Protein AF-A0A8B6XB69-F1 (afdb_monomer)

Foldseek 3Di:
DDDDDDDDDDDDDDDDDDDDDDDDDDDPPPPDDDDDDDDDPDDDQPDQDAQEEEEDEQCVEPVCVLLRVLLVLLLVLLCVVDPTHHDYHYDHHHPDLVRSVVVLVVCVVVVHQEYEEDQDQVNLQSVQVVADRPHAYEYQDDYDDDRHFRYEYLHPDLLLQLLLVLVVLLVVQCVVDPPDAAEEEEEAEPPSLVSSVVSSQVNNVVVRHYHFYYYYDDPPCLLVVLVVLVVTPHQAYEYSDALVSQLSNQVSVPPHQAEYEPNNCFLPFLAPSCSQANYKTFFFCLFAVVPPPLCVSGDADVVHPSGRSSSLSSQSSNVSNVVRVCVSSVNQWDWDQGRRATWTGHDSYIDHDGFMWGQHNRDTHTDPDD

Sequence (370 aa):
MVAAGLPAAARAQSQSGAGPAVTPGAPPVSVGAPLPARDLPGRPIAAPGPIQIATLLPTKTPAFARAAAALLAGVEAARKTAGAPTELLQFDLPADPAATLDALRRSADAAVQVVLGPMTRSAAQAVAEAGTPGLPVIALAPFDGEPPAGLWPLGLSLDADARQIARVALAEAQAGAPGERPAAAIVNGQPLFRRAAQAFAEEFRAGGGDIALSVDWAAGREAAIGKAIGQTKAGAVFLALDRAGAVAQRPYCGRLSAFATSQIDDGRDLAGQADLDGVRFVELPWRVQPDHPALAGFARPEPPYGAPELDRLYALGIDALRVALEVARGNRYFSFDGATGLISAGDGRIERRGAIATLRDGALVLDGTV

Secondary structure (DSSP, 8-state):
----------------------PPPPPP---PPPPPP--PPPPPPPPSS-EEEEEEE-TTSHHHHHHHHHHHHHHHHHHHH-SS-EEEEEEE--S-HHHHHHHHHHHHHTT-SEEE---SHHHHHHHHHT-S-SS-EEESS--SSPPPTTEEE----HHHHHHHHHHHHHHHHHHHSTTS--EEEEEE-SHHHHHHHHHHHHHHHHTT-EEEEEEE--TT-HHHHHHHHHTS--SEEEEES-HHHHHHHGGGGTTSEEEE-GGG--SS--TT-GGGTT-EEEE-HHHH-TT-GGGTTSPPPSS--S-HHHHHHHHHHHHHHHHHHHHHTT-SSEEEEETTEEEEEETTEEEEEPEEEEEETTEEEE----

Nearest PDB structures (foldseek):
  1z17-assembly1_A  TM=5.814E-01  e=2.378E-11  Escherichia coli K-12
  1usg-assembly1_A  TM=6.640E-01  e=1.393E-10  Escherichia coli
  2liv-assembly1_A  TM=6.902E-01  e=3.373E-10  Escherichia coli
  9jti-assembly1_A  TM=5.762E-01  e=8.695E-11  Escherichia coli
  8z0g-assembly1_A  TM=5.905E-01  e=3.578E-10  Escherichia coli O157:H7

Mean predicted aligned error: 9.66 Å

pLDDT: mean 85.83, std 20.52, range [30.2, 98.62]

Solvent-accessible surface area (backbone atoms only — not comparable to full-atom values): 20521 Å² total; per-residue (Å²): 134,90,81,91,85,84,86,84,89,81,92,74,91,76,80,81,76,93,72,83,88,75,80,81,75,82,78,80,85,71,81,76,74,86,78,82,84,77,88,66,91,74,75,81,80,75,72,102,65,58,51,35,32,30,34,45,37,31,54,67,27,77,93,38,30,67,54,41,50,30,19,51,50,16,28,50,35,39,52,78,65,45,95,55,64,70,44,77,50,77,44,82,27,54,83,41,41,66,63,46,54,54,49,53,51,53,37,56,75,67,65,39,53,26,34,46,30,29,63,42,44,67,33,23,35,48,50,50,72,72,37,65,52,99,47,40,28,37,18,43,16,54,58,87,78,82,70,34,65,44,38,28,55,62,29,93,44,60,40,57,40,24,31,52,46,21,52,52,55,49,54,51,41,39,70,76,39,72,91,54,74,39,25,27,30,36,40,29,44,60,75,77,30,40,52,23,44,48,33,19,54,51,40,26,39,74,75,60,32,41,74,66,41,78,45,78,66,55,93,95,39,35,65,62,52,21,51,56,51,70,74,45,78,40,56,28,36,38,39,21,34,50,36,71,56,38,47,64,35,42,64,38,52,65,86,41,53,37,34,39,53,52,59,50,58,74,58,65,84,37,63,85,45,66,49,45,50,64,33,29,24,42,38,35,31,58,77,53,39,75,81,37,76,80,50,66,78,48,74,76,68,82,74,66,81,79,36,48,69,42,53,52,32,18,25,44,15,28,39,49,44,56,52,44,55,41,49,53,73,66,50,56,64,53,73,48,75,32,38,51,11,43,37,35,35,47,90,64,42,56,48,74,47,49,37,49,31,25,31,48,86,32,38,76,38,61,51,88,84,126

InterPro domains:
  IPR007443 Penicillin-binding protein activator LpoA [PF04348] (252-352)
  IPR007443 Penicillin-binding protein activator LpoA [PTHR38038] (254-365)
  IPR028082 Periplasmic binding protein-like I [SSF53822] (51-365)

Structure (mmCIF, N/CA/C/O backbone):
data_AF-A0A8B6XB69-F1
#
_entry.id   AF-A0A8B6XB69-F1
#
loop_
_atom_site.group_PDB
_atom_site.id
_atom_site.type_symbol
_atom_site.label_atom_id
_atom_site.label_alt_id
_atom_site.label_comp_id
_atom_site.label_asym_id
_atom_site.label_entity_id
_atom_site.label_seq_id
_atom_site.pdbx_PDB_ins_code
_atom_site.Cartn_x
_atom_site.Cartn_y
_atom_site.Cartn_z
_atom_site.occupancy
_atom_site.B_iso_or_equiv
_atom_site.auth_seq_id
_atom_site.auth_comp_id
_atom_site.auth_asym_id
_atom_site.auth_atom_id
_atom_site.pdbx_PDB_model_num
ATOM 1 N N . MET A 1 1 ? -69.634 -57.021 28.632 1.00 35.88 1 MET A N 1
ATOM 2 C CA . MET A 1 1 ? -70.584 -57.929 27.962 1.00 35.88 1 MET A CA 1
ATOM 3 C C . MET A 1 1 ? -70.725 -57.484 26.504 1.00 35.88 1 MET A C 1
ATOM 5 O O . MET A 1 1 ? -71.462 -56.545 26.274 1.00 35.88 1 MET A O 1
ATOM 9 N N . VAL A 1 2 ? -69.951 -58.135 25.608 1.00 36.06 2 VAL A N 1
ATOM 10 C CA . VAL A 1 2 ? -70.286 -58.517 24.202 1.00 36.06 2 VAL A CA 1
ATOM 11 C C . VAL A 1 2 ? -70.565 -57.379 23.188 1.00 36.06 2 VAL A C 1
ATOM 13 O O . VAL A 1 2 ? -71.371 -56.513 23.477 1.00 36.06 2 VAL A O 1
ATOM 16 N N . ALA A 1 3 ? -70.024 -57.281 21.962 1.00 34.59 3 ALA A N 1
ATOM 17 C CA . ALA A 1 3 ? -69.150 -58.067 21.062 1.00 34.59 3 ALA A CA 1
ATOM 18 C C . ALA A 1 3 ? -68.504 -57.059 20.064 1.00 34.59 3 ALA A C 1
ATOM 20 O O . ALA A 1 3 ? -69.131 -56.057 19.742 1.00 34.59 3 ALA A O 1
ATOM 21 N N . ALA A 1 4 ? -67.213 -57.113 19.712 1.00 34.50 4 ALA A N 1
ATOM 22 C CA . ALA A 1 4 ? -66.528 -57.964 18.719 1.00 34.50 4 ALA A CA 1
ATOM 23 C C . ALA A 1 4 ? -67.011 -57.809 17.253 1.00 34.50 4 ALA A C 1
ATOM 25 O O . ALA A 1 4 ? -68.131 -58.188 16.929 1.00 34.50 4 ALA A O 1
ATOM 26 N N . GLY A 1 5 ? -66.116 -57.327 16.370 1.00 30.81 5 GLY A N 1
ATOM 27 C CA . GLY A 1 5 ? -66.285 -57.346 14.908 1.00 30.81 5 GLY A CA 1
ATOM 28 C C . GLY A 1 5 ? -65.268 -56.496 14.118 1.00 30.81 5 GLY A C 1
ATOM 29 O O . GLY A 1 5 ? -65.556 -55.361 13.764 1.00 30.81 5 GLY A O 1
ATOM 30 N N . LEU A 1 6 ? -64.088 -57.057 13.828 1.00 32.94 6 LEU A N 1
ATOM 31 C CA . LEU A 1 6 ? -63.223 -56.738 12.662 1.00 32.94 6 LEU A CA 1
ATOM 32 C C . LEU A 1 6 ? -63.638 -57.681 11.490 1.00 32.94 6 LEU A C 1
ATOM 34 O O . LEU A 1 6 ? -64.304 -58.667 11.816 1.00 32.94 6 LEU A O 1
ATOM 38 N N . PRO A 1 7 ? -63.242 -57.518 10.192 1.00 44.62 7 PRO A N 1
ATOM 39 C CA . PRO A 1 7 ? -62.036 -56.831 9.687 1.00 44.62 7 PRO A CA 1
ATOM 40 C C . PRO A 1 7 ? -62.132 -56.104 8.300 1.00 44.62 7 PRO A C 1
ATOM 42 O O . PRO A 1 7 ? -63.152 -56.104 7.624 1.00 44.62 7 PRO A O 1
ATOM 45 N N . ALA A 1 8 ? -60.963 -55.595 7.870 1.00 30.80 8 ALA A N 1
ATOM 46 C CA . ALA A 1 8 ? -60.396 -55.600 6.503 1.00 30.80 8 ALA A CA 1
ATOM 47 C C . ALA A 1 8 ? -60.713 -54.480 5.474 1.00 30.80 8 ALA A C 1
ATOM 49 O O . ALA A 1 8 ? -61.648 -54.542 4.690 1.00 30.80 8 ALA A O 1
ATOM 50 N N . ALA A 1 9 ? -59.745 -53.556 5.398 1.00 31.31 9 ALA A N 1
ATOM 51 C CA . ALA A 1 9 ? -58.930 -53.210 4.223 1.00 31.31 9 ALA A CA 1
ATOM 52 C C . ALA A 1 9 ? -59.599 -52.730 2.915 1.00 31.31 9 ALA A C 1
ATOM 54 O O . ALA A 1 9 ? -60.000 -53.519 2.068 1.00 31.31 9 ALA A O 1
ATOM 55 N N . ALA A 1 10 ? -59.441 -51.431 2.641 1.00 31.59 10 ALA A N 1
ATOM 56 C CA . ALA A 1 10 ? -59.188 -50.936 1.291 1.00 31.59 10 ALA A CA 1
ATOM 57 C C . ALA A 1 10 ? -58.122 -49.831 1.345 1.00 31.59 10 ALA A C 1
ATOM 59 O O . ALA A 1 10 ? -58.277 -48.812 2.014 1.00 31.59 10 ALA A O 1
ATOM 60 N N . ARG A 1 11 ? -56.999 -50.088 0.667 1.00 32.09 11 ARG A N 1
ATOM 61 C CA . ARG A 1 11 ? -55.907 -49.141 0.433 1.00 32.09 11 ARG A CA 1
ATOM 62 C C . ARG A 1 11 ? -56.383 -48.049 -0.527 1.00 32.09 11 ARG A C 1
ATOM 64 O O . ARG A 1 11 ? -56.737 -48.359 -1.657 1.00 32.09 11 ARG A O 1
ATOM 71 N N . ALA A 1 12 ? -56.250 -46.793 -0.126 1.00 31.34 12 ALA A N 1
ATOM 72 C CA . ALA A 1 12 ? -55.990 -45.685 -1.037 1.00 31.34 12 ALA A CA 1
ATOM 73 C C . ALA A 1 12 ? -55.081 -44.699 -0.298 1.00 31.34 12 ALA A C 1
ATOM 75 O O . ALA A 1 12 ? -55.438 -44.154 0.743 1.00 31.34 12 ALA A O 1
ATOM 76 N N . GLN A 1 13 ? -53.853 -44.571 -0.789 1.00 30.20 13 GLN A N 1
ATOM 77 C CA . GLN A 1 13 ? -52.832 -43.686 -0.248 1.00 30.20 13 GLN A CA 1
ATOM 78 C C . GLN A 1 13 ? -53.260 -42.230 -0.471 1.00 30.20 13 GLN A C 1
ATOM 80 O O . GLN A 1 13 ? -53.160 -41.716 -1.579 1.00 30.20 13 GLN A O 1
ATOM 85 N N . SER A 1 14 ? -53.725 -41.563 0.582 1.00 30.98 14 SER A N 1
ATOM 86 C CA . SER A 1 14 ? -53.842 -40.107 0.645 1.00 30.98 14 SER A CA 1
ATOM 87 C C . SER A 1 14 ? -52.603 -39.563 1.351 1.00 30.98 14 SER A C 1
ATOM 89 O O . SER A 1 14 ? -52.484 -39.646 2.576 1.00 30.98 14 SER A O 1
ATOM 91 N N . GLN A 1 15 ? -51.645 -39.053 0.578 1.00 34.88 15 GLN A N 1
ATOM 92 C CA . GLN A 1 15 ? -50.526 -38.307 1.141 1.00 34.88 15 GLN A CA 1
ATOM 93 C C . GLN A 1 15 ? -51.027 -36.959 1.675 1.00 34.88 15 GLN A C 1
ATOM 95 O O . GLN A 1 15 ? -51.569 -36.142 0.936 1.00 34.88 15 GLN A O 1
ATOM 100 N N . SER A 1 16 ? -50.874 -36.815 2.996 1.00 35.88 16 SER A N 1
ATOM 101 C CA . SER A 1 16 ? -50.432 -35.635 3.756 1.00 35.88 16 SER A CA 1
ATOM 102 C C . SER A 1 16 ? -50.158 -34.394 2.893 1.00 35.88 16 SER A C 1
ATOM 104 O O . SER A 1 16 ? -49.350 -34.447 1.976 1.00 35.88 16 SER A O 1
ATOM 106 N N . GLY A 1 17 ? -50.792 -33.247 3.112 1.00 30.77 17 GLY A N 1
ATOM 107 C CA . GLY A 1 17 ? -50.867 -32.557 4.397 1.00 30.77 17 GLY A CA 1
ATOM 108 C C . GLY A 1 17 ? -50.088 -31.254 4.235 1.00 30.77 17 GLY A C 1
ATOM 109 O O . GLY A 1 17 ? -48.861 -31.249 4.224 1.00 30.77 17 GLY A O 1
ATOM 110 N N . ALA A 1 18 ? -50.826 -30.168 4.012 1.00 34.75 18 ALA A N 1
ATOM 111 C CA . ALA A 1 18 ? -50.300 -28.828 3.808 1.00 34.75 18 ALA A CA 1
ATOM 112 C C . ALA A 1 18 ? -49.534 -28.347 5.054 1.00 34.75 18 ALA A C 1
ATOM 114 O O . ALA A 1 18 ? -50.117 -28.183 6.125 1.00 34.75 18 ALA A O 1
ATOM 115 N N . GLY A 1 19 ? -48.229 -28.124 4.890 1.00 32.44 19 GLY A N 1
ATOM 116 C CA . GLY A 1 19 ? -47.369 -27.378 5.809 1.00 32.44 19 GLY A CA 1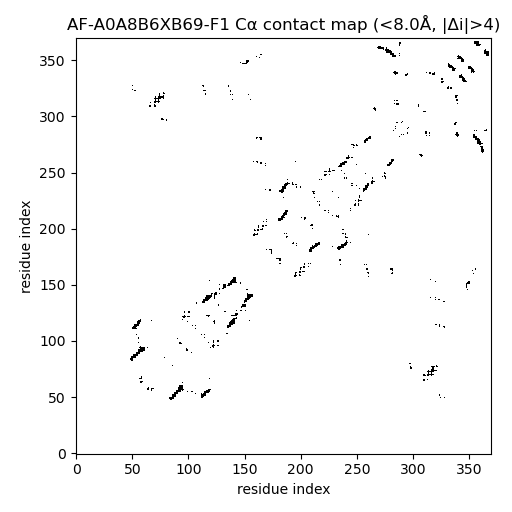
ATOM 117 C C . GLY A 1 19 ? -47.047 -25.987 5.242 1.00 32.44 19 GLY A C 1
ATOM 118 O O . GLY A 1 19 ? -47.181 -25.777 4.034 1.00 32.44 19 GLY A O 1
ATOM 119 N N . PRO A 1 20 ? -46.660 -25.021 6.093 1.00 32.97 20 PRO A N 1
ATOM 120 C CA . PRO A 1 20 ? -46.510 -23.622 5.713 1.00 32.97 20 PRO A CA 1
ATOM 121 C C . PRO A 1 20 ? -45.316 -23.416 4.772 1.00 32.97 20 PRO A C 1
ATOM 123 O O . PRO A 1 20 ? -44.292 -24.091 4.874 1.00 32.97 20 PRO A O 1
ATOM 126 N N . ALA A 1 21 ? -45.474 -22.468 3.850 1.00 30.75 21 ALA A N 1
ATOM 127 C CA . ALA A 1 21 ? -44.502 -22.123 2.825 1.00 30.75 21 ALA A CA 1
ATOM 128 C C . ALA A 1 21 ? -43.161 -21.670 3.430 1.00 30.75 21 ALA A C 1
ATOM 130 O O . ALA A 1 21 ? -43.059 -20.602 4.030 1.00 30.75 21 ALA A O 1
ATOM 131 N N . VAL A 1 22 ? -42.127 -22.485 3.226 1.00 35.31 22 VAL A N 1
ATOM 132 C CA . VAL A 1 22 ? -40.721 -22.104 3.374 1.00 35.31 22 VAL A CA 1
ATOM 133 C C . VAL A 1 22 ? -40.287 -21.502 2.040 1.00 35.31 22 VAL A C 1
ATOM 135 O O . VAL A 1 22 ? -40.231 -22.197 1.027 1.00 35.31 22 VAL A O 1
ATOM 138 N N . THR A 1 23 ? -40.012 -20.201 2.015 1.00 35.97 23 THR A N 1
ATOM 139 C CA . THR A 1 23 ? -39.322 -19.542 0.897 1.00 35.97 23 THR A CA 1
ATOM 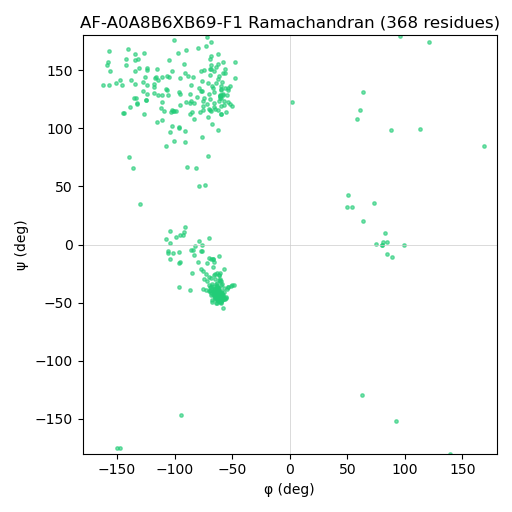140 C C . THR A 1 23 ? -37.928 -20.157 0.720 1.00 35.97 23 THR A C 1
ATOM 142 O O . THR A 1 23 ? -37.169 -20.174 1.692 1.00 35.97 23 THR A O 1
ATOM 145 N N . PRO A 1 24 ? -37.550 -20.648 -0.476 1.00 35.72 24 PRO A N 1
ATOM 146 C CA . PRO A 1 24 ? -36.191 -21.104 -0.726 1.00 35.72 24 PRO A CA 1
ATOM 147 C C . PRO A 1 24 ? -35.231 -19.917 -0.680 1.00 35.72 24 PRO A C 1
ATOM 149 O O . PRO A 1 24 ? -35.507 -18.857 -1.244 1.00 35.72 24 PRO A O 1
ATOM 152 N N . GLY A 1 25 ? -34.119 -20.123 0.022 1.00 30.94 25 GLY A N 1
ATOM 153 C CA . GLY A 1 25 ? -33.048 -19.157 0.198 1.00 30.94 25 GLY A CA 1
ATOM 154 C C . GLY A 1 25 ? -32.437 -18.672 -1.114 1.00 30.94 25 GLY A C 1
ATOM 155 O O . GLY A 1 25 ? -32.504 -19.326 -2.156 1.00 30.94 25 GLY A O 1
ATOM 156 N N . ALA A 1 26 ? -31.833 -17.492 -1.009 1.00 35.22 26 ALA A N 1
ATOM 157 C CA . ALA A 1 26 ? -31.025 -16.866 -2.038 1.00 35.22 26 ALA A CA 1
ATOM 158 C C . ALA A 1 26 ? -30.000 -17.853 -2.635 1.00 35.22 26 ALA A C 1
ATOM 160 O O . ALA A 1 26 ? -29.449 -18.683 -1.905 1.00 35.22 26 ALA A O 1
ATOM 161 N N . PRO A 1 27 ? -29.730 -17.774 -3.949 1.00 33.06 27 PRO 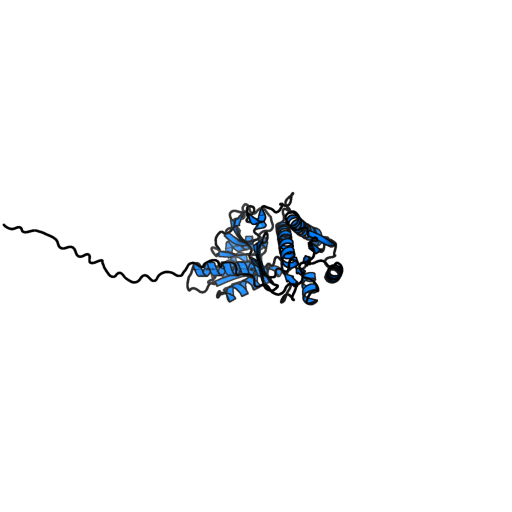A N 1
ATOM 162 C CA . PRO A 1 27 ? -28.766 -18.654 -4.587 1.00 33.06 27 PRO A CA 1
ATOM 163 C C . PRO A 1 27 ? -27.354 -18.374 -4.044 1.00 33.06 27 PRO A C 1
ATOM 165 O O . PRO A 1 27 ? -27.045 -17.228 -3.702 1.00 33.06 27 PRO A O 1
ATOM 168 N N . PRO A 1 28 ? -26.474 -19.388 -3.981 1.00 34.12 28 PRO A N 1
ATOM 169 C CA . PRO A 1 28 ? -25.066 -19.160 -3.698 1.00 34.12 28 PRO A CA 1
ATOM 170 C C . PRO A 1 28 ? -24.475 -18.250 -4.781 1.00 34.12 28 PRO A C 1
ATOM 172 O O . PRO A 1 28 ? -24.741 -18.426 -5.973 1.00 34.12 28 PRO A O 1
ATOM 175 N N . VAL A 1 29 ? -23.675 -17.271 -4.358 1.00 31.36 29 VAL A N 1
ATOM 176 C CA . VAL A 1 29 ? -22.892 -16.410 -5.248 1.00 31.36 29 VAL A CA 1
ATOM 177 C C . VAL A 1 29 ? -21.908 -17.306 -5.998 1.00 31.36 29 VAL A C 1
ATOM 179 O O . VAL A 1 29 ? -20.879 -17.713 -5.466 1.00 31.36 29 VAL A O 1
ATOM 182 N N . SER A 1 30 ? -22.265 -17.676 -7.226 1.00 32.22 30 SER A N 1
ATOM 183 C CA . SER A 1 30 ? -21.374 -18.391 -8.130 1.00 32.22 30 SER A CA 1
ATOM 184 C C . SER A 1 30 ? -20.222 -17.457 -8.483 1.00 32.22 30 SER A C 1
ATOM 186 O O . SER A 1 30 ? -20.439 -16.403 -9.080 1.00 32.22 30 SER A O 1
ATOM 188 N N . VAL A 1 31 ? -18.999 -17.848 -8.125 1.00 37.56 31 VAL A N 1
ATOM 189 C CA . VAL A 1 31 ? -17.773 -17.249 -8.661 1.00 37.56 31 VAL A CA 1
ATOM 190 C C . VAL A 1 31 ? -17.868 -17.362 -10.182 1.00 37.56 31 VAL A C 1
ATOM 192 O O . VAL A 1 31 ? -17.981 -18.464 -10.723 1.00 37.56 31 VAL A O 1
ATOM 195 N N . GLY A 1 32 ? -17.966 -16.217 -10.857 1.00 30.36 32 GLY A N 1
ATOM 196 C CA . GLY A 1 32 ? -18.173 -16.153 -12.298 1.00 30.36 32 GLY A CA 1
ATOM 197 C C . GLY A 1 32 ? -17.058 -16.883 -13.040 1.00 30.36 32 GLY A C 1
ATOM 198 O O . GLY A 1 32 ? -15.878 -16.649 -12.788 1.00 30.36 32 GLY A O 1
ATOM 199 N N . ALA A 1 33 ? -17.447 -17.770 -13.955 1.00 37.59 33 ALA A N 1
ATOM 200 C CA . ALA A 1 33 ? -16.543 -18.365 -14.929 1.00 37.59 33 ALA A CA 1
ATOM 201 C C . ALA A 1 33 ? -15.829 -17.262 -15.747 1.00 37.59 33 ALA A C 1
ATOM 203 O O . ALA A 1 33 ? -16.412 -16.191 -15.951 1.00 37.59 33 ALA A O 1
ATOM 204 N N . PRO A 1 34 ? -14.599 -17.502 -16.245 1.00 36.97 34 PRO A N 1
ATOM 205 C CA . PRO A 1 34 ? -13.882 -16.519 -17.047 1.00 36.97 34 PRO A CA 1
ATOM 206 C C . PRO A 1 34 ? -14.695 -16.169 -18.297 1.00 36.97 34 PRO A C 1
ATOM 208 O O . PRO A 1 34 ? -15.127 -17.054 -19.039 1.00 36.97 34 PRO A O 1
ATOM 211 N N . LEU A 1 35 ? -14.908 -14.874 -18.531 1.00 35.69 35 LEU A N 1
ATOM 212 C CA . LEU A 1 35 ? -15.516 -14.383 -19.765 1.00 35.69 35 LEU A CA 1
ATOM 213 C C . LEU A 1 35 ? -14.596 -14.719 -20.956 1.00 35.69 35 LEU A C 1
ATOM 215 O O . LEU A 1 35 ? -13.379 -14.558 -20.839 1.00 35.69 35 LEU A O 1
ATOM 219 N N . PRO A 1 36 ? -15.135 -15.158 -22.109 1.00 33.19 36 PRO A N 1
ATOM 220 C CA . PRO A 1 36 ? -14.323 -15.416 -23.289 1.00 33.19 36 PRO A CA 1
ATOM 221 C C . PRO A 1 36 ? -13.720 -14.108 -23.816 1.00 33.19 36 PRO A C 1
ATOM 223 O O . PRO A 1 36 ? -14.424 -13.109 -23.993 1.00 33.19 36 PRO A O 1
ATOM 226 N N . ALA A 1 37 ? -12.411 -14.129 -24.075 1.00 40.78 37 ALA A N 1
ATOM 227 C CA . ALA A 1 37 ? -11.684 -13.029 -24.692 1.00 40.78 37 ALA A CA 1
ATOM 228 C C . ALA A 1 37 ? -12.307 -12.687 -26.055 1.00 40.78 37 ALA A C 1
ATOM 230 O O . ALA A 1 37 ? -12.444 -13.546 -26.925 1.00 40.78 37 ALA A O 1
ATOM 231 N N . ARG A 1 38 ? -12.711 -11.427 -26.244 1.00 37.41 38 ARG A N 1
ATOM 232 C CA . ARG A 1 38 ? -13.024 -10.895 -27.572 1.00 37.41 38 ARG A CA 1
ATOM 233 C C . ARG A 1 38 ? -11.724 -10.420 -28.207 1.00 37.41 38 ARG A C 1
ATOM 235 O O . ARG A 1 38 ? -11.138 -9.452 -27.727 1.00 37.41 38 ARG A O 1
ATOM 242 N N . ASP A 1 39 ? -11.317 -11.085 -29.283 1.00 34.22 39 ASP A N 1
ATOM 243 C CA . ASP A 1 39 ? -10.216 -10.649 -30.138 1.00 34.22 39 ASP A CA 1
ATOM 244 C C . ASP A 1 39 ? -10.527 -9.267 -30.726 1.00 34.22 39 ASP A C 1
ATOM 246 O O . ASP A 1 39 ? -11.439 -9.091 -31.537 1.00 34.22 39 ASP A O 1
ATOM 250 N N . LEU A 1 40 ? -9.758 -8.269 -30.298 1.00 39.66 40 LEU A N 1
ATOM 251 C CA . LEU A 1 40 ? -9.615 -7.005 -31.010 1.00 39.66 40 LEU A CA 1
ATOM 252 C C . LEU A 1 40 ? -8.457 -7.156 -32.012 1.00 39.66 40 LEU A C 1
ATOM 254 O O . LEU A 1 40 ? -7.481 -7.840 -31.700 1.00 39.66 40 LEU A O 1
ATOM 258 N N . PRO A 1 41 ? -8.529 -6.536 -33.203 1.00 37.56 41 PRO A N 1
ATOM 259 C CA . PRO A 1 41 ? -7.503 -6.685 -34.231 1.00 37.56 41 PRO A CA 1
ATOM 260 C C . PRO A 1 41 ? -6.122 -6.279 -33.700 1.00 37.56 41 PRO A C 1
ATOM 262 O O . PRO A 1 41 ? -5.907 -5.155 -33.241 1.00 37.56 41 PRO A O 1
ATOM 265 N N . GLY A 1 42 ? -5.211 -7.254 -33.737 1.00 36.06 42 GLY A N 1
ATOM 266 C CA . GLY A 1 42 ? -3.911 -7.225 -33.087 1.00 36.06 42 GLY A CA 1
ATOM 267 C C . GLY A 1 42 ? -2.915 -6.260 -33.722 1.00 36.06 42 GLY A C 1
ATOM 268 O O . GLY A 1 42 ? -2.750 -6.192 -34.940 1.00 36.06 42 GLY A O 1
ATOM 269 N N . ARG A 1 43 ? -2.170 -5.571 -32.857 1.00 39.94 43 ARG A N 1
ATOM 270 C CA . ARG A 1 43 ? -0.815 -5.116 -33.177 1.00 39.94 43 ARG A CA 1
ATOM 271 C C . ARG A 1 43 ? 0.057 -6.379 -33.302 1.00 39.94 43 ARG A C 1
ATOM 273 O O . ARG A 1 43 ? -0.123 -7.281 -32.485 1.00 39.94 43 ARG A O 1
ATOM 280 N N . PRO A 1 44 ? 0.936 -6.498 -34.314 1.00 42.91 44 PRO A N 1
ATOM 281 C CA . PRO A 1 44 ? 1.664 -7.737 -34.576 1.00 42.91 44 PRO A CA 1
ATOM 282 C C . PRO A 1 44 ? 2.404 -8.233 -33.332 1.00 42.91 44 PRO A C 1
ATOM 284 O O . PRO A 1 44 ? 3.057 -7.448 -32.641 1.00 42.91 44 PRO A O 1
ATOM 287 N N . ILE A 1 45 ? 2.282 -9.540 -33.077 1.00 49.53 45 ILE A N 1
ATOM 288 C CA . ILE A 1 45 ? 3.056 -10.283 -32.080 1.00 49.53 45 ILE A CA 1
ATOM 289 C C . ILE A 1 45 ? 4.528 -9.939 -32.314 1.00 49.53 45 ILE A C 1
ATOM 291 O O . ILE A 1 45 ? 5.046 -10.143 -33.416 1.00 49.53 45 ILE A O 1
ATOM 295 N N . ALA A 1 46 ? 5.173 -9.359 -31.301 1.00 47.62 46 ALA A N 1
ATOM 296 C CA . ALA A 1 46 ? 6.597 -9.075 -31.339 1.00 47.62 46 ALA A CA 1
ATOM 297 C C . ALA A 1 46 ? 7.361 -10.356 -31.716 1.00 47.62 46 ALA A C 1
ATOM 299 O O . ALA A 1 46 ? 7.035 -11.445 -31.241 1.00 47.62 46 ALA A O 1
ATOM 300 N N . ALA A 1 47 ? 8.347 -10.219 -32.605 1.00 47.53 47 ALA A N 1
ATOM 301 C CA . ALA A 1 47 ? 9.253 -11.291 -33.013 1.00 47.53 47 ALA A CA 1
ATOM 302 C C . ALA A 1 47 ? 9.816 -12.059 -31.791 1.00 47.53 47 ALA A C 1
ATOM 304 O O . ALA A 1 47 ? 9.863 -11.487 -30.702 1.00 47.53 47 ALA A O 1
ATOM 305 N N . PRO A 1 48 ? 10.265 -13.324 -31.944 1.00 56.16 48 PRO A N 1
ATOM 306 C CA . PRO A 1 48 ? 10.725 -14.166 -30.838 1.00 56.16 48 PRO A CA 1
ATOM 307 C C . PRO A 1 48 ? 12.074 -13.663 -30.298 1.00 56.16 48 PRO A C 1
ATOM 309 O O . PRO A 1 48 ? 13.134 -14.198 -30.605 1.00 56.16 48 PRO A O 1
ATOM 312 N N . GLY A 1 49 ? 12.029 -12.584 -29.528 1.00 74.12 49 GLY A N 1
ATOM 313 C CA . GLY A 1 49 ? 13.137 -11.993 -28.795 1.00 74.12 49 GLY A CA 1
ATOM 314 C C . GLY A 1 49 ? 12.761 -11.825 -27.323 1.00 74.12 49 GLY A C 1
ATOM 315 O O . GLY A 1 49 ? 11.585 -11.949 -26.968 1.00 74.12 49 GLY A O 1
ATOM 316 N N . PRO A 1 50 ? 13.747 -11.585 -26.447 1.00 88.62 50 PRO A N 1
ATOM 317 C CA . PRO A 1 50 ? 13.479 -11.357 -25.037 1.00 88.62 50 PRO A CA 1
ATOM 318 C C . PRO A 1 50 ? 12.613 -10.112 -24.832 1.00 88.62 50 PRO A C 1
ATOM 320 O O . PRO A 1 50 ? 12.760 -9.118 -25.546 1.00 88.62 50 PRO A O 1
ATOM 323 N N . ILE A 1 51 ? 11.739 -10.155 -23.824 1.00 93.44 51 ILE A N 1
ATOM 324 C CA . ILE A 1 51 ? 11.018 -8.966 -23.365 1.00 93.44 51 ILE A CA 1
ATOM 325 C C . ILE A 1 51 ? 12.040 -8.037 -22.701 1.00 93.44 51 ILE A C 1
ATOM 327 O O . ILE A 1 51 ? 12.641 -8.384 -21.687 1.00 93.44 51 ILE A O 1
ATOM 331 N N . GLN A 1 52 ? 12.234 -6.864 -23.288 1.00 96.06 52 GLN A N 1
ATOM 332 C CA . GLN A 1 52 ? 13.105 -5.793 -22.827 1.00 96.06 52 GLN A CA 1
ATOM 333 C C . GLN A 1 52 ? 12.338 -4.854 -21.901 1.00 96.06 52 GLN A C 1
ATOM 335 O O . GLN A 1 52 ? 11.333 -4.250 -22.295 1.00 96.06 52 GLN A O 1
ATOM 340 N N . ILE A 1 53 ? 12.840 -4.701 -20.679 1.00 97.44 53 ILE A N 1
ATOM 341 C CA . ILE A 1 53 ? 12.234 -3.879 -19.633 1.00 97.44 53 ILE A CA 1
ATOM 342 C C . ILE A 1 53 ? 13.262 -2.870 -19.137 1.00 97.44 53 ILE A C 1
ATOM 344 O O . ILE A 1 53 ? 14.336 -3.253 -18.677 1.00 97.44 53 ILE A O 1
ATOM 348 N N . ALA A 1 54 ? 12.937 -1.579 -19.174 1.00 97.81 54 ALA A N 1
ATOM 349 C CA . ALA A 1 54 ? 13.780 -0.566 -18.543 1.00 97.81 54 ALA A CA 1
ATOM 350 C C . ALA A 1 54 ? 13.424 -0.406 -17.062 1.00 97.81 54 ALA A C 1
ATOM 352 O O . ALA A 1 54 ? 12.246 -0.331 -16.724 1.00 97.81 54 ALA A O 1
ATOM 353 N N . THR A 1 55 ? 14.414 -0.290 -16.175 1.00 97.75 55 THR A N 1
ATOM 354 C CA . THR A 1 55 ? 14.171 0.027 -14.756 1.00 97.75 55 THR A CA 1
ATOM 355 C C . THR A 1 55 ? 14.672 1.428 -14.424 1.00 97.75 55 THR A C 1
ATOM 357 O O . THR A 1 55 ? 15.861 1.706 -14.588 1.00 97.75 55 THR A O 1
ATOM 360 N N . LEU A 1 56 ? 13.790 2.293 -13.919 1.00 96.50 56 LEU A N 1
ATOM 361 C CA . LEU A 1 56 ? 14.096 3.675 -13.536 1.00 96.50 56 LEU A CA 1
ATOM 362 C C . LEU A 1 56 ? 14.112 3.803 -12.010 1.00 96.50 56 LEU A C 1
ATOM 364 O O . LEU A 1 56 ? 13.104 4.160 -11.393 1.00 96.50 56 LEU A O 1
ATOM 368 N N . LEU A 1 57 ? 15.251 3.484 -11.390 1.00 95.12 57 LEU A N 1
ATOM 369 C CA . LEU A 1 57 ? 15.397 3.472 -9.933 1.00 95.12 57 LEU A CA 1
ATOM 370 C C . LEU A 1 57 ? 16.444 4.507 -9.464 1.00 95.12 57 LEU A C 1
ATOM 372 O O . LEU A 1 57 ? 17.468 4.692 -10.123 1.00 95.12 57 LEU A O 1
ATOM 376 N N . PRO A 1 58 ? 16.229 5.178 -8.315 1.00 94.00 58 PRO A N 1
ATOM 377 C CA . PRO A 1 58 ? 17.102 6.216 -7.770 1.00 94.00 58 PRO A CA 1
ATOM 378 C C . PRO A 1 58 ? 18.344 5.630 -7.064 1.00 94.00 58 PRO A C 1
ATOM 380 O O . PRO A 1 58 ? 18.644 5.961 -5.915 1.00 94.00 58 PRO A O 1
ATOM 383 N N . THR A 1 59 ? 19.070 4.727 -7.726 1.00 91.88 59 THR A N 1
ATOM 384 C CA . THR A 1 59 ? 20.226 4.006 -7.160 1.00 91.88 59 THR A CA 1
ATOM 385 C C . THR A 1 59 ? 21.421 4.915 -6.856 1.00 91.88 59 THR A C 1
ATOM 387 O O . THR A 1 59 ? 22.251 4.566 -6.019 1.00 91.88 59 THR A O 1
ATOM 390 N N . LYS A 1 60 ? 21.499 6.113 -7.459 1.00 91.38 60 LYS A N 1
ATOM 391 C CA . LYS A 1 60 ? 22.566 7.101 -7.195 1.00 91.38 60 LYS A CA 1
ATOM 392 C C . LYS A 1 60 ? 22.306 7.987 -5.980 1.00 91.38 60 LYS A C 1
ATOM 394 O O . LYS A 1 60 ? 23.162 8.797 -5.629 1.00 91.38 60 LYS A O 1
ATOM 399 N N . THR A 1 61 ? 21.148 7.873 -5.331 1.00 94.06 61 THR A N 1
ATOM 400 C CA . THR A 1 61 ? 20.846 8.633 -4.114 1.00 94.06 61 THR A CA 1
ATOM 401 C C . THR A 1 61 ? 20.980 7.726 -2.889 1.00 94.06 61 THR A C 1
ATOM 403 O O . T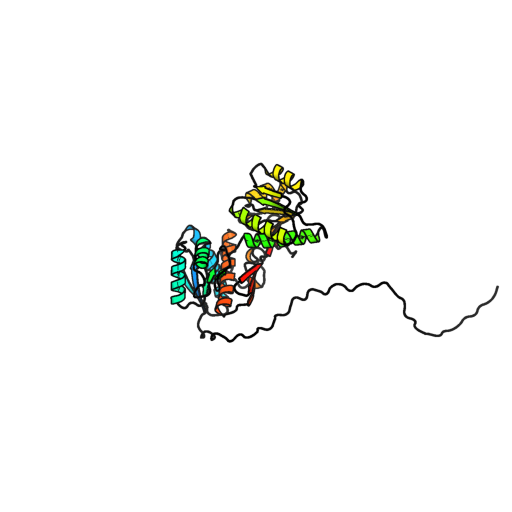HR A 1 61 ? 20.155 6.828 -2.720 1.00 94.06 61 THR A O 1
ATOM 406 N N . PRO A 1 62 ? 21.955 7.967 -1.986 1.00 94.12 62 PRO A N 1
ATOM 407 C CA . PRO A 1 62 ? 22.225 7.081 -0.848 1.00 94.12 62 PRO A CA 1
ATOM 408 C C . PRO A 1 62 ? 21.003 6.776 0.026 1.00 94.12 62 PRO A C 1
ATOM 410 O O . PRO A 1 62 ? 20.826 5.640 0.458 1.00 94.12 62 PRO A O 1
ATOM 413 N N . ALA A 1 63 ? 20.119 7.761 0.220 1.00 93.75 63 ALA A N 1
ATOM 414 C CA . ALA A 1 63 ? 18.886 7.603 0.993 1.00 93.75 63 ALA A CA 1
ATOM 415 C C . ALA A 1 63 ? 17.918 6.552 0.410 1.00 93.75 63 ALA A C 1
ATOM 417 O O . ALA A 1 63 ? 17.145 5.961 1.156 1.00 93.75 63 ALA A O 1
ATOM 418 N N . PHE A 1 64 ? 17.975 6.290 -0.901 1.00 94.38 64 PHE A N 1
ATOM 419 C CA . PHE A 1 64 ? 17.120 5.313 -1.579 1.00 94.38 64 PHE A CA 1
ATOM 420 C C . PHE A 1 64 ? 17.850 4.026 -1.968 1.00 94.38 64 PHE A C 1
ATOM 422 O O . PHE A 1 64 ? 17.199 3.077 -2.392 1.00 94.38 64 PHE A O 1
ATOM 429 N N . ALA A 1 65 ? 19.174 3.946 -1.804 1.00 92.00 65 ALA A N 1
ATOM 430 C CA . ALA A 1 65 ? 19.970 2.830 -2.312 1.00 92.00 65 ALA A CA 1
ATOM 431 C C . ALA A 1 65 ? 19.502 1.464 -1.776 1.00 92.00 65 ALA A C 1
ATOM 433 O O . ALA A 1 65 ? 19.309 0.531 -2.552 1.00 92.00 65 ALA A O 1
ATOM 434 N N . ARG A 1 66 ? 19.241 1.350 -0.463 1.00 94.94 66 ARG A N 1
ATOM 435 C CA . ARG A 1 66 ? 18.744 0.097 0.145 1.00 94.94 66 ARG A CA 1
ATOM 436 C C . ARG A 1 66 ? 17.349 -0.282 -0.354 1.00 94.94 66 ARG A C 1
ATOM 438 O O . ARG A 1 66 ? 17.104 -1.448 -0.641 1.00 94.94 66 ARG A O 1
ATOM 445 N N . ALA A 1 67 ? 16.460 0.701 -0.476 1.00 95.62 67 ALA A N 1
ATOM 446 C CA . ALA A 1 67 ? 15.099 0.513 -0.970 1.00 95.62 67 ALA A CA 1
ATOM 447 C C . ALA A 1 67 ? 15.087 0.074 -2.446 1.00 95.62 67 ALA A C 1
ATOM 449 O O . ALA A 1 67 ? 14.428 -0.902 -2.800 1.00 95.62 67 ALA A O 1
ATOM 450 N N . ALA A 1 68 ? 15.869 0.750 -3.294 1.00 96.31 68 ALA A N 1
ATOM 451 C CA . ALA A 1 68 ? 16.045 0.410 -4.703 1.00 96.31 68 ALA A CA 1
ATOM 452 C C . ALA A 1 68 ? 16.656 -0.984 -4.883 1.00 96.31 68 ALA A C 1
ATOM 454 O O . ALA A 1 68 ? 16.171 -1.753 -5.708 1.00 96.31 68 ALA A O 1
ATOM 455 N N . ALA A 1 69 ? 17.661 -1.337 -4.076 1.00 95.62 69 ALA A N 1
ATOM 456 C CA . ALA A 1 69 ? 18.277 -2.659 -4.106 1.00 95.62 69 ALA A CA 1
ATOM 457 C C . ALA A 1 69 ? 17.297 -3.771 -3.701 1.00 95.62 69 ALA A C 1
ATOM 459 O O . ALA A 1 69 ? 17.255 -4.802 -4.367 1.00 95.62 69 ALA A O 1
ATOM 460 N N . ALA A 1 70 ? 16.486 -3.567 -2.655 1.00 97.62 70 ALA A N 1
ATOM 461 C CA . ALA A 1 70 ? 15.478 -4.543 -2.238 1.00 97.62 70 ALA A CA 1
ATOM 462 C C . ALA A 1 70 ? 14.413 -4.763 -3.322 1.00 97.62 70 ALA A C 1
ATOM 464 O O . ALA A 1 70 ? 14.110 -5.903 -3.669 1.00 97.62 70 ALA A O 1
ATOM 465 N N . LEU A 1 71 ? 13.911 -3.677 -3.920 1.00 97.69 71 LEU A N 1
ATOM 466 C CA . LEU A 1 71 ? 12.964 -3.761 -5.029 1.00 97.69 71 LEU A CA 1
ATOM 467 C C . LEU A 1 71 ? 13.569 -4.487 -6.235 1.00 97.69 71 LEU A C 1
ATOM 469 O O . LEU A 1 71 ? 12.949 -5.397 -6.783 1.00 97.69 71 LEU A O 1
ATOM 473 N N . LEU A 1 72 ? 14.790 -4.126 -6.634 1.00 96.75 72 LEU A N 1
ATOM 474 C CA . LEU A 1 72 ? 15.465 -4.754 -7.768 1.00 96.75 72 LEU A CA 1
ATOM 475 C C . LEU A 1 72 ? 15.756 -6.241 -7.517 1.00 96.75 72 LEU A C 1
ATOM 477 O O . LEU A 1 72 ? 15.629 -7.050 -8.432 1.00 96.75 72 LEU A O 1
ATOM 481 N N . ALA A 1 73 ? 16.089 -6.623 -6.283 1.00 97.44 73 ALA A N 1
ATOM 482 C CA . ALA A 1 73 ? 16.260 -8.024 -5.908 1.00 97.44 73 ALA A CA 1
ATOM 483 C C . ALA A 1 73 ? 14.951 -8.823 -6.046 1.00 97.44 73 ALA A C 1
ATOM 485 O O . ALA A 1 73 ? 14.986 -9.974 -6.482 1.00 97.44 73 ALA A O 1
ATOM 486 N N . GLY A 1 74 ? 13.803 -8.211 -5.738 1.00 98.00 74 GLY A N 1
ATOM 487 C CA . GLY A 1 74 ? 12.483 -8.799 -5.976 1.00 98.00 74 GLY A CA 1
ATOM 488 C C . GLY A 1 74 ? 12.162 -8.963 -7.463 1.00 98.00 74 GLY A C 1
ATOM 489 O O . GLY A 1 74 ? 11.721 -10.031 -7.888 1.00 98.00 74 GLY A O 1
ATOM 490 N N . VAL A 1 75 ? 12.465 -7.939 -8.273 1.00 98.12 75 VAL A N 1
ATOM 491 C CA . VAL A 1 75 ? 12.369 -8.014 -9.744 1.00 98.12 75 VAL A CA 1
ATOM 492 C C . VAL A 1 75 ? 13.219 -9.174 -10.263 1.00 98.12 75 VAL A C 1
ATOM 494 O O . VAL A 1 75 ? 12.747 -9.994 -11.044 1.00 98.12 75 VAL A O 1
ATOM 497 N N . GLU A 1 76 ? 14.457 -9.300 -9.795 1.00 97.06 76 GLU A N 1
ATOM 498 C CA . GLU A 1 76 ? 15.361 -10.364 -10.225 1.00 97.06 76 GLU A CA 1
ATOM 499 C C . GLU A 1 76 ? 14.872 -11.762 -9.817 1.00 97.06 76 GLU A C 1
ATOM 501 O O . GLU A 1 76 ? 14.984 -12.713 -10.593 1.00 97.06 76 GLU A O 1
ATOM 506 N N . ALA A 1 77 ? 14.291 -11.901 -8.625 1.00 97.19 77 ALA A N 1
ATOM 507 C CA . ALA A 1 77 ? 13.708 -13.161 -8.172 1.00 97.19 77 ALA A CA 1
ATOM 508 C C . ALA A 1 77 ? 12.520 -13.595 -9.043 1.00 97.19 77 ALA A C 1
ATOM 510 O O . ALA A 1 77 ? 12.420 -14.766 -9.421 1.00 97.19 77 ALA A O 1
ATOM 511 N N . ALA A 1 78 ? 11.660 -12.652 -9.431 1.00 97.19 78 ALA A N 1
ATOM 512 C CA . ALA A 1 78 ? 10.595 -12.922 -10.388 1.00 97.19 78 ALA A CA 1
ATOM 513 C C . ALA A 1 78 ? 11.141 -13.214 -11.795 1.00 97.19 78 ALA A C 1
ATOM 515 O O . ALA A 1 78 ? 10.600 -14.057 -12.504 1.00 97.19 78 ALA A O 1
ATOM 516 N N . ARG A 1 79 ? 12.246 -12.579 -12.203 1.00 96.19 79 ARG A N 1
ATOM 517 C CA . ARG A 1 79 ? 12.848 -12.789 -13.528 1.00 96.19 79 ARG A CA 1
ATOM 518 C C . ARG A 1 79 ? 13.389 -14.202 -13.692 1.00 96.19 79 ARG A C 1
ATOM 520 O O . ARG A 1 79 ? 13.174 -14.817 -14.728 1.00 96.19 79 ARG A O 1
ATOM 527 N N . LYS A 1 80 ? 14.040 -14.738 -12.658 1.00 94.31 80 LYS A N 1
ATOM 528 C CA . LYS A 1 80 ? 14.587 -16.108 -12.651 1.00 94.31 80 LYS A CA 1
ATOM 529 C C . LYS A 1 80 ? 13.521 -17.195 -12.781 1.00 94.31 80 LYS A C 1
ATOM 531 O O . LYS A 1 80 ? 13.832 -18.301 -13.207 1.00 94.31 80 LYS A O 1
ATOM 536 N N . THR A 1 81 ? 12.288 -16.885 -12.398 1.00 91.56 81 THR A N 1
ATOM 537 C CA . THR A 1 81 ? 11.140 -17.797 -12.481 1.00 91.56 81 THR A CA 1
ATOM 538 C C . THR A 1 81 ? 10.245 -17.500 -13.682 1.00 91.56 81 THR A C 1
ATOM 540 O O . THR A 1 81 ? 9.334 -18.274 -13.977 1.00 91.56 81 THR A O 1
ATOM 543 N N . ALA A 1 82 ? 10.501 -16.405 -14.405 1.00 87.25 82 ALA A N 1
ATOM 544 C CA . ALA A 1 82 ? 9.750 -16.049 -15.593 1.00 87.25 82 ALA A CA 1
ATOM 545 C C . ALA A 1 82 ? 10.000 -17.089 -16.695 1.00 87.25 82 ALA A C 1
ATOM 547 O O . ALA A 1 82 ? 11.124 -17.287 -17.148 1.00 87.25 82 ALA A O 1
ATOM 548 N N . GLY A 1 83 ? 8.932 -17.725 -17.180 1.00 82.00 83 GLY A N 1
ATOM 549 C CA . GLY A 1 83 ? 9.003 -18.695 -18.282 1.00 82.00 83 GLY A CA 1
ATOM 550 C C . GLY A 1 83 ? 9.318 -18.087 -19.657 1.00 82.00 83 GLY A C 1
ATOM 551 O O . GLY A 1 83 ? 9.260 -18.796 -20.656 1.00 82.00 83 GLY A O 1
ATOM 552 N N . ALA A 1 84 ? 9.610 -16.783 -19.728 1.00 83.19 84 ALA A N 1
ATOM 553 C CA . ALA A 1 84 ? 9.930 -16.062 -20.954 1.00 83.19 84 ALA A CA 1
ATOM 554 C C . ALA A 1 84 ? 11.294 -15.359 -20.820 1.00 83.19 84 ALA A C 1
ATOM 556 O O . ALA A 1 84 ? 11.538 -14.724 -19.786 1.00 83.19 84 ALA A O 1
ATOM 557 N N . PRO A 1 85 ? 12.163 -15.405 -21.851 1.00 90.69 85 PRO A N 1
ATOM 558 C CA . PRO A 1 85 ? 13.402 -14.635 -21.864 1.00 90.69 85 PRO A CA 1
ATOM 559 C C . PRO A 1 85 ? 13.110 -13.153 -21.606 1.00 90.69 85 PRO A C 1
ATOM 561 O O . PRO A 1 85 ? 12.306 -12.545 -22.312 1.00 90.69 85 PRO A O 1
ATOM 564 N N . THR A 1 86 ? 13.723 -12.591 -20.565 1.00 94.50 86 THR A N 1
ATOM 565 C CA . THR A 1 86 ? 13.469 -11.218 -20.108 1.00 94.50 86 THR A CA 1
ATOM 566 C C . THR A 1 86 ? 14.795 -10.525 -19.813 1.00 94.50 86 THR A C 1
ATOM 568 O O . THR A 1 86 ? 15.601 -11.016 -19.018 1.00 94.50 86 THR A O 1
ATOM 571 N N . GLU A 1 87 ? 15.015 -9.370 -20.427 1.00 94.94 87 GLU A N 1
ATOM 572 C CA . GLU A 1 87 ? 16.220 -8.557 -20.273 1.00 94.94 87 GLU A CA 1
ATOM 573 C C . GLU A 1 87 ? 15.890 -7.224 -19.595 1.00 94.94 87 GLU A C 1
ATOM 575 O O . GLU A 1 87 ? 14.832 -6.632 -19.814 1.00 94.94 87 GLU A O 1
ATOM 580 N N . LEU A 1 88 ? 16.791 -6.780 -18.714 1.00 95.94 88 LEU A N 1
ATOM 581 C CA . LEU A 1 88 ? 16.625 -5.555 -17.937 1.00 95.94 88 LEU A CA 1
ATOM 582 C C . LEU A 1 88 ? 17.639 -4.508 -18.398 1.00 95.94 88 LEU A C 1
ATOM 584 O O . LEU A 1 88 ? 18.843 -4.694 -18.223 1.00 95.94 88 LEU A O 1
ATOM 588 N N . LEU A 1 89 ? 17.149 -3.383 -18.914 1.00 96.56 89 LEU A N 1
ATOM 589 C CA . LEU A 1 89 ? 17.943 -2.183 -19.159 1.00 96.56 89 LEU A CA 1
ATOM 590 C C . LEU A 1 89 ? 17.882 -1.283 -17.920 1.00 96.56 89 LEU A C 1
ATOM 592 O O . LEU A 1 89 ? 16.921 -0.542 -17.705 1.00 96.56 89 LEU A O 1
ATOM 596 N N . GLN A 1 90 ? 18.902 -1.367 -17.072 1.00 95.75 90 GLN A N 1
ATOM 597 C CA . GLN A 1 90 ? 18.917 -0.641 -15.805 1.00 95.75 90 GLN A CA 1
ATOM 598 C C . GLN A 1 90 ? 19.443 0.786 -15.981 1.00 95.75 90 GLN A C 1
ATOM 600 O O . GLN A 1 90 ? 20.561 0.995 -16.451 1.00 95.75 90 GLN A O 1
ATOM 605 N N . PHE A 1 91 ? 18.646 1.776 -15.575 1.00 93.88 91 PHE A N 1
ATOM 606 C CA . PHE A 1 91 ? 19.075 3.167 -15.490 1.00 93.88 91 PHE A CA 1
ATOM 607 C C . PHE A 1 91 ? 19.369 3.538 -14.039 1.00 93.88 91 PHE A C 1
ATOM 609 O O . PHE A 1 91 ? 18.462 3.605 -13.209 1.00 93.88 91 PHE A O 1
ATOM 616 N N . ASP A 1 92 ? 20.632 3.862 -13.762 1.00 90.19 92 ASP A N 1
ATOM 617 C CA . ASP A 1 92 ? 21.044 4.396 -12.467 1.00 90.19 92 ASP A CA 1
ATOM 618 C C . ASP A 1 92 ? 20.805 5.904 -12.399 1.00 90.19 92 ASP A C 1
ATOM 620 O O . ASP A 1 92 ? 21.524 6.699 -13.028 1.00 90.19 92 ASP A O 1
ATOM 624 N N . LEU A 1 93 ? 19.797 6.304 -11.626 1.00 93.31 93 LEU A N 1
ATOM 625 C CA . LEU A 1 93 ? 19.322 7.684 -11.556 1.00 93.31 93 LEU A CA 1
ATOM 626 C C . LEU A 1 93 ? 19.547 8.300 -10.168 1.00 93.31 93 LEU A C 1
ATOM 628 O O . LEU A 1 93 ? 19.556 7.586 -9.163 1.00 93.31 93 LEU A O 1
ATOM 632 N N . PRO A 1 94 ? 19.729 9.627 -10.070 1.00 94.69 94 PRO A N 1
ATOM 633 C CA . PRO A 1 94 ? 19.437 10.344 -8.834 1.00 94.69 94 PRO A CA 1
ATOM 634 C C . PRO A 1 94 ? 17.919 10.354 -8.571 1.00 94.69 94 PRO A C 1
ATOM 636 O O . PRO A 1 94 ? 17.119 10.146 -9.483 1.00 94.69 94 PRO A O 1
ATOM 639 N N . ALA A 1 95 ? 17.507 10.643 -7.336 1.00 92.31 95 ALA A N 1
ATOM 640 C CA . ALA A 1 95 ? 16.110 10.860 -6.949 1.00 92.31 95 ALA A CA 1
ATOM 641 C C . ALA A 1 95 ? 15.568 12.220 -7.437 1.00 92.31 95 ALA A C 1
ATOM 643 O O . ALA A 1 95 ? 15.026 13.004 -6.660 1.00 92.31 95 ALA A O 1
ATOM 644 N N . ASP A 1 96 ? 15.742 12.494 -8.727 1.00 94.75 96 ASP A N 1
ATOM 645 C CA . ASP A 1 96 ? 15.371 13.737 -9.389 1.00 94.75 96 ASP A CA 1
ATOM 646 C C . ASP A 1 96 ? 14.308 13.476 -10.480 1.00 94.75 96 ASP A C 1
ATOM 648 O O . ASP A 1 96 ? 14.479 12.572 -11.313 1.00 94.75 96 ASP A O 1
ATOM 652 N N . PRO A 1 97 ? 13.200 14.241 -10.500 1.00 96.81 97 PRO A N 1
ATOM 653 C CA . PRO A 1 97 ? 12.162 14.077 -11.511 1.00 96.81 97 PRO A CA 1
ATOM 654 C C . PRO A 1 97 ? 12.633 14.334 -12.949 1.00 96.81 97 PRO A C 1
ATOM 656 O O . PRO A 1 97 ? 12.227 13.600 -13.850 1.00 96.81 97 PRO A O 1
ATOM 659 N N . ALA A 1 98 ? 13.513 15.314 -13.188 1.00 96.81 98 ALA A N 1
ATOM 660 C CA . ALA A 1 98 ? 13.987 15.617 -14.541 1.00 96.81 98 ALA A CA 1
ATOM 661 C C . ALA A 1 98 ? 14.860 14.478 -15.093 1.00 96.81 98 ALA A C 1
ATOM 663 O O . ALA A 1 98 ? 14.630 14.007 -16.207 1.00 96.81 98 ALA A O 1
ATOM 664 N N . ALA A 1 99 ? 15.766 13.938 -14.271 1.00 96.81 99 ALA A N 1
ATOM 665 C CA . ALA A 1 99 ? 16.554 12.757 -14.618 1.00 96.81 99 ALA A CA 1
ATOM 666 C C . ALA A 1 99 ? 15.678 11.530 -14.940 1.00 96.81 99 ALA A C 1
ATOM 668 O O . ALA A 1 99 ? 16.029 10.731 -15.811 1.00 96.81 99 ALA A O 1
ATOM 669 N N . THR A 1 100 ? 14.531 11.387 -14.264 1.00 97.00 100 THR A N 1
ATOM 670 C CA . THR A 1 100 ? 13.553 10.324 -14.547 1.00 97.00 100 THR A CA 1
ATOM 671 C C . THR A 1 100 ? 12.893 10.516 -15.909 1.00 97.00 100 THR A C 1
ATOM 673 O O . THR A 1 100 ? 12.843 9.570 -16.693 1.00 97.00 100 THR A O 1
ATOM 676 N N . LEU A 1 101 ? 12.421 11.726 -16.220 1.00 97.00 101 LEU A N 1
ATOM 677 C CA . LEU A 1 101 ? 11.806 12.027 -17.517 1.00 97.00 101 LEU A CA 1
ATOM 678 C C . LEU A 1 101 ? 12.798 11.831 -18.675 1.00 97.00 101 LEU A C 1
ATOM 680 O O . LEU A 1 101 ? 12.438 11.270 -19.711 1.00 97.00 101 LEU A O 1
ATOM 684 N N . ASP A 1 102 ? 14.064 12.204 -18.488 1.00 97.06 102 ASP A N 1
ATOM 685 C CA . ASP A 1 102 ? 15.117 11.968 -19.481 1.00 97.06 102 ASP A CA 1
ATOM 686 C C . ASP A 1 102 ? 15.446 10.480 -19.649 1.00 97.06 102 ASP A C 1
ATOM 688 O O . ASP A 1 102 ? 15.721 10.011 -20.755 1.00 97.06 102 ASP A O 1
ATOM 692 N N . ALA A 1 103 ? 15.408 9.695 -18.572 1.00 96.81 103 ALA A N 1
ATOM 693 C CA . ALA A 1 103 ? 15.571 8.247 -18.656 1.00 96.81 103 ALA A CA 1
ATOM 694 C C . ALA A 1 103 ? 14.372 7.554 -19.321 1.00 96.81 103 ALA A C 1
ATOM 696 O O . ALA A 1 103 ? 14.566 6.605 -20.080 1.00 96.81 103 ALA A O 1
ATOM 697 N N . LEU A 1 104 ? 13.153 8.059 -19.111 1.00 96.69 104 LEU A N 1
ATOM 698 C CA . LEU A 1 104 ? 11.955 7.586 -19.804 1.00 96.69 104 LEU A CA 1
ATOM 699 C C . LEU A 1 104 ? 12.057 7.817 -21.320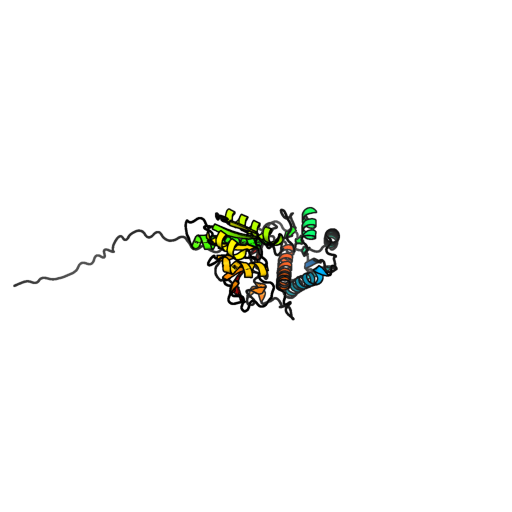 1.00 96.69 104 LEU A C 1
ATOM 701 O O . LEU A 1 104 ? 11.774 6.903 -22.092 1.00 96.69 104 LEU A O 1
ATOM 705 N N . ARG A 1 105 ? 12.541 8.989 -21.755 1.00 95.38 105 ARG A N 1
ATOM 706 C CA . ARG A 1 105 ? 12.818 9.271 -23.179 1.00 95.38 105 ARG A CA 1
ATOM 707 C C . ARG A 1 105 ? 13.847 8.298 -23.759 1.00 95.38 105 ARG A C 1
ATOM 709 O O . ARG A 1 105 ? 13.568 7.637 -24.750 1.00 95.38 105 ARG A O 1
ATOM 716 N N . ARG A 1 106 ? 14.983 8.113 -23.075 1.00 96.31 106 ARG A N 1
ATOM 717 C CA . ARG A 1 106 ? 16.020 7.149 -23.494 1.00 96.31 106 ARG A CA 1
ATOM 718 C C . ARG A 1 106 ? 15.523 5.702 -23.525 1.00 96.31 106 ARG A C 1
ATOM 720 O O . ARG A 1 106 ? 16.003 4.913 -24.331 1.00 96.31 106 ARG A O 1
ATOM 727 N N . SER A 1 107 ? 14.573 5.347 -22.660 1.00 96.31 107 SER A N 1
ATOM 728 C CA . SER A 1 107 ? 13.930 4.027 -22.678 1.00 96.31 107 SER A CA 1
ATOM 729 C C . SER A 1 107 ? 13.096 3.838 -23.949 1.00 96.31 107 SER A C 1
ATOM 731 O O . SER A 1 107 ? 13.150 2.771 -24.555 1.00 96.31 107 SER A O 1
ATOM 733 N N . ALA A 1 108 ? 12.380 4.881 -24.386 1.00 92.81 108 ALA A N 1
ATOM 734 C CA . ALA A 1 108 ? 11.652 4.872 -25.653 1.00 92.81 108 ALA A CA 1
ATOM 735 C C . ALA A 1 108 ? 12.596 4.705 -26.853 1.00 92.81 108 ALA A C 1
ATOM 737 O O . ALA A 1 108 ? 12.334 3.873 -27.720 1.00 92.81 108 ALA A O 1
ATOM 738 N N . ASP A 1 109 ? 13.718 5.430 -26.862 1.00 93.56 109 ASP A N 1
ATOM 739 C CA . ASP A 1 109 ? 14.731 5.342 -27.925 1.00 93.56 109 ASP A CA 1
ATOM 740 C C . ASP A 1 109 ? 15.386 3.951 -27.993 1.00 93.56 109 ASP A C 1
ATOM 742 O O . ASP A 1 109 ? 15.702 3.457 -29.074 1.00 93.56 109 ASP A O 1
ATOM 746 N N . ALA A 1 110 ? 15.548 3.290 -26.842 1.00 93.12 110 ALA A N 1
ATOM 747 C CA . ALA A 1 110 ? 16.051 1.920 -26.742 1.00 93.12 110 ALA A CA 1
ATOM 748 C C . ALA A 1 110 ? 15.016 0.845 -27.137 1.00 93.12 110 ALA A C 1
ATOM 750 O O . ALA A 1 110 ? 15.327 -0.344 -27.086 1.00 93.12 110 ALA A O 1
ATOM 751 N N . ALA A 1 111 ? 13.796 1.246 -27.519 1.00 88.50 111 ALA A N 1
ATOM 752 C CA . ALA A 1 111 ? 12.706 0.368 -27.947 1.00 88.50 111 ALA A CA 1
ATOM 753 C C . ALA A 1 111 ? 12.354 -0.755 -26.946 1.00 88.50 111 ALA A C 1
ATOM 755 O O . ALA A 1 111 ? 11.916 -1.843 -27.340 1.00 88.50 111 ALA A O 1
ATOM 756 N N . VAL A 1 112 ? 12.512 -0.491 -25.642 1.00 95.44 112 VAL A N 1
ATOM 757 C CA . VAL A 1 112 ? 12.019 -1.398 -24.592 1.00 95.44 112 VAL A CA 1
ATOM 758 C C . VAL A 1 112 ? 10.491 -1.477 -24.645 1.00 95.44 112 VAL A C 1
ATOM 760 O O . VAL A 1 112 ? 9.824 -0.535 -25.077 1.00 95.44 112 VAL A O 1
ATOM 763 N N . GLN A 1 113 ? 9.909 -2.592 -24.205 1.00 95.94 113 GLN A N 1
ATOM 764 C CA . GLN A 1 113 ? 8.455 -2.781 -24.291 1.00 95.94 113 GLN A CA 1
ATOM 765 C C . GLN A 1 113 ? 7.700 -2.174 -23.108 1.00 95.94 113 GLN A C 1
ATOM 767 O O . GLN A 1 113 ? 6.521 -1.849 -23.237 1.00 95.94 113 GLN A O 1
ATOM 772 N N . VAL A 1 114 ? 8.358 -2.024 -21.960 1.00 97.06 114 VAL A N 1
ATOM 773 C CA . VAL A 1 114 ? 7.752 -1.496 -20.735 1.00 97.06 114 VAL A CA 1
ATOM 774 C C . VAL A 1 114 ? 8.826 -0.907 -19.824 1.00 97.06 114 VAL A C 1
ATOM 776 O O . VAL A 1 114 ? 9.973 -1.359 -19.810 1.00 97.06 114 VAL A O 1
ATOM 779 N N . VAL A 1 115 ? 8.452 0.113 -19.057 1.00 98.12 115 VAL A N 1
ATOM 780 C CA . VAL A 1 115 ? 9.286 0.711 -18.012 1.00 98.12 115 VAL A CA 1
ATOM 781 C C . VAL A 1 115 ? 8.757 0.323 -16.636 1.00 98.12 115 VAL A C 1
ATOM 783 O O . VAL A 1 115 ? 7.567 0.449 -16.361 1.00 98.12 115 VAL A O 1
ATOM 786 N N . LEU A 1 116 ? 9.656 -0.097 -15.752 1.00 97.81 116 LEU A N 1
ATOM 787 C CA . LEU A 1 116 ? 9.431 -0.274 -14.323 1.00 97.81 116 LEU A CA 1
ATOM 788 C C . LEU A 1 116 ? 10.017 0.910 -13.556 1.00 97.81 116 LEU A C 1
ATOM 790 O O . LEU A 1 116 ? 11.232 1.107 -13.522 1.00 97.81 116 LEU A O 1
ATOM 794 N N . GLY A 1 117 ? 9.155 1.683 -12.910 1.00 95.56 117 GLY A N 1
ATOM 795 C CA . GLY A 1 117 ? 9.517 2.896 -12.191 1.00 95.56 117 GLY A CA 1
ATOM 796 C C . GLY A 1 117 ? 8.790 4.130 -12.729 1.00 95.56 117 GLY A C 1
ATOM 797 O O . GLY A 1 117 ? 8.080 4.055 -13.728 1.00 95.56 117 GLY A O 1
ATOM 798 N N . PRO A 1 118 ? 8.956 5.281 -12.066 1.00 96.12 118 PRO A N 1
ATOM 799 C CA . PRO A 1 118 ? 9.867 5.518 -10.943 1.00 96.12 118 PRO A CA 1
ATOM 800 C C . PRO A 1 118 ? 9.333 5.006 -9.597 1.00 96.12 118 PRO A C 1
ATOM 802 O O . PRO A 1 118 ? 8.161 4.660 -9.476 1.00 96.12 118 PRO A O 1
ATOM 805 N N . MET A 1 119 ? 10.195 4.978 -8.572 1.00 94.31 119 MET A N 1
ATOM 806 C CA . MET A 1 119 ? 9.828 4.582 -7.197 1.00 94.31 119 MET A CA 1
ATOM 807 C C . MET A 1 119 ? 9.690 5.738 -6.195 1.00 94.31 119 MET A C 1
ATOM 809 O O . MET A 1 119 ? 9.427 5.497 -5.020 1.00 94.31 119 MET A O 1
ATOM 813 N N . THR A 1 120 ? 9.870 6.992 -6.616 1.00 94.75 120 THR A N 1
ATOM 814 C CA . THR A 1 120 ? 9.617 8.154 -5.750 1.00 94.75 120 THR A CA 1
ATOM 815 C C . THR A 1 120 ? 8.314 8.833 -6.150 1.00 94.75 120 THR A C 1
ATOM 817 O O . THR A 1 120 ? 7.984 8.919 -7.333 1.00 94.75 120 THR A O 1
ATOM 820 N N . ARG A 1 121 ? 7.578 9.355 -5.161 1.00 93.75 121 ARG A N 1
ATOM 821 C CA . ARG A 1 121 ? 6.320 10.079 -5.403 1.00 93.75 121 ARG A CA 1
ATOM 822 C C . ARG A 1 121 ? 6.523 11.297 -6.303 1.00 93.75 121 ARG A C 1
ATOM 824 O O . ARG A 1 121 ? 5.724 11.519 -7.199 1.00 93.75 121 ARG A O 1
ATOM 831 N N . SER A 1 122 ? 7.597 12.060 -6.094 1.00 95.88 122 SER A N 1
ATOM 832 C CA . SER A 1 122 ? 7.898 13.247 -6.904 1.00 95.88 122 SER A CA 1
ATOM 833 C C . SER A 1 122 ? 8.170 12.905 -8.369 1.00 95.88 122 SER A C 1
ATOM 835 O O . SER A 1 122 ? 7.683 13.597 -9.257 1.00 95.88 122 SER A O 1
ATOM 837 N N . ALA A 1 123 ? 8.904 11.824 -8.641 1.00 96.56 123 ALA A N 1
ATOM 838 C CA . ALA A 1 123 ? 9.159 11.394 -10.009 1.00 96.56 123 ALA A CA 1
ATOM 839 C C . ALA A 1 123 ? 7.908 10.775 -10.653 1.00 96.56 123 ALA A C 1
ATOM 841 O O . ALA A 1 123 ? 7.644 11.036 -11.822 1.00 96.56 123 ALA A O 1
ATOM 842 N N . ALA A 1 124 ? 7.115 9.997 -9.906 1.00 96.31 124 ALA A N 1
ATOM 843 C CA . ALA A 1 124 ? 5.856 9.440 -10.407 1.00 96.31 124 ALA A CA 1
ATOM 844 C C . ALA A 1 124 ? 4.854 10.550 -10.759 1.00 96.31 124 ALA A C 1
ATOM 846 O O . ALA A 1 124 ? 4.247 10.510 -11.826 1.00 96.31 124 ALA A O 1
ATOM 847 N N . GLN A 1 125 ? 4.761 11.578 -9.909 1.00 97.38 125 GLN A N 1
ATOM 848 C CA . GLN A 1 125 ? 3.969 12.779 -10.164 1.00 97.38 125 GLN A CA 1
ATOM 849 C C . GLN A 1 125 ? 4.432 13.496 -11.438 1.00 97.38 125 GLN A C 1
ATOM 851 O O . GLN A 1 125 ? 3.610 13.802 -12.292 1.00 97.38 125 GLN A O 1
ATOM 856 N N . ALA A 1 126 ? 5.741 13.694 -11.618 1.00 97.56 126 ALA A N 1
ATOM 857 C CA . ALA A 1 126 ? 6.267 14.341 -12.819 1.00 97.56 126 ALA A CA 1
ATOM 858 C C . ALA A 1 126 ? 5.991 13.542 -14.105 1.00 97.56 126 ALA A C 1
ATOM 860 O O . ALA A 1 126 ? 5.722 14.134 -15.147 1.00 97.56 126 ALA A O 1
ATOM 861 N N . VAL A 1 127 ? 6.030 12.204 -14.047 1.00 97.00 127 VAL A N 1
ATOM 862 C CA . VAL A 1 127 ? 5.639 11.350 -15.183 1.00 97.00 127 VAL A CA 1
ATOM 863 C C . VAL A 1 127 ? 4.147 11.500 -15.488 1.00 97.00 127 VAL A C 1
ATOM 865 O O . VAL A 1 127 ? 3.788 11.617 -16.655 1.00 97.00 127 VAL A O 1
ATOM 868 N N . ALA A 1 128 ? 3.286 11.545 -14.467 1.00 96.75 128 ALA A N 1
ATOM 869 C CA . ALA A 1 128 ? 1.852 11.762 -14.654 1.00 96.75 128 ALA A CA 1
ATOM 870 C C . ALA A 1 128 ? 1.546 13.146 -15.259 1.00 96.75 128 ALA A C 1
ATOM 872 O O . ALA A 1 128 ? 0.746 13.253 -16.188 1.00 96.75 128 ALA A O 1
ATOM 873 N N . GLU A 1 129 ? 2.224 14.195 -14.788 1.00 97.12 129 GLU A N 1
ATOM 874 C CA . GLU A 1 129 ? 2.080 15.573 -15.281 1.00 97.12 129 GLU A CA 1
ATOM 875 C C . GLU A 1 129 ? 2.620 15.766 -16.703 1.00 97.12 129 GLU A C 1
ATOM 877 O O . GLU A 1 129 ? 2.103 16.593 -17.452 1.00 97.12 129 GLU A O 1
ATOM 882 N N . ALA A 1 130 ? 3.621 14.977 -17.107 1.00 96.62 130 ALA A N 1
ATOM 883 C CA . ALA A 1 130 ? 4.120 14.961 -18.480 1.00 96.62 130 ALA A CA 1
ATOM 884 C C . ALA A 1 130 ? 3.108 14.367 -19.485 1.00 96.62 130 ALA A C 1
ATOM 886 O O . ALA A 1 130 ? 3.283 14.529 -20.695 1.00 96.62 130 ALA A O 1
ATOM 887 N N . GLY A 1 131 ? 2.042 13.716 -19.004 1.00 95.12 131 GLY A N 1
ATOM 888 C CA . GLY A 1 131 ? 0.954 13.180 -19.814 1.00 95.12 131 GLY A CA 1
ATOM 889 C C . GLY A 1 131 ? 1.158 11.724 -20.238 1.00 95.12 131 GLY A C 1
ATOM 890 O O . GLY A 1 131 ? 1.764 10.925 -19.532 1.00 95.12 131 GLY A O 1
ATOM 891 N N . THR A 1 132 ? 0.585 11.352 -21.386 1.00 95.38 132 THR A N 1
ATOM 892 C CA . THR A 1 132 ? 0.625 9.971 -21.905 1.00 95.38 132 THR A CA 1
ATOM 893 C C . THR A 1 132 ? 2.054 9.595 -22.323 1.00 95.38 132 THR A C 1
ATOM 895 O O . THR A 1 132 ? 2.568 10.191 -23.274 1.00 95.38 132 THR A O 1
ATOM 898 N N . PRO A 1 133 ? 2.709 8.621 -21.662 1.00 94.00 133 PRO A N 1
ATOM 899 C CA . PRO A 1 133 ? 4.045 8.185 -22.048 1.00 94.00 133 PRO A CA 1
ATOM 900 C C . PRO A 1 133 ? 4.029 7.450 -23.398 1.00 94.00 133 PRO A C 1
ATOM 902 O O . PRO A 1 133 ? 3.053 6.797 -23.765 1.00 94.00 133 PRO A O 1
ATOM 905 N N . GLY A 1 134 ? 5.142 7.520 -24.138 1.00 91.31 134 GLY A N 1
ATOM 906 C CA . GLY A 1 134 ? 5.288 6.859 -25.447 1.00 91.31 134 GLY A CA 1
ATOM 907 C C . GLY A 1 134 ? 5.367 5.325 -25.391 1.00 91.31 134 GLY A C 1
ATOM 908 O O . GLY A 1 134 ? 5.259 4.663 -26.421 1.00 91.31 134 GLY A O 1
ATOM 909 N N . LEU A 1 135 ? 5.536 4.764 -24.194 1.00 94.50 135 LEU A N 1
ATOM 910 C CA . LEU A 1 135 ? 5.516 3.336 -23.896 1.00 94.50 135 LEU A CA 1
ATOM 911 C C . LEU A 1 135 ? 4.833 3.102 -22.540 1.00 94.50 135 LEU A C 1
ATOM 913 O O . LEU A 1 135 ? 4.767 4.035 -21.739 1.00 94.50 135 LEU A O 1
ATOM 917 N N . PRO A 1 136 ? 4.340 1.884 -22.254 1.00 96.44 136 PRO A N 1
ATOM 918 C CA . PRO A 1 136 ? 3.766 1.573 -20.953 1.00 96.44 136 PRO A CA 1
ATOM 919 C C . PRO A 1 136 ? 4.769 1.770 -19.807 1.00 96.44 136 PRO A C 1
ATOM 921 O O . PRO A 1 136 ? 5.909 1.307 -19.875 1.00 96.44 136 PRO A O 1
ATOM 924 N N . VAL A 1 137 ? 4.322 2.422 -18.734 1.00 97.56 137 VAL A N 1
ATOM 925 C CA . VAL A 1 137 ? 5.110 2.708 -17.529 1.00 97.56 137 VAL A CA 1
ATOM 926 C C . VAL A 1 137 ? 4.379 2.154 -16.314 1.00 97.56 137 VAL A C 1
ATOM 928 O O . VAL A 1 137 ? 3.233 2.519 -16.070 1.00 97.56 137 VAL A O 1
ATOM 931 N N . ILE A 1 138 ? 5.039 1.306 -15.529 1.00 97.88 138 ILE A N 1
ATOM 932 C CA . ILE A 1 138 ? 4.547 0.842 -14.231 1.00 97.88 138 ILE A CA 1
ATOM 933 C C . ILE A 1 138 ? 5.173 1.721 -13.145 1.00 97.88 138 ILE A C 1
ATOM 935 O O . ILE A 1 138 ? 6.329 1.524 -12.765 1.00 97.88 138 ILE A O 1
ATOM 939 N N . ALA A 1 139 ? 4.424 2.703 -12.646 1.00 97.12 139 ALA A N 1
ATOM 940 C CA . ALA A 1 139 ? 4.886 3.586 -11.580 1.00 97.12 139 ALA A CA 1
ATOM 941 C C . ALA A 1 139 ? 4.863 2.851 -10.234 1.00 97.12 139 ALA A C 1
ATOM 943 O O . ALA A 1 139 ? 3.823 2.374 -9.787 1.00 97.12 139 ALA A O 1
ATOM 944 N N . LEU A 1 140 ? 6.005 2.794 -9.554 1.00 97.06 140 LEU A N 1
ATOM 945 C CA . LEU A 1 140 ? 6.201 2.033 -8.311 1.00 97.06 140 LEU A CA 1
ATOM 946 C C . LEU A 1 140 ? 5.949 2.883 -7.055 1.00 97.06 140 LEU A C 1
ATOM 948 O O . LEU A 1 140 ? 6.218 2.457 -5.934 1.00 97.06 140 LEU A O 1
ATOM 952 N N . ALA A 1 141 ? 5.434 4.095 -7.245 1.00 93.81 141 ALA A N 1
ATOM 953 C CA . ALA A 1 141 ? 5.007 5.007 -6.198 1.00 93.81 141 ALA A CA 1
ATOM 954 C C . ALA A 1 141 ? 3.639 5.607 -6.553 1.00 93.81 141 ALA A C 1
ATOM 956 O O . ALA A 1 141 ? 3.337 5.780 -7.737 1.00 93.81 141 ALA A O 1
ATOM 957 N N . PRO A 1 142 ? 2.809 5.940 -5.547 1.00 91.00 142 PRO A N 1
ATOM 958 C CA . PRO A 1 142 ? 1.564 6.652 -5.790 1.00 91.00 142 PRO A CA 1
ATOM 959 C C . PRO A 1 142 ? 1.836 8.088 -6.261 1.00 91.00 142 PRO A C 1
ATOM 961 O O . PRO A 1 142 ? 2.858 8.686 -5.915 1.00 91.00 142 PRO A O 1
ATOM 964 N N . PHE A 1 143 ? 0.876 8.645 -6.988 1.00 92.81 143 PHE A N 1
ATOM 965 C CA . PHE A 1 143 ? 0.801 10.044 -7.404 1.00 92.81 143 PHE A CA 1
ATOM 966 C C . PHE A 1 143 ? -0.653 10.518 -7.295 1.00 92.81 143 PHE A C 1
ATOM 968 O O . PHE A 1 143 ? -1.551 9.705 -7.061 1.00 92.81 143 PHE A O 1
ATOM 975 N N . ASP A 1 144 ? -0.876 11.823 -7.398 1.00 90.12 144 ASP A N 1
ATOM 976 C CA . ASP A 1 144 ? -2.210 12.400 -7.267 1.00 90.12 144 ASP A CA 1
ATOM 977 C C . ASP A 1 144 ? -2.858 12.598 -8.647 1.00 90.12 144 ASP A C 1
ATOM 979 O O . ASP A 1 144 ? -2.197 12.971 -9.616 1.00 90.12 144 ASP A O 1
ATOM 983 N N . GLY A 1 145 ? -4.172 12.378 -8.720 1.00 89.69 145 GLY A N 1
ATOM 984 C CA . GLY A 1 145 ? -4.951 12.505 -9.952 1.00 89.69 145 GLY A CA 1
ATOM 985 C C . GLY A 1 145 ? -5.157 11.188 -10.700 1.00 89.69 145 GLY A C 1
ATOM 986 O O . GLY A 1 145 ? -4.742 10.113 -10.268 1.00 89.69 145 GLY A O 1
ATOM 987 N N . GLU A 1 146 ? -5.867 11.282 -11.821 1.00 91.00 146 GLU A N 1
ATOM 988 C CA . GLU A 1 146 ? -6.161 10.138 -12.680 1.00 91.00 146 GLU A CA 1
ATOM 989 C C . GLU A 1 146 ? -4.927 9.756 -13.517 1.00 91.00 146 GLU A C 1
ATOM 991 O O . GLU A 1 146 ? -4.316 10.638 -14.128 1.00 91.00 146 GLU A O 1
ATOM 996 N N . PRO A 1 147 ? -4.547 8.466 -13.573 1.00 92.38 147 PRO A N 1
ATOM 997 C CA . PRO A 1 147 ? -3.434 8.019 -14.401 1.00 92.38 147 PRO A CA 1
ATOM 998 C C . PRO A 1 147 ? -3.701 8.315 -15.889 1.00 92.38 147 PRO A C 1
ATOM 1000 O O . PRO A 1 147 ? -4.737 7.890 -16.410 1.00 92.38 147 PRO A O 1
ATOM 1003 N N . PRO A 1 148 ? -2.785 8.988 -16.615 1.00 94.62 148 PRO A N 1
ATOM 1004 C CA . PRO A 1 148 ? -2.870 9.065 -18.067 1.00 94.62 148 PRO A CA 1
ATOM 1005 C C . PRO A 1 148 ? -2.757 7.666 -18.686 1.00 94.62 148 PRO A C 1
ATOM 1007 O O . PRO A 1 148 ? -2.164 6.751 -18.109 1.00 94.62 148 PRO A O 1
ATOM 1010 N N . ALA A 1 149 ? -3.302 7.498 -19.893 1.00 93.31 149 ALA A N 1
ATOM 1011 C CA . ALA A 1 149 ? -3.240 6.225 -20.605 1.00 93.31 149 ALA A CA 1
ATOM 1012 C C . ALA A 1 149 ? -1.787 5.727 -20.714 1.00 93.31 149 ALA A C 1
ATOM 1014 O O . ALA A 1 149 ? -0.890 6.486 -21.060 1.00 93.31 149 ALA A O 1
ATOM 1015 N N . GLY A 1 150 ? -1.548 4.450 -20.411 1.00 93.62 150 GLY A N 1
ATOM 1016 C CA . GLY A 1 150 ? -0.205 3.863 -20.439 1.00 93.62 150 GLY A CA 1
ATOM 1017 C C . GLY A 1 150 ? 0.631 4.074 -19.171 1.00 93.62 150 GLY A C 1
ATOM 1018 O O . GLY A 1 150 ? 1.671 3.428 -19.060 1.00 93.62 150 GLY A O 1
ATOM 1019 N N . LEU A 1 151 ? 0.186 4.885 -18.202 1.00 96.12 151 LEU A N 1
ATOM 1020 C CA . LEU A 1 151 ? 0.791 4.970 -16.870 1.00 96.12 151 LEU A CA 1
ATOM 1021 C C . LEU A 1 151 ? -0.005 4.125 -15.867 1.00 96.12 151 LEU A C 1
ATOM 1023 O O . LEU A 1 151 ? -1.148 4.433 -15.550 1.00 96.12 151 LEU A O 1
ATOM 1027 N N . TRP A 1 152 ? 0.614 3.077 -15.337 1.00 95.38 152 TRP A N 1
ATOM 1028 C CA . TRP A 1 152 ? -0.016 2.103 -14.451 1.00 95.38 152 TRP A CA 1
ATOM 1029 C C . TRP A 1 152 ? 0.548 2.239 -13.028 1.00 95.38 152 TRP A C 1
ATOM 1031 O O . TRP A 1 152 ? 1.699 1.862 -12.793 1.00 95.38 152 TRP A O 1
ATOM 1041 N N . PRO A 1 153 ? -0.210 2.775 -12.058 1.00 94.38 153 PRO A N 1
ATOM 1042 C CA . PRO A 1 153 ? 0.253 2.870 -10.678 1.00 94.38 153 PRO A CA 1
ATOM 1043 C C . PRO A 1 153 ? 0.226 1.500 -9.982 1.00 94.38 153 PRO A C 1
ATOM 1045 O O . PRO A 1 153 ? -0.810 0.848 -9.909 1.00 94.38 153 PRO A O 1
ATOM 1048 N N . LEU A 1 154 ? 1.363 1.103 -9.412 1.00 95.44 154 LEU A N 1
ATOM 1049 C CA . LEU A 1 154 ? 1.557 -0.091 -8.581 1.00 95.44 154 LEU A CA 1
ATOM 1050 C C . LEU A 1 154 ? 2.286 0.283 -7.274 1.00 95.44 154 LEU A C 1
ATOM 1052 O O . LEU A 1 154 ? 3.134 -0.440 -6.774 1.00 95.44 154 LEU A O 1
ATOM 1056 N N . GLY A 1 155 ? 2.030 1.465 -6.719 1.00 90.38 155 GLY A N 1
ATOM 1057 C CA . GLY A 1 155 ? 2.627 1.859 -5.440 1.00 90.38 155 GLY A CA 1
ATOM 1058 C C . GLY A 1 155 ? 1.988 1.142 -4.245 1.00 90.38 155 GLY A C 1
ATOM 1059 O O . GLY A 1 155 ? 0.784 0.875 -4.234 1.00 90.38 155 GLY A O 1
ATOM 1060 N N . LEU A 1 156 ? 2.764 0.913 -3.182 1.00 92.69 156 LEU A N 1
ATOM 1061 C CA . LEU A 1 156 ? 2.215 0.540 -1.872 1.00 92.69 156 LEU A CA 1
ATOM 1062 C C . LEU A 1 156 ? 1.614 1.785 -1.201 1.00 92.69 156 LEU A C 1
ATOM 1064 O O . LEU A 1 156 ? 2.315 2.575 -0.571 1.00 92.69 156 LEU A O 1
ATOM 1068 N N . SER A 1 157 ? 0.314 1.998 -1.410 1.00 91.19 157 SER A N 1
ATOM 1069 C CA . SER A 1 157 ? -0.410 3.177 -0.927 1.00 91.19 157 SER A CA 1
ATOM 1070 C C . SER A 1 157 ? -1.110 2.918 0.406 1.00 91.19 157 SER A C 1
ATOM 1072 O O . SER A 1 157 ? -2.033 2.106 0.474 1.00 91.19 157 SER A O 1
ATOM 1074 N N . LEU A 1 158 ? -0.744 3.693 1.434 1.00 91.62 158 LEU A N 1
ATOM 1075 C CA . LEU A 1 158 ? -1.451 3.701 2.721 1.00 91.62 158 LEU A CA 1
ATOM 1076 C C . LEU A 1 158 ? -2.914 4.130 2.570 1.00 91.62 158 LEU A C 1
ATOM 1078 O O . LEU A 1 158 ? -3.771 3.652 3.305 1.00 91.62 158 LEU A O 1
ATOM 1082 N N . ASP A 1 159 ? -3.208 5.001 1.604 1.00 92.75 159 ASP A N 1
ATOM 1083 C CA . ASP A 1 159 ? -4.567 5.473 1.347 1.00 92.75 159 ASP A CA 1
ATOM 1084 C C . ASP A 1 159 ? -5.425 4.325 0.783 1.00 92.75 159 ASP A C 1
ATOM 1086 O O . ASP A 1 159 ? -6.577 4.156 1.176 1.00 92.75 159 ASP A O 1
ATOM 1090 N N . ALA A 1 160 ? -4.855 3.487 -0.092 1.00 93.12 160 ALA A N 1
ATOM 1091 C CA . ALA A 1 160 ? -5.543 2.307 -0.622 1.00 93.12 160 ALA A CA 1
ATOM 1092 C C . ALA A 1 160 ? -5.763 1.237 0.461 1.00 93.12 160 ALA A C 1
ATOM 1094 O O . ALA A 1 160 ? -6.858 0.680 0.558 1.00 93.12 160 ALA A O 1
ATOM 1095 N N . ASP A 1 161 ? -4.762 1.003 1.315 1.00 95.62 161 ASP A N 1
ATOM 1096 C CA . ASP A 1 161 ? -4.881 0.096 2.464 1.00 95.62 161 ASP A CA 1
ATOM 1097 C C . ASP A 1 161 ? -5.941 0.580 3.459 1.00 95.62 161 ASP A C 1
ATOM 1099 O O . ASP A 1 161 ? -6.750 -0.211 3.944 1.00 95.62 161 ASP A O 1
ATOM 1103 N N . ALA A 1 162 ? -5.995 1.888 3.714 1.00 97.31 162 ALA A N 1
ATOM 1104 C CA . ALA A 1 162 ? -6.991 2.502 4.581 1.00 97.31 162 ALA A CA 1
ATOM 1105 C C . ALA A 1 162 ? -8.419 2.359 4.027 1.00 97.31 162 ALA A C 1
ATOM 1107 O O . ALA A 1 162 ? -9.344 2.053 4.780 1.00 97.31 162 ALA A O 1
ATOM 1108 N N . ARG A 1 163 ? -8.610 2.500 2.707 1.00 97.50 163 ARG A N 1
ATOM 1109 C CA . ARG A 1 163 ? -9.897 2.203 2.051 1.00 97.50 163 ARG A CA 1
ATOM 1110 C C . ARG A 1 163 ? -10.251 0.721 2.168 1.00 97.50 163 ARG A C 1
ATOM 1112 O O . ARG A 1 163 ? -11.386 0.357 2.461 1.00 97.50 163 ARG A O 1
ATOM 1119 N N . GLN A 1 164 ? -9.292 -0.178 1.953 1.00 97.62 164 GLN A N 1
ATOM 1120 C CA . GLN A 1 164 ? -9.548 -1.609 2.108 1.00 97.62 164 GLN A CA 1
ATOM 1121 C C . GLN A 1 164 ? -9.958 -1.957 3.546 1.00 97.62 164 GLN A C 1
ATOM 1123 O O . GLN A 1 164 ? -10.986 -2.606 3.729 1.00 97.62 164 GLN A O 1
ATOM 1128 N N . ILE A 1 165 ? -9.223 -1.495 4.560 1.00 97.81 165 ILE A N 1
ATOM 1129 C CA . ILE A 1 165 ? -9.545 -1.818 5.955 1.00 97.81 165 ILE A CA 1
ATOM 1130 C C . ILE A 1 165 ? -10.834 -1.131 6.437 1.00 97.81 165 ILE A C 1
ATOM 1132 O O . ILE A 1 165 ? -11.546 -1.698 7.260 1.00 97.81 165 ILE A O 1
ATOM 1136 N N . ALA A 1 166 ? -11.203 0.027 5.875 1.00 98.44 166 ALA A N 1
ATOM 1137 C CA . ALA A 1 166 ? -12.506 0.654 6.111 1.00 98.44 166 ALA A CA 1
ATOM 1138 C C . ALA A 1 166 ? -13.670 -0.225 5.643 1.00 98.44 166 ALA A C 1
ATOM 1140 O O . ALA A 1 166 ? -14.650 -0.376 6.370 1.00 98.44 166 ALA A O 1
ATOM 1141 N N . ARG A 1 167 ? -13.552 -0.847 4.461 1.00 98.06 167 ARG A N 1
ATOM 1142 C CA . ARG A 1 167 ? -14.563 -1.789 3.953 1.00 98.06 167 ARG A CA 1
ATOM 1143 C C . ARG A 1 167 ? -14.703 -3.011 4.860 1.00 98.06 167 ARG A C 1
ATOM 1145 O O . ARG A 1 167 ? -15.826 -3.429 5.123 1.00 98.06 167 ARG A O 1
ATOM 1152 N N . VAL A 1 168 ? -13.590 -3.534 5.381 1.00 97.25 168 VAL A N 1
ATOM 1153 C CA . VAL A 1 168 ? -13.599 -4.638 6.360 1.00 97.25 168 VAL A CA 1
ATOM 1154 C C . VAL A 1 168 ? -14.292 -4.217 7.656 1.00 97.25 168 VAL A C 1
ATOM 1156 O O . VAL A 1 168 ? -15.222 -4.887 8.098 1.00 97.25 168 VAL A O 1
ATOM 1159 N N . ALA A 1 169 ? -13.899 -3.074 8.226 1.00 97.50 169 ALA A N 1
ATOM 1160 C CA . ALA A 1 169 ? -14.492 -2.536 9.448 1.00 97.50 169 ALA A CA 1
ATOM 1161 C C . ALA A 1 169 ? -16.004 -2.317 9.314 1.00 97.50 169 ALA A C 1
ATOM 1163 O O . ALA A 1 169 ? -16.770 -2.605 10.233 1.00 97.50 169 ALA A O 1
ATOM 1164 N N . LEU A 1 170 ? -16.434 -1.812 8.159 1.00 97.50 170 LEU A N 1
ATOM 1165 C CA . LEU A 1 170 ? -17.836 -1.570 7.865 1.00 97.50 170 LEU A CA 1
ATOM 1166 C C . LEU A 1 170 ? -18.622 -2.878 7.746 1.00 97.50 170 LEU A C 1
ATOM 1168 O O . LEU A 1 170 ? -19.664 -3.009 8.384 1.00 97.50 170 LEU A O 1
ATOM 1172 N N . ALA A 1 171 ? -18.122 -3.836 6.960 1.00 95.94 171 ALA A N 1
ATOM 1173 C CA . ALA A 1 171 ? -18.778 -5.124 6.755 1.00 95.94 171 ALA A CA 1
ATOM 1174 C C . ALA A 1 171 ? -18.953 -5.886 8.078 1.00 95.94 171 ALA A C 1
ATOM 1176 O O . ALA A 1 171 ? -20.029 -6.415 8.354 1.00 95.94 171 ALA A O 1
ATOM 1177 N N . GLU A 1 172 ? -17.930 -5.878 8.935 1.00 94.06 172 GLU A N 1
ATOM 1178 C CA . GLU A 1 172 ? -18.008 -6.477 10.268 1.00 94.06 172 GLU A CA 1
ATOM 1179 C C . GLU A 1 172 ? -19.042 -5.790 11.157 1.00 94.06 172 GLU A C 1
ATOM 1181 O O . GLU A 1 172 ? -19.861 -6.461 11.784 1.00 94.06 172 GLU A O 1
ATOM 1186 N N . ALA A 1 173 ? -19.037 -4.457 11.203 1.00 94.25 173 ALA A N 1
ATOM 1187 C CA . ALA A 1 173 ? -19.989 -3.717 12.018 1.00 94.25 173 ALA A CA 1
ATOM 1188 C C . ALA A 1 173 ? -21.440 -3.958 11.560 1.00 94.25 173 ALA A C 1
ATOM 1190 O O . ALA A 1 173 ? -22.329 -4.123 12.394 1.00 94.25 173 ALA A O 1
ATOM 1191 N N . GLN A 1 174 ? -21.676 -4.043 10.246 1.00 94.62 174 GLN A N 1
ATOM 1192 C CA . GLN A 1 174 ? -22.988 -4.371 9.677 1.00 94.62 174 GLN A CA 1
ATOM 1193 C C . GLN A 1 174 ? -23.429 -5.800 10.015 1.00 94.62 174 GLN A C 1
ATOM 1195 O O . GLN A 1 174 ? -24.606 -6.024 10.294 1.00 94.62 174 GLN A O 1
ATOM 1200 N N . ALA A 1 175 ? -22.500 -6.759 10.010 1.00 93.56 175 ALA A N 1
ATOM 1201 C CA . ALA A 1 175 ? -22.786 -8.140 10.384 1.00 93.56 175 ALA A CA 1
ATOM 1202 C C . ALA A 1 175 ? -23.079 -8.290 11.888 1.00 93.56 175 ALA A C 1
ATOM 1204 O O . ALA A 1 175 ? -23.943 -9.078 12.269 1.00 93.56 175 ALA A O 1
ATOM 1205 N N . GLY A 1 176 ? -22.381 -7.530 12.739 1.00 90.81 176 GLY A N 1
ATOM 1206 C CA . GLY A 1 176 ? -22.541 -7.573 14.195 1.00 90.81 176 GLY A CA 1
ATOM 1207 C C . GLY A 1 176 ? -23.812 -6.894 14.716 1.00 90.81 176 GLY A C 1
ATOM 1208 O O . GLY A 1 176 ? -24.344 -7.319 15.741 1.00 90.81 176 GLY A O 1
ATOM 1209 N N . ALA A 1 177 ? -24.315 -5.871 14.018 1.00 90.38 177 ALA A N 1
ATOM 1210 C CA . ALA A 1 177 ? -25.537 -5.150 14.382 1.00 90.38 177 ALA A CA 1
ATOM 1211 C C . ALA A 1 177 ? -26.391 -4.809 13.140 1.00 90.38 177 ALA A C 1
ATOM 1213 O O . ALA A 1 177 ? -26.424 -3.656 12.696 1.00 90.38 177 ALA A O 1
ATOM 1214 N N . PRO A 1 178 ? -27.101 -5.795 12.556 1.00 88.38 178 PRO A N 1
ATOM 1215 C CA . PRO A 1 178 ? -27.896 -5.576 11.352 1.00 88.38 178 PRO A CA 1
ATOM 1216 C C . PRO A 1 178 ? -28.963 -4.490 11.548 1.00 88.38 178 PRO A C 1
ATOM 1218 O O . PRO A 1 178 ? -29.767 -4.551 12.475 1.00 88.38 178 PRO A O 1
ATOM 1221 N N . GLY A 1 179 ? -28.996 -3.509 10.645 1.00 87.44 179 GLY A N 1
ATOM 1222 C CA . GLY A 1 179 ? -29.969 -2.409 10.663 1.00 87.44 179 GLY A CA 1
ATOM 1223 C C . GLY A 1 179 ? -29.550 -1.185 11.483 1.00 87.44 179 GLY A C 1
ATOM 1224 O O . GLY A 1 179 ? -30.167 -0.129 11.340 1.00 87.44 179 GLY A O 1
ATOM 1225 N N . GLU A 1 180 ? -28.484 -1.274 12.280 1.00 92.88 180 GLU A N 1
ATOM 1226 C CA . GLU A 1 180 ? -27.856 -0.095 12.872 1.00 92.88 180 GLU A CA 1
ATOM 1227 C C . GLU A 1 180 ? -26.874 0.536 11.885 1.00 92.88 180 GLU A C 1
ATOM 1229 O O . GLU A 1 180 ? -26.199 -0.154 11.121 1.00 92.88 180 GLU A O 1
ATOM 1234 N N . ARG A 1 181 ? -26.783 1.870 11.889 1.00 95.81 181 ARG A N 1
ATOM 1235 C CA . ARG A 1 181 ? -25.781 2.572 11.086 1.00 95.81 181 ARG A CA 1
ATOM 1236 C C . ARG A 1 181 ? -24.413 2.426 11.767 1.00 95.81 181 ARG A C 1
ATOM 1238 O O . ARG A 1 181 ? -24.257 2.973 12.861 1.00 95.81 181 ARG A O 1
ATOM 1245 N N . PRO A 1 182 ? -23.421 1.758 11.147 1.00 97.44 182 PRO A N 1
ATOM 1246 C CA . PRO A 1 182 ? -22.099 1.599 11.740 1.00 97.44 182 PRO A CA 1
ATOM 1247 C C . PRO A 1 182 ? -21.443 2.943 12.021 1.00 97.44 182 PRO A C 1
ATOM 1249 O O . PRO A 1 182 ? -21.502 3.850 11.190 1.00 97.44 182 PRO A O 1
ATOM 1252 N N . ALA A 1 183 ? -20.764 3.054 13.156 1.00 97.88 183 ALA A N 1
ATOM 1253 C CA . ALA A 1 183 ? -19.999 4.237 13.513 1.00 97.88 183 ALA A CA 1
ATOM 1254 C C . ALA A 1 183 ? -18.562 3.861 13.880 1.00 97.88 183 ALA A C 1
ATOM 1256 O O . ALA A 1 183 ? -18.332 2.876 14.585 1.00 97.88 183 ALA A O 1
ATOM 1257 N N . ALA A 1 184 ? -17.601 4.669 13.441 1.00 98.44 184 ALA A N 1
ATOM 1258 C CA . ALA A 1 184 ? -16.192 4.515 13.776 1.00 98.44 184 ALA A CA 1
ATOM 1259 C C . ALA A 1 184 ? -15.626 5.787 14.420 1.00 98.44 184 ALA A C 1
ATOM 1261 O O . ALA A 1 184 ? -16.075 6.902 14.146 1.00 98.44 184 ALA A O 1
ATOM 1262 N N . ALA A 1 185 ? -14.617 5.610 15.266 1.00 98.50 185 ALA A N 1
ATOM 1263 C CA . ALA A 1 185 ? -13.753 6.682 15.735 1.00 98.50 185 ALA A CA 1
ATOM 1264 C C . ALA A 1 185 ? -12.418 6.648 14.984 1.00 98.50 185 ALA A C 1
ATOM 1266 O O . ALA A 1 185 ? -11.939 5.583 14.602 1.00 98.50 185 ALA A O 1
ATOM 1267 N N . ILE A 1 186 ? -11.795 7.807 14.801 1.00 98.62 186 ILE A N 1
ATOM 1268 C CA . ILE A 1 186 ? -10.478 7.942 14.180 1.00 98.62 186 ILE A CA 1
ATOM 1269 C C . ILE A 1 186 ? -9.552 8.672 15.143 1.00 98.62 186 ILE A C 1
ATOM 1271 O O . ILE A 1 186 ? -9.881 9.750 15.644 1.00 98.62 186 ILE A O 1
ATOM 1275 N N . VAL A 1 187 ? -8.377 8.091 15.366 1.00 98.19 187 VAL A N 1
ATOM 1276 C CA . VAL A 1 187 ? -7.287 8.733 16.096 1.00 98.19 187 VAL A CA 1
ATOM 1277 C C . VAL A 1 187 ? -6.176 9.065 15.106 1.00 98.19 187 VAL A C 1
ATOM 1279 O O . VAL A 1 187 ? -5.585 8.168 14.508 1.00 98.19 187 VAL A O 1
ATOM 1282 N N . ASN A 1 188 ? -5.927 10.358 14.908 1.00 96.69 188 ASN A N 1
ATOM 1283 C CA . ASN A 1 188 ? -5.027 10.879 13.885 1.00 96.69 188 ASN A CA 1
ATOM 1284 C C . ASN A 1 188 ? -3.632 11.146 14.450 1.00 96.69 188 ASN A C 1
ATOM 1286 O O . ASN A 1 188 ? -3.488 11.827 15.461 1.00 96.69 188 ASN A O 1
ATOM 1290 N N . GLY A 1 189 ? -2.603 10.667 13.761 1.00 92.31 189 GLY A N 1
ATOM 1291 C CA . GLY A 1 189 ? -1.205 10.951 14.069 1.00 92.31 189 GLY A CA 1
ATOM 1292 C C . GLY A 1 189 ? -0.624 12.121 13.274 1.00 92.31 189 GLY A C 1
ATOM 1293 O O . GLY A 1 189 ? -1.293 13.098 12.923 1.00 92.31 189 GLY A O 1
ATOM 1294 N N . GLN A 1 190 ? 0.671 12.008 12.972 1.00 86.81 190 GLN A N 1
ATOM 1295 C CA . GLN A 1 190 ? 1.428 12.968 12.166 1.00 86.81 190 GLN A CA 1
ATOM 1296 C C . GLN A 1 190 ? 0.870 13.064 10.719 1.00 86.81 190 GLN A C 1
ATOM 1298 O O . GLN A 1 190 ? 0.118 12.187 10.288 1.00 86.81 190 GLN A O 1
ATOM 1303 N N . PRO A 1 191 ? 1.220 14.106 9.928 1.00 85.94 191 PRO A N 1
ATOM 1304 C CA . PRO A 1 191 ? 0.582 14.396 8.634 1.00 85.94 191 PRO A CA 1
ATOM 1305 C C . PRO A 1 191 ? 0.485 13.227 7.642 1.00 85.94 191 PRO A C 1
ATOM 1307 O O . PRO A 1 191 ? -0.525 13.115 6.951 1.00 85.94 191 PRO A O 1
ATOM 1310 N N . LEU A 1 192 ? 1.486 12.337 7.598 1.00 81.94 192 LEU A N 1
ATOM 1311 C CA . LEU A 1 192 ? 1.453 11.131 6.761 1.00 81.94 192 LEU A CA 1
ATOM 1312 C C . LEU A 1 192 ? 0.209 10.274 7.045 1.00 81.94 192 LEU A C 1
ATOM 1314 O O . LEU A 1 192 ? -0.486 9.860 6.120 1.00 81.94 192 LEU A O 1
ATOM 1318 N N . PHE A 1 193 ? -0.101 10.055 8.321 1.00 88.69 193 PHE A N 1
ATOM 1319 C CA . PHE A 1 193 ? -1.217 9.215 8.741 1.00 88.69 193 PHE A CA 1
ATOM 1320 C C . PHE A 1 193 ? -2.575 9.893 8.565 1.00 88.69 193 PHE A C 1
ATOM 1322 O O . PHE A 1 193 ? -3.580 9.206 8.396 1.00 88.69 193 PHE A O 1
ATOM 1329 N N . ARG A 1 194 ? -2.625 11.233 8.524 1.00 91.62 194 ARG A N 1
ATOM 1330 C CA . ARG A 1 194 ? -3.878 11.958 8.257 1.00 91.62 194 ARG A CA 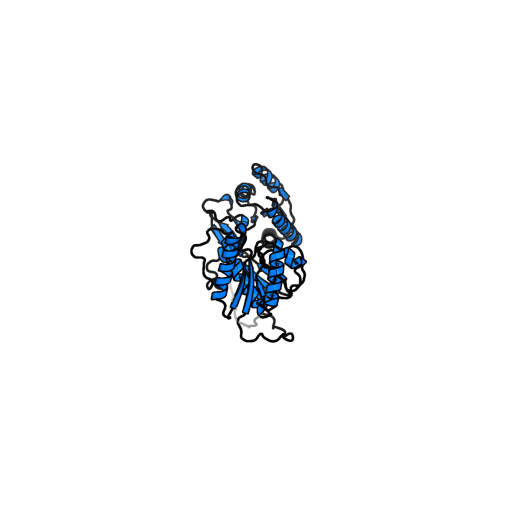1
ATOM 1331 C C . ARG A 1 194 ? -4.443 11.655 6.870 1.00 91.62 194 ARG A C 1
ATOM 1333 O O . ARG A 1 194 ? -5.659 11.614 6.727 1.00 91.62 194 ARG A O 1
ATOM 1340 N N . ARG A 1 195 ? -3.595 11.407 5.861 1.00 90.94 195 ARG A N 1
ATOM 1341 C CA . ARG A 1 195 ? -4.081 11.007 4.524 1.00 90.94 195 ARG A CA 1
ATOM 1342 C C . ARG A 1 195 ? -4.770 9.646 4.562 1.00 90.94 195 ARG A C 1
ATOM 1344 O O . ARG A 1 195 ? -5.891 9.524 4.077 1.00 90.94 195 ARG A O 1
ATOM 1351 N N . ALA A 1 196 ? -4.164 8.675 5.244 1.00 94.50 196 ALA A N 1
ATOM 1352 C CA . ALA A 1 196 ? -4.774 7.368 5.462 1.00 94.50 196 ALA A CA 1
ATOM 1353 C C . ALA A 1 196 ? -6.081 7.485 6.268 1.00 94.50 196 ALA A C 1
ATOM 1355 O O . ALA A 1 196 ? -7.088 6.888 5.901 1.00 94.50 196 ALA A O 1
ATOM 1356 N N . ALA A 1 197 ? -6.106 8.306 7.323 1.00 97.00 197 ALA A N 1
ATOM 1357 C CA . ALA A 1 197 ? -7.316 8.592 8.097 1.00 97.00 197 ALA A CA 1
ATOM 1358 C C . ALA A 1 197 ? -8.440 9.183 7.241 1.00 97.00 197 ALA A C 1
ATOM 1360 O O . ALA A 1 197 ? -9.590 8.761 7.350 1.00 97.00 197 ALA A O 1
ATOM 1361 N N . GLN A 1 198 ? -8.112 10.135 6.368 1.00 96.50 198 GLN A N 1
ATOM 1362 C CA . GLN A 1 198 ? -9.069 10.716 5.439 1.00 96.50 198 GLN A CA 1
ATOM 1363 C C . GLN A 1 198 ? -9.597 9.664 4.457 1.00 96.50 198 GLN A C 1
ATOM 1365 O O . GLN A 1 198 ? -10.808 9.552 4.292 1.00 96.50 198 GLN A O 1
ATOM 1370 N N . ALA A 1 199 ? -8.716 8.853 3.868 1.00 96.81 199 ALA A N 1
ATOM 1371 C CA . ALA A 1 199 ? -9.102 7.789 2.947 1.00 96.81 199 ALA A CA 1
ATOM 1372 C C . ALA A 1 199 ? -10.008 6.738 3.619 1.00 96.81 199 ALA A C 1
ATOM 1374 O O . ALA A 1 199 ? -11.018 6.342 3.038 1.00 96.81 199 ALA A O 1
ATOM 1375 N N . PHE A 1 200 ? -9.709 6.351 4.866 1.00 98.56 200 PHE A N 1
ATOM 1376 C CA . PHE A 1 200 ? -10.585 5.505 5.684 1.00 98.56 200 PHE A CA 1
ATOM 1377 C C . PHE A 1 200 ? -11.952 6.168 5.896 1.00 98.56 200 PHE A C 1
ATOM 1379 O O . PHE A 1 200 ? -12.989 5.550 5.675 1.00 98.56 200 PHE A O 1
ATOM 1386 N N . ALA A 1 201 ? -11.963 7.437 6.316 1.00 98.56 201 ALA A N 1
ATOM 1387 C CA . ALA A 1 201 ? -13.179 8.175 6.641 1.00 98.56 201 ALA A CA 1
ATOM 1388 C C . ALA A 1 201 ? -14.101 8.372 5.429 1.00 98.56 201 ALA A C 1
ATOM 1390 O O . ALA A 1 201 ? -15.323 8.321 5.566 1.00 98.56 201 ALA A O 1
ATOM 1391 N N . GLU A 1 202 ? -13.528 8.646 4.259 1.00 98.44 202 GLU A N 1
ATOM 1392 C CA . GLU A 1 202 ? -14.252 8.764 2.993 1.00 98.44 202 GLU A CA 1
ATOM 1393 C C . GLU A 1 202 ? -14.890 7.430 2.607 1.00 98.44 202 GLU A C 1
ATOM 1395 O O . GLU A 1 202 ? -16.095 7.380 2.370 1.00 98.44 202 GLU A O 1
ATOM 1400 N N . GLU A 1 203 ? -14.110 6.348 2.618 1.00 98.56 203 GLU A N 1
ATOM 1401 C CA . GLU A 1 203 ? -14.583 5.016 2.242 1.00 98.56 203 GLU A CA 1
ATOM 1402 C C . GLU A 1 203 ? -15.656 4.485 3.202 1.00 98.56 203 GLU A C 1
ATOM 1404 O O . GLU A 1 203 ? -16.701 3.998 2.772 1.00 98.56 203 GLU A O 1
ATOM 1409 N N . PHE A 1 204 ? -15.440 4.633 4.513 1.00 98.50 204 PHE A N 1
ATOM 1410 C CA . PHE A 1 204 ? -16.378 4.171 5.536 1.00 98.50 204 PHE A CA 1
ATOM 1411 C C . PHE A 1 204 ? -17.732 4.885 5.423 1.00 98.50 204 PHE A C 1
ATOM 1413 O O . PHE A 1 204 ? -18.782 4.248 5.512 1.00 98.50 204 PHE A O 1
ATOM 1420 N N . ARG A 1 205 ? -17.725 6.205 5.173 1.00 98.38 205 ARG A N 1
ATOM 1421 C CA . ARG A 1 205 ? -18.956 6.977 4.938 1.00 98.38 205 ARG A CA 1
ATOM 1422 C C . ARG A 1 205 ? -19.610 6.632 3.605 1.00 98.38 205 ARG A C 1
ATOM 1424 O O . ARG A 1 205 ? -20.833 6.524 3.562 1.00 98.38 205 ARG A O 1
ATOM 1431 N N . ALA A 1 206 ? -18.825 6.441 2.544 1.00 98.31 206 ALA A N 1
ATOM 1432 C CA . ALA A 1 206 ? -19.338 6.062 1.228 1.00 98.31 206 ALA A CA 1
ATOM 1433 C C . ALA A 1 206 ? -20.088 4.719 1.267 1.00 98.31 206 ALA A C 1
ATOM 1435 O O . ALA A 1 206 ? -21.108 4.572 0.601 1.00 98.31 206 ALA A O 1
ATOM 1436 N N . GLY A 1 207 ? -19.646 3.776 2.107 1.00 97.12 207 GLY A N 1
ATOM 1437 C CA . GLY A 1 207 ? -20.350 2.514 2.354 1.00 97.12 207 GLY A CA 1
ATOM 1438 C C . GLY A 1 207 ? -21.551 2.600 3.316 1.00 97.12 207 GLY A C 1
ATOM 1439 O O . GLY A 1 207 ? -22.166 1.580 3.622 1.00 97.12 207 GLY A O 1
ATOM 1440 N N . GLY A 1 208 ? -21.911 3.793 3.801 1.00 96.88 208 GLY A N 1
ATOM 1441 C CA . GLY A 1 208 ? -23.073 4.021 4.671 1.00 96.88 208 GLY A CA 1
ATOM 1442 C C . GLY A 1 208 ? -22.763 4.125 6.169 1.00 96.88 208 GLY A C 1
ATOM 1443 O O . GLY A 1 208 ? -23.673 4.370 6.964 1.00 96.88 208 GLY A O 1
ATOM 1444 N N . GLY A 1 209 ? -21.499 4.001 6.572 1.00 97.88 209 GLY A N 1
ATOM 1445 C CA . GLY A 1 209 ? -21.068 4.247 7.945 1.00 97.88 209 GLY A CA 1
ATOM 1446 C C . GLY A 1 209 ? -21.072 5.732 8.330 1.00 97.88 209 GLY A C 1
ATOM 1447 O O . GLY A 1 209 ? -21.386 6.623 7.532 1.00 97.88 209 GLY A O 1
ATOM 1448 N N . ASP A 1 210 ? -20.724 6.009 9.581 1.00 98.12 210 ASP A N 1
ATOM 1449 C CA . ASP A 1 210 ? -20.498 7.349 10.117 1.00 98.12 210 ASP A CA 1
ATOM 1450 C C . ASP A 1 210 ? -19.167 7.435 10.880 1.00 98.12 210 ASP A C 1
ATOM 1452 O O . ASP A 1 210 ? -18.689 6.450 11.441 1.00 98.12 210 ASP A O 1
ATOM 1456 N N . ILE A 1 211 ? -18.566 8.625 10.918 1.00 98.44 211 ILE A N 1
ATOM 1457 C CA . ILE A 1 211 ? -17.382 8.890 11.742 1.00 98.44 211 ILE A CA 1
ATOM 1458 C C . ILE A 1 211 ? -17.835 9.689 12.957 1.00 98.44 211 ILE A C 1
ATOM 1460 O O . ILE A 1 211 ? -17.977 10.909 12.885 1.00 98.44 211 ILE A O 1
ATOM 1464 N N . ALA A 1 212 ? -18.058 8.990 14.068 1.00 97.94 212 ALA A N 1
ATOM 1465 C CA . ALA A 1 212 ? -18.607 9.577 15.287 1.00 97.94 212 ALA A CA 1
ATOM 1466 C C . ALA A 1 212 ? -17.604 10.478 16.023 1.00 97.94 212 ALA A C 1
ATOM 1468 O O . ALA A 1 212 ? -18.005 11.379 16.758 1.00 97.94 212 ALA A O 1
ATOM 1469 N N . LEU A 1 213 ? -16.304 10.239 15.832 1.00 98.31 213 LEU A N 1
ATOM 1470 C CA . LEU A 1 213 ? -15.235 11.070 16.375 1.00 98.31 213 LEU A CA 1
ATOM 1471 C C . LEU A 1 213 ? -14.005 11.010 15.471 1.00 98.31 213 LEU A C 1
ATOM 1473 O O . LEU A 1 213 ? -13.618 9.939 15.014 1.00 98.31 213 LEU A O 1
ATOM 1477 N N . SER A 1 214 ? -13.357 12.153 15.267 1.00 97.94 214 SER A N 1
ATOM 1478 C CA . SER A 1 214 ? -12.010 12.242 14.704 1.00 97.94 214 SER A CA 1
ATOM 1479 C C . SER A 1 214 ? -11.203 13.188 15.582 1.00 97.94 214 SER A C 1
ATOM 1481 O O . SER A 1 214 ? -11.619 14.326 15.796 1.00 97.94 214 SER A O 1
ATOM 1483 N N . VAL A 1 215 ? -10.099 12.706 16.149 1.00 97.50 215 VAL A N 1
ATOM 1484 C CA . VAL A 1 215 ? -9.307 13.452 17.137 1.00 97.50 215 VAL A CA 1
ATOM 1485 C C . VAL A 1 215 ? -7.818 13.298 16.862 1.00 97.50 215 VAL A C 1
ATOM 1487 O O . VAL A 1 215 ? -7.371 12.227 16.457 1.00 97.50 215 VAL A O 1
ATOM 1490 N N . ASP A 1 216 ? -7.055 14.372 17.052 1.00 96.69 216 ASP A N 1
ATOM 1491 C CA . ASP A 1 216 ? -5.595 14.338 16.950 1.00 96.69 216 ASP A CA 1
ATOM 1492 C C . ASP A 1 216 ? -5.003 13.694 18.213 1.00 96.69 216 ASP A C 1
ATOM 1494 O O . ASP A 1 216 ? -5.367 14.031 19.345 1.00 96.69 216 ASP A O 1
ATOM 1498 N N . TRP A 1 217 ? -4.089 12.750 18.012 1.00 96.62 217 TRP A N 1
ATOM 1499 C CA . TRP A 1 217 ? -3.368 12.077 19.079 1.00 96.62 217 TRP A CA 1
ATOM 1500 C C . TRP A 1 217 ? -2.286 12.980 19.659 1.00 96.62 217 TRP A C 1
ATOM 1502 O O . TRP A 1 217 ? -1.571 13.678 18.939 1.00 96.62 217 TRP A O 1
ATOM 1512 N N . ALA A 1 218 ? -2.140 12.924 20.977 1.00 94.62 218 ALA A N 1
ATOM 1513 C CA . ALA A 1 218 ? -1.057 13.572 21.689 1.00 94.62 218 ALA A CA 1
ATOM 1514 C C . ALA A 1 218 ? -0.652 12.712 22.885 1.00 94.62 218 ALA A C 1
ATOM 1516 O O . ALA A 1 218 ? -1.514 12.217 23.616 1.00 94.62 218 ALA A O 1
ATOM 1517 N N . ALA A 1 219 ? 0.656 12.588 23.099 1.00 93.94 219 ALA A N 1
ATOM 1518 C CA . ALA A 1 219 ? 1.201 11.866 24.239 1.00 93.94 219 ALA A CA 1
ATOM 1519 C C . ALA A 1 219 ? 0.655 12.431 25.564 1.00 93.94 219 ALA A C 1
ATOM 1521 O O . ALA A 1 219 ? 0.591 13.649 25.757 1.00 93.94 219 ALA A O 1
ATOM 1522 N N . GLY A 1 220 ? 0.245 11.547 26.474 1.00 96.06 220 GLY A N 1
ATOM 1523 C CA . GLY A 1 220 ? -0.345 11.898 27.771 1.00 96.06 220 GLY A CA 1
ATOM 1524 C C . GLY A 1 220 ? -1.838 12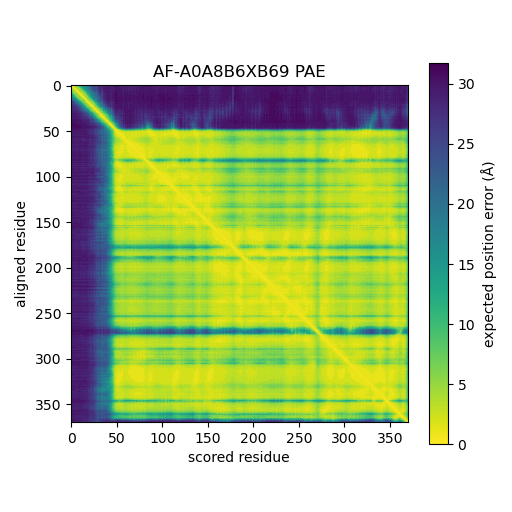.251 27.723 1.00 96.06 220 GLY A C 1
ATOM 1525 O O . GLY A 1 220 ? -2.423 12.618 28.746 1.00 96.06 220 GLY A O 1
ATOM 1526 N N . ARG A 1 221 ? -2.483 12.174 26.551 1.00 97.25 221 ARG A N 1
ATOM 1527 C CA . ARG A 1 221 ? -3.927 12.416 26.368 1.00 97.25 221 ARG A CA 1
ATOM 1528 C C . ARG A 1 221 ? -4.717 11.139 26.091 1.00 97.25 221 ARG A C 1
ATOM 1530 O O . ARG A 1 221 ? -5.925 11.227 25.873 1.00 97.25 221 ARG A O 1
ATOM 1537 N N . GLU A 1 222 ? -4.088 9.973 26.142 1.00 97.81 222 GLU A N 1
ATOM 1538 C CA . GLU A 1 222 ? -4.640 8.697 25.685 1.00 97.81 222 GLU A CA 1
ATOM 1539 C C . GLU A 1 222 ? -5.927 8.329 26.432 1.00 97.81 222 GLU A C 1
ATOM 1541 O O . GLU A 1 222 ? -6.929 7.976 25.808 1.00 97.81 222 GLU A O 1
ATOM 1546 N N . ALA A 1 223 ? -5.947 8.518 27.757 1.00 97.88 223 ALA A N 1
ATOM 1547 C CA . ALA A 1 223 ? -7.130 8.297 28.590 1.00 97.88 223 ALA A CA 1
ATOM 1548 C C . ALA A 1 223 ? -8.276 9.271 28.278 1.00 97.88 223 ALA A C 1
ATOM 1550 O O . ALA A 1 223 ? -9.446 8.886 28.277 1.00 97.88 223 ALA A O 1
ATOM 1551 N N . ALA A 1 224 ? -7.955 10.537 27.999 1.00 98.31 224 ALA A N 1
ATOM 1552 C CA . ALA A 1 224 ? -8.953 11.537 27.633 1.00 98.31 224 ALA A CA 1
ATOM 1553 C C . ALA A 1 224 ? -9.551 11.241 26.249 1.00 98.31 224 ALA A C 1
ATOM 1555 O O . ALA A 1 224 ? -10.764 11.353 26.077 1.00 98.31 224 ALA A O 1
ATOM 1556 N N . ILE A 1 225 ? -8.716 10.818 25.293 1.00 98.31 225 ILE A N 1
ATOM 1557 C CA . ILE A 1 225 ? -9.140 10.358 23.966 1.00 98.31 225 ILE A CA 1
ATOM 1558 C C . ILE A 1 225 ? -10.026 9.115 24.102 1.00 98.31 225 ILE A C 1
ATOM 1560 O O . ILE A 1 225 ? -11.134 9.106 23.575 1.00 98.31 225 ILE A O 1
ATOM 1564 N N . GLY A 1 226 ? -9.604 8.110 24.876 1.00 97.88 226 GLY A N 1
ATOM 1565 C CA . GLY A 1 226 ? -10.393 6.901 25.133 1.00 97.88 226 GLY A CA 1
ATOM 1566 C C . GLY A 1 226 ? -11.758 7.203 25.757 1.00 97.88 226 GLY A C 1
ATOM 1567 O O . GLY A 1 226 ? -12.780 6.693 25.301 1.00 97.88 226 GLY A O 1
ATOM 1568 N N . LYS A 1 227 ? -11.805 8.116 26.737 1.00 98.00 227 LYS A N 1
ATOM 1569 C CA . LYS A 1 227 ? -13.064 8.589 27.330 1.00 98.00 227 LYS A CA 1
ATOM 1570 C C . LYS A 1 227 ? -13.959 9.284 26.301 1.00 98.00 227 LYS A C 1
ATOM 1572 O O . LYS A 1 227 ? -15.158 9.026 26.294 1.00 98.00 227 LYS A O 1
ATOM 1577 N N . ALA A 1 228 ? -13.399 10.143 25.448 1.00 98.06 228 ALA A N 1
ATOM 1578 C CA . ALA A 1 228 ? -14.157 10.816 24.395 1.00 98.06 228 ALA A CA 1
ATOM 1579 C C . ALA A 1 228 ? -14.726 9.812 23.380 1.00 98.06 228 ALA A C 1
ATOM 1581 O O . ALA A 1 228 ? -15.897 9.910 23.025 1.00 98.06 228 ALA A O 1
ATOM 1582 N N . ILE A 1 229 ? -13.943 8.803 22.978 1.00 98.00 229 ILE A N 1
ATOM 1583 C CA . ILE A 1 229 ? -14.411 7.708 22.116 1.00 98.00 229 ILE A CA 1
ATOM 1584 C C . ILE A 1 229 ? -15.575 6.963 22.785 1.00 98.00 229 ILE A C 1
ATOM 1586 O O . ILE A 1 229 ? -16.617 6.778 22.159 1.00 98.00 229 ILE A O 1
ATOM 1590 N N . GLY A 1 230 ? -15.442 6.600 24.065 1.00 96.69 230 GLY A N 1
ATOM 1591 C CA . GLY A 1 230 ? -16.478 5.887 24.825 1.00 96.69 230 GLY A CA 1
ATOM 1592 C C . GLY A 1 230 ? -17.764 6.685 25.085 1.00 96.69 230 GLY A C 1
ATOM 1593 O O . GLY A 1 230 ? -18.767 6.106 25.488 1.00 96.69 230 GLY A O 1
ATOM 1594 N N . GLN A 1 231 ? -17.757 8.001 24.852 1.00 97.00 231 GLN A N 1
ATOM 1595 C CA . GLN A 1 231 ? -18.954 8.853 24.879 1.00 97.00 231 GLN A CA 1
ATOM 1596 C C . GLN A 1 231 ? -19.698 8.880 23.535 1.00 97.00 231 GLN A C 1
ATOM 1598 O O . GLN A 1 231 ? -20.763 9.490 23.433 1.00 97.00 231 GLN A O 1
ATOM 1603 N N . THR A 1 232 ? -19.150 8.234 22.504 1.00 96.69 232 THR A N 1
ATOM 1604 C CA . THR A 1 232 ? -19.778 8.102 21.188 1.00 96.69 232 THR A CA 1
ATOM 1605 C C . THR A 1 232 ? -20.432 6.734 21.004 1.00 96.69 232 THR A C 1
ATOM 1607 O O . THR A 1 232 ? -20.322 5.853 21.852 1.00 96.69 232 THR A O 1
ATOM 1610 N N . LYS A 1 233 ? -21.099 6.541 19.861 1.00 94.44 233 LYS A N 1
ATOM 1611 C CA . LYS A 1 233 ? -21.621 5.236 19.428 1.00 94.44 233 LYS A CA 1
ATOM 1612 C C . LYS A 1 233 ? -20.633 4.442 18.562 1.00 94.44 233 LYS A C 1
ATOM 1614 O O . LYS A 1 233 ? -21.053 3.522 17.869 1.00 94.44 233 LYS A O 1
ATOM 1619 N N . ALA A 1 234 ? -19.352 4.820 18.527 1.00 96.88 234 ALA A N 1
ATOM 1620 C CA . ALA A 1 234 ? -18.367 4.120 17.711 1.00 96.88 234 ALA A CA 1
ATOM 1621 C C . ALA A 1 234 ? -18.263 2.643 18.130 1.00 96.88 234 ALA A C 1
ATOM 1623 O O . ALA A 1 234 ? -18.024 2.354 19.298 1.00 96.88 234 ALA A O 1
ATOM 1624 N N . GLY A 1 235 ? -18.429 1.727 17.173 1.00 95.75 235 GLY A N 1
ATOM 1625 C CA . GLY A 1 235 ? -18.200 0.285 17.340 1.00 95.75 235 GLY A CA 1
ATOM 1626 C C . GLY A 1 235 ? -16.800 -0.157 16.901 1.00 95.75 235 GLY A C 1
ATOM 1627 O O . GLY A 1 235 ? -16.340 -1.238 17.263 1.00 95.75 235 GLY A O 1
ATOM 1628 N N . ALA A 1 236 ? -16.095 0.704 16.166 1.00 97.62 236 ALA A N 1
ATOM 1629 C CA . ALA A 1 236 ? -14.734 0.476 15.700 1.00 97.62 236 ALA A CA 1
ATOM 1630 C C . ALA A 1 236 ? -13.854 1.713 15.916 1.00 97.62 236 ALA A C 1
ATOM 1632 O O . ALA A 1 236 ? -14.348 2.840 16.009 1.00 97.62 236 ALA A O 1
ATOM 1633 N N . VAL A 1 237 ? -12.538 1.507 15.950 1.00 98.38 237 VAL A N 1
ATOM 1634 C CA . VAL A 1 237 ? -11.538 2.578 15.964 1.00 98.38 237 VAL A CA 1
ATOM 1635 C C . VAL A 1 237 ? -10.505 2.359 14.863 1.00 98.38 237 VAL A C 1
ATOM 1637 O O . VAL A 1 237 ? -9.960 1.266 14.725 1.00 98.38 237 VAL A O 1
ATOM 1640 N N . PHE A 1 238 ? -10.216 3.406 14.094 1.00 98.56 238 PHE A N 1
ATOM 1641 C CA . PHE A 1 238 ? -9.080 3.448 13.181 1.00 98.56 238 PHE A CA 1
ATOM 1642 C C . PHE A 1 238 ? -7.934 4.246 13.811 1.00 98.56 238 PHE A C 1
ATOM 1644 O O . PHE A 1 238 ? -8.050 5.448 14.067 1.00 98.56 238 PHE A O 1
ATOM 1651 N N . LEU A 1 239 ? -6.829 3.557 14.079 1.00 97.88 239 LEU A N 1
ATOM 1652 C CA . LEU A 1 239 ? -5.591 4.101 14.618 1.00 97.88 239 LEU A CA 1
ATOM 1653 C C . LEU A 1 239 ? -4.687 4.500 13.450 1.00 97.88 239 LEU A C 1
ATOM 1655 O O . LEU A 1 239 ? -3.865 3.719 12.969 1.00 97.88 239 LEU A O 1
ATOM 1659 N N . ALA A 1 240 ? -4.842 5.736 12.986 1.00 97.06 240 ALA A N 1
ATOM 1660 C CA . ALA A 1 240 ? -3.958 6.327 11.992 1.00 97.06 240 ALA A CA 1
ATOM 1661 C C . ALA A 1 240 ? -2.692 6.851 12.688 1.00 97.06 240 ALA A C 1
ATOM 1663 O O . ALA A 1 240 ? -2.469 8.058 12.772 1.00 97.06 240 ALA A O 1
ATOM 1664 N N . LEU A 1 241 ? -1.904 5.932 13.244 1.00 95.31 241 LEU A N 1
ATOM 1665 C CA . LEU A 1 241 ? -0.746 6.206 14.091 1.00 95.31 241 LEU A CA 1
ATOM 1666 C C . LEU A 1 241 ? 0.459 5.378 13.642 1.00 95.31 241 LEU A C 1
ATOM 1668 O O . LEU A 1 241 ? 0.312 4.339 12.995 1.00 95.31 241 LEU A O 1
ATOM 1672 N N . ASP A 1 242 ? 1.647 5.831 14.037 1.00 92.44 242 ASP A N 1
ATOM 1673 C CA . ASP A 1 242 ? 2.816 4.961 14.099 1.00 92.44 242 ASP A CA 1
ATOM 1674 C C . ASP A 1 242 ? 2.654 3.916 15.217 1.00 92.44 242 ASP A C 1
ATOM 1676 O O . ASP A 1 242 ? 1.705 3.945 16.013 1.00 92.44 242 ASP A O 1
ATOM 1680 N N . ARG A 1 243 ? 3.604 2.981 15.299 1.00 90.81 243 ARG A N 1
ATOM 1681 C CA . ARG A 1 243 ? 3.591 1.949 16.336 1.00 90.81 243 ARG A CA 1
ATOM 1682 C C . ARG A 1 243 ? 3.531 2.521 17.753 1.00 90.81 243 ARG A C 1
ATOM 1684 O O . ARG A 1 243 ? 2.771 2.012 18.571 1.00 90.81 243 ARG A O 1
ATOM 1691 N N . ALA A 1 244 ? 4.334 3.537 18.063 1.00 91.25 244 ALA A N 1
ATOM 1692 C CA . ALA A 1 244 ? 4.438 4.062 19.423 1.00 91.25 244 ALA A CA 1
ATOM 1693 C C . ALA A 1 244 ? 3.108 4.677 19.881 1.00 91.25 244 ALA A C 1
ATOM 1695 O O . ALA A 1 244 ? 2.635 4.379 20.978 1.00 91.25 244 ALA A O 1
ATOM 1696 N N . GLY A 1 245 ? 2.473 5.468 19.014 1.00 94.25 245 GLY A N 1
ATOM 1697 C CA . GLY A 1 245 ? 1.145 6.017 19.260 1.00 94.25 245 GLY A CA 1
ATOM 1698 C C . GLY A 1 245 ? 0.076 4.929 19.359 1.00 94.25 245 GLY A C 1
ATOM 1699 O O . GLY A 1 245 ? -0.771 4.989 20.249 1.00 94.25 245 GLY A O 1
ATOM 1700 N N . ALA A 1 246 ? 0.121 3.912 18.492 1.00 94.50 246 ALA A N 1
ATOM 1701 C CA . ALA A 1 246 ? -0.835 2.807 18.523 1.00 94.50 246 ALA A CA 1
ATOM 1702 C C . ALA A 1 246 ? -0.738 1.994 19.825 1.00 94.50 246 ALA A C 1
ATOM 1704 O O . ALA A 1 246 ? -1.768 1.760 20.455 1.00 94.50 246 ALA A O 1
ATOM 1705 N N . VAL A 1 247 ? 0.478 1.635 20.261 1.00 93.06 247 VAL A N 1
ATOM 1706 C CA . VAL A 1 247 ? 0.732 0.939 21.539 1.00 93.06 247 VAL A CA 1
ATOM 1707 C C . VAL A 1 247 ? 0.209 1.768 22.710 1.00 93.06 247 VAL A C 1
ATOM 1709 O O . VAL A 1 247 ? -0.492 1.245 23.568 1.00 93.06 247 VAL A O 1
ATOM 1712 N N . ALA A 1 248 ? 0.486 3.075 22.722 1.00 94.75 248 ALA A N 1
ATOM 1713 C CA . ALA A 1 248 ? 0.033 3.955 23.794 1.00 94.75 248 ALA A CA 1
ATOM 1714 C C . ALA A 1 248 ? -1.499 4.117 23.823 1.00 94.75 248 ALA A C 1
ATOM 1716 O O . ALA A 1 248 ? -2.107 4.140 24.892 1.00 94.75 248 ALA A O 1
ATOM 1717 N N . GLN A 1 249 ? -2.144 4.242 22.660 1.00 96.88 249 GLN A N 1
ATOM 1718 C CA . GLN A 1 249 ? -3.563 4.586 22.574 1.00 96.88 249 GLN A CA 1
ATOM 1719 C C . GLN A 1 249 ? -4.505 3.380 22.659 1.00 96.88 249 GLN A C 1
ATOM 1721 O O . GLN A 1 249 ? -5.579 3.492 23.261 1.00 96.88 249 GLN A O 1
ATOM 1726 N N . ARG A 1 250 ? -4.153 2.251 22.033 1.00 95.56 250 ARG A N 1
ATOM 1727 C CA . ARG A 1 250 ? -5.039 1.087 21.857 1.00 95.56 250 ARG A CA 1
ATOM 1728 C C . ARG A 1 250 ? -5.636 0.541 23.169 1.00 95.56 250 ARG A C 1
ATOM 1730 O O . ARG A 1 250 ? -6.832 0.218 23.137 1.00 95.56 250 ARG A O 1
ATOM 1737 N N . PRO A 1 251 ? -4.918 0.496 24.313 1.00 94.94 251 PRO A N 1
ATOM 1738 C CA . PRO A 1 251 ? -5.491 0.059 25.592 1.00 94.94 251 PRO A CA 1
ATOM 1739 C C . PRO A 1 251 ? -6.673 0.919 26.066 1.00 94.94 251 PRO A C 1
ATOM 1741 O O . PRO A 1 251 ? -7.620 0.416 26.670 1.00 94.94 251 PRO A O 1
ATOM 1744 N N . TYR A 1 252 ? -6.676 2.213 25.734 1.00 96.88 252 TYR A N 1
ATOM 1745 C CA . TYR A 1 252 ? -7.736 3.150 26.123 1.00 96.88 252 TYR A CA 1
ATOM 1746 C C . TYR A 1 252 ? -8.957 3.116 25.195 1.00 96.88 252 TYR A C 1
ATOM 1748 O O . TYR A 1 252 ? -9.983 3.716 25.513 1.00 96.88 252 TYR A O 1
ATOM 1756 N N . CYS A 1 253 ? -8.881 2.407 24.066 1.00 95.44 253 CYS A N 1
ATOM 1757 C CA . CYS A 1 253 ? -10.016 2.193 23.164 1.00 95.44 253 CYS A CA 1
ATOM 1758 C C . CYS A 1 253 ? -10.935 1.044 23.623 1.00 95.44 253 CYS A C 1
ATOM 1760 O O . CYS A 1 253 ? -11.946 0.767 22.979 1.00 95.44 253 CYS A O 1
ATOM 1762 N N . GLY A 1 254 ? -10.606 0.368 24.730 1.00 90.12 254 GLY A N 1
ATOM 1763 C CA . GLY A 1 254 ? -11.430 -0.687 25.312 1.00 90.12 254 GLY A CA 1
ATOM 1764 C C . GLY A 1 254 ? -11.604 -1.889 24.378 1.00 90.12 254 GLY A C 1
ATOM 1765 O O . GLY A 1 254 ? -10.629 -2.448 23.873 1.00 90.12 254 GLY A O 1
ATOM 1766 N N . ARG A 1 255 ? -12.863 -2.300 24.178 1.00 91.56 255 ARG A N 1
ATOM 1767 C CA . ARG A 1 255 ? -13.249 -3.500 23.410 1.00 91.56 255 ARG A CA 1
ATOM 1768 C C . ARG A 1 255 ? -13.610 -3.220 21.947 1.00 91.56 255 ARG A C 1
ATOM 1770 O O . ARG A 1 255 ? -14.140 -4.110 21.293 1.00 91.56 255 ARG A O 1
ATOM 1777 N N . LEU A 1 256 ? -13.390 -1.999 21.457 1.00 95.06 256 LEU A N 1
ATOM 1778 C CA . LEU A 1 256 ? -13.691 -1.659 20.067 1.00 95.06 256 LEU A CA 1
ATOM 1779 C C . LEU A 1 256 ? -12.842 -2.491 19.106 1.00 95.06 256 LEU A C 1
ATOM 1781 O O . LEU A 1 256 ? -11.652 -2.700 19.360 1.00 95.06 256 LEU A O 1
ATOM 1785 N N . SER A 1 257 ? -13.432 -2.894 17.978 1.00 96.19 257 SER A N 1
ATOM 1786 C CA . SER A 1 257 ? -12.665 -3.461 16.868 1.00 96.19 257 SER A CA 1
ATOM 1787 C C . SER A 1 257 ? -11.654 -2.419 16.397 1.00 96.19 257 SER A C 1
ATOM 1789 O O . SER A 1 257 ? -12.025 -1.308 16.013 1.00 96.19 257 SER A O 1
ATOM 1791 N N . ALA A 1 258 ? -10.369 -2.757 16.480 1.00 96.88 258 ALA A N 1
ATOM 1792 C CA . ALA A 1 258 ? -9.287 -1.827 16.201 1.00 96.88 258 ALA A CA 1
ATOM 1793 C C . ALA A 1 258 ? -8.636 -2.132 14.855 1.00 96.88 258 ALA A C 1
ATOM 1795 O O . ALA A 1 258 ? -8.215 -3.257 14.587 1.00 96.88 258 ALA A O 1
ATOM 1796 N N . PHE A 1 259 ? -8.522 -1.095 14.036 1.00 98.00 259 PHE A N 1
ATOM 1797 C CA . PHE A 1 259 ? -7.938 -1.151 12.708 1.00 98.00 259 PHE A CA 1
ATOM 1798 C C . PHE A 1 259 ? -6.804 -0.137 12.586 1.00 98.00 259 PHE A C 1
ATOM 1800 O O . PHE A 1 259 ? -6.838 0.908 13.233 1.00 98.00 259 PHE A O 1
ATOM 1807 N N . ALA A 1 260 ? -5.810 -0.419 11.755 1.00 96.88 260 ALA A N 1
ATOM 1808 C CA . ALA A 1 260 ? -4.663 0.455 11.547 1.00 96.88 260 ALA A CA 1
ATOM 1809 C C . ALA A 1 260 ? -4.103 0.320 10.124 1.00 96.88 260 ALA A C 1
ATOM 1811 O O . ALA A 1 260 ? -4.654 -0.380 9.273 1.00 96.88 260 ALA A O 1
ATOM 1812 N N . THR A 1 261 ? -2.986 0.999 9.872 1.00 94.19 261 THR A N 1
ATOM 1813 C CA . THR A 1 261 ? -2.144 0.746 8.696 1.00 94.19 261 THR A CA 1
ATOM 1814 C C . THR A 1 261 ? -0.987 -0.176 9.071 1.00 94.19 261 THR A C 1
ATOM 1816 O O . THR A 1 261 ? -0.656 -0.311 10.247 1.00 94.19 261 THR A O 1
ATOM 1819 N N . SER A 1 262 ? -0.320 -0.758 8.075 1.00 92.81 262 SER A N 1
ATOM 1820 C CA . SER A 1 262 ? 0.844 -1.636 8.265 1.00 92.81 262 SER A CA 1
ATOM 1821 C C . SER A 1 262 ? 2.052 -0.971 8.935 1.00 92.81 262 SER A C 1
ATOM 1823 O O . SER A 1 262 ? 2.968 -1.657 9.378 1.00 92.81 262 SER A O 1
ATOM 1825 N N . GLN A 1 263 ? 2.033 0.354 9.091 1.00 90.25 263 GLN A N 1
ATOM 1826 C CA . GLN A 1 263 ? 3.057 1.133 9.794 1.00 90.25 263 GLN A CA 1
ATOM 1827 C C . GLN A 1 263 ? 3.127 0.855 11.303 1.00 90.25 263 GLN A C 1
ATOM 1829 O O . GLN A 1 263 ? 4.081 1.271 11.959 1.00 90.25 263 GLN A O 1
ATOM 1834 N N . ILE A 1 264 ? 2.136 0.165 11.880 1.00 90.25 264 ILE A N 1
ATOM 1835 C CA . ILE A 1 264 ? 2.239 -0.297 13.272 1.00 90.25 264 ILE A CA 1
ATOM 1836 C C . ILE A 1 264 ? 3.237 -1.451 13.424 1.00 90.25 264 ILE A C 1
ATOM 1838 O O . ILE A 1 264 ? 3.675 -1.743 14.537 1.00 90.25 264 ILE A O 1
ATOM 1842 N N . ASP A 1 265 ? 3.611 -2.094 12.319 1.00 88.25 265 ASP A N 1
ATOM 1843 C CA . ASP A 1 265 ? 4.663 -3.092 12.276 1.00 88.25 265 ASP A CA 1
ATOM 1844 C C . ASP A 1 265 ? 5.953 -2.503 11.692 1.00 88.25 265 ASP A C 1
ATOM 1846 O O . ASP A 1 265 ? 6.087 -2.340 10.477 1.00 88.25 265 ASP A O 1
ATOM 1850 N N . ASP A 1 266 ? 6.885 -2.200 12.596 1.00 82.50 266 ASP A N 1
ATOM 1851 C CA . ASP A 1 266 ? 8.210 -1.637 12.325 1.00 82.50 266 ASP A CA 1
ATOM 1852 C C . ASP A 1 266 ? 9.336 -2.683 12.443 1.00 82.50 266 ASP A C 1
ATOM 1854 O O . ASP A 1 266 ? 10.516 -2.334 12.476 1.00 82.50 266 ASP A O 1
ATOM 1858 N N . GLY A 1 267 ? 8.984 -3.973 12.527 1.00 77.25 267 GLY A N 1
ATOM 1859 C CA . GLY A 1 267 ? 9.939 -5.081 12.528 1.00 77.25 267 GLY A CA 1
ATOM 1860 C C . GLY A 1 267 ? 10.610 -5.345 13.868 1.00 77.25 267 GLY A C 1
ATOM 1861 O O . GLY A 1 267 ? 11.417 -6.270 13.969 1.00 77.25 267 GLY A O 1
ATOM 1862 N N . ARG A 1 268 ? 10.288 -4.563 14.906 1.00 74.62 268 ARG A N 1
ATOM 1863 C CA . ARG A 1 268 ? 10.680 -4.897 16.275 1.00 74.62 268 ARG A CA 1
ATOM 1864 C C . ARG A 1 268 ? 9.910 -6.116 16.751 1.00 74.62 268 ARG A C 1
ATOM 1866 O O . ARG A 1 268 ? 8.770 -6.336 16.341 1.00 74.62 268 ARG A O 1
ATOM 1873 N N . ASP A 1 269 ? 10.539 -6.864 17.655 1.00 68.06 269 ASP A N 1
ATOM 1874 C CA . ASP A 1 269 ? 9.905 -8.019 18.274 1.00 68.06 269 ASP A CA 1
ATOM 1875 C C . ASP A 1 269 ? 8.543 -7.613 18.849 1.00 68.06 269 ASP A C 1
ATOM 1877 O O . ASP A 1 269 ? 8.402 -6.673 19.643 1.00 68.06 269 ASP A O 1
ATOM 1881 N N . LEU A 1 270 ? 7.526 -8.290 18.338 1.00 65.44 270 LEU A N 1
ATOM 1882 C CA . LEU A 1 270 ? 6.147 -8.096 18.723 1.00 65.44 270 LEU A CA 1
ATOM 1883 C C . LEU A 1 270 ? 5.869 -8.841 20.050 1.00 65.44 270 LEU A C 1
ATOM 1885 O O . LEU A 1 270 ? 4.862 -8.545 20.698 1.00 65.44 270 LEU A O 1
ATOM 1889 N N . ALA A 1 271 ? 6.747 -9.763 20.476 1.00 58.69 271 ALA A N 1
ATOM 1890 C CA . ALA A 1 271 ? 6.599 -10.542 21.700 1.00 58.69 271 ALA A CA 1
ATOM 1891 C C . ALA A 1 271 ? 6.399 -9.641 22.930 1.00 58.69 271 ALA A C 1
ATOM 1893 O O . ALA A 1 271 ? 7.143 -8.693 23.182 1.00 58.69 271 ALA A O 1
ATOM 1894 N N . GLY A 1 272 ? 5.356 -9.939 23.708 1.00 55.72 272 GLY A N 1
ATOM 1895 C CA . GLY A 1 272 ? 5.016 -9.195 24.923 1.00 55.72 272 GLY A CA 1
ATOM 1896 C C . GLY A 1 272 ? 4.268 -7.874 24.703 1.00 55.72 272 GLY A C 1
ATOM 1897 O O . GLY A 1 272 ? 3.894 -7.241 25.687 1.00 55.72 272 GLY A O 1
ATOM 1898 N N . GLN A 1 273 ? 3.981 -7.462 23.461 1.00 64.94 273 GLN A N 1
ATOM 1899 C CA . GLN A 1 273 ? 3.135 -6.291 23.180 1.00 64.94 273 GLN A CA 1
ATOM 1900 C C . GLN A 1 273 ? 1.651 -6.664 23.086 1.00 64.94 273 GLN A C 1
ATOM 1902 O O . GLN A 1 273 ? 1.022 -6.529 22.035 1.00 64.94 273 GLN A O 1
ATOM 1907 N N . ALA A 1 274 ? 1.079 -7.084 24.219 1.00 75.69 274 ALA A N 1
ATOM 1908 C CA . ALA A 1 274 ? -0.359 -7.347 24.359 1.00 75.69 274 ALA A CA 1
ATOM 1909 C C . ALA A 1 274 ? -1.232 -6.121 24.015 1.00 75.69 274 ALA A C 1
ATOM 1911 O O . ALA A 1 274 ? -2.401 -6.263 23.670 1.00 75.69 274 ALA A O 1
ATOM 1912 N N . ASP A 1 275 ? -0.662 -4.914 24.062 1.00 85.88 275 ASP A N 1
ATOM 1913 C CA . ASP A 1 275 ? -1.384 -3.669 23.796 1.00 85.88 275 ASP A CA 1
ATOM 1914 C C . ASP A 1 275 ? -1.888 -3.549 22.356 1.00 85.88 275 ASP A C 1
ATOM 1916 O O . ASP A 1 275 ? -2.874 -2.855 22.131 1.00 85.88 275 ASP A O 1
ATOM 1920 N N . LEU A 1 276 ? -1.256 -4.216 21.382 1.00 90.00 276 LEU A N 1
ATOM 1921 C CA . LEU A 1 276 ? -1.721 -4.236 19.988 1.00 90.00 276 LEU A CA 1
ATOM 1922 C C . LEU A 1 276 ? -2.517 -5.496 19.633 1.00 90.00 276 LEU A C 1
ATOM 1924 O O . LEU A 1 276 ? -2.870 -5.685 18.467 1.00 90.00 276 LEU A O 1
ATOM 1928 N N . ASP A 1 277 ? -2.822 -6.345 20.612 1.00 89.50 277 ASP A N 1
ATOM 1929 C CA . ASP A 1 277 ? -3.549 -7.583 20.370 1.00 89.50 277 ASP A CA 1
ATOM 1930 C C . ASP A 1 277 ? -4.933 -7.312 19.746 1.00 89.50 277 ASP A C 1
ATOM 1932 O O . ASP A 1 277 ? -5.689 -6.401 20.130 1.00 89.50 277 ASP A O 1
ATOM 1936 N N . GLY A 1 278 ? -5.235 -8.075 18.698 1.00 91.19 278 GLY A N 1
ATOM 1937 C CA . GLY A 1 278 ? -6.453 -7.955 17.905 1.00 91.19 278 GLY A CA 1
ATOM 1938 C C . GLY A 1 278 ? -6.494 -6.761 16.945 1.00 91.19 278 GLY A C 1
ATOM 1939 O O . GLY A 1 278 ? -7.499 -6.600 16.250 1.00 91.19 278 GLY A O 1
ATOM 1940 N N . VAL A 1 279 ? -5.453 -5.920 16.872 1.00 94.88 279 VAL A N 1
ATOM 1941 C CA . VAL A 1 279 ? -5.407 -4.831 15.882 1.00 94.88 279 VAL A CA 1
ATOM 1942 C C . VAL A 1 279 ? -5.222 -5.418 14.486 1.00 94.88 279 VAL A C 1
ATOM 1944 O O . VAL A 1 279 ? -4.311 -6.217 14.254 1.00 94.88 279 VAL A O 1
ATOM 1947 N N . ARG A 1 280 ? -6.082 -4.994 13.553 1.00 96.25 280 ARG A N 1
ATOM 1948 C CA . ARG A 1 280 ? -6.093 -5.466 12.166 1.00 96.25 280 ARG A CA 1
ATOM 1949 C C . ARG A 1 280 ? -5.659 -4.413 11.169 1.00 96.25 280 ARG A C 1
ATOM 1951 O O . ARG A 1 280 ? -5.975 -3.235 11.309 1.00 96.25 280 ARG A O 1
ATOM 1958 N N . PHE A 1 281 ? -4.962 -4.837 10.129 1.00 96.38 281 PHE A N 1
ATOM 1959 C CA . PHE A 1 281 ? -4.507 -3.958 9.058 1.00 96.38 281 PHE A CA 1
ATOM 1960 C C . PHE A 1 281 ? -4.242 -4.751 7.782 1.00 96.38 281 PHE A C 1
ATOM 1962 O O . PHE A 1 281 ? -4.191 -5.979 7.795 1.00 96.38 281 PHE A O 1
ATOM 1969 N N . VAL A 1 282 ? -4.084 -4.045 6.665 1.00 96.94 282 VAL A N 1
ATOM 1970 C CA . VAL A 1 282 ? -3.703 -4.673 5.399 1.00 96.94 282 VAL A CA 1
ATOM 1971 C C . VAL A 1 282 ? -2.201 -4.917 5.384 1.00 96.94 282 VAL A C 1
ATOM 1973 O O . VAL A 1 282 ? -1.423 -3.988 5.583 1.00 96.94 282 VAL A O 1
ATOM 1976 N N . GLU A 1 283 ? -1.792 -6.147 5.106 1.00 95.44 283 GLU A N 1
ATOM 1977 C CA . GLU A 1 283 ? -0.397 -6.540 4.943 1.00 95.44 283 GLU A CA 1
ATOM 1978 C C . GLU A 1 283 ? -0.226 -7.418 3.698 1.00 95.44 283 GLU A C 1
ATOM 1980 O O . GLU A 1 283 ? -1.181 -7.916 3.095 1.00 95.44 283 GLU A O 1
ATOM 1985 N N . LEU A 1 284 ? 1.014 -7.562 3.255 1.00 95.94 284 LEU A N 1
ATOM 1986 C CA . LEU A 1 284 ? 1.354 -8.301 2.057 1.00 95.94 284 LEU A CA 1
ATOM 1987 C C . LEU A 1 284 ? 1.351 -9.817 2.333 1.00 95.94 284 LEU A C 1
ATOM 1989 O O . LEU A 1 284 ? 1.983 -10.245 3.305 1.00 95.94 284 LEU A O 1
ATOM 1993 N N . PRO A 1 285 ? 0.748 -10.651 1.456 1.00 95.69 285 PRO A N 1
ATOM 1994 C CA . PRO A 1 285 ? 0.861 -12.111 1.523 1.00 95.69 285 PRO A CA 1
ATOM 1995 C C . PRO A 1 285 ? 2.304 -12.597 1.681 1.00 95.69 285 PRO A C 1
ATOM 1997 O O . PRO A 1 285 ? 2.558 -13.530 2.435 1.00 95.69 285 PRO A O 1
ATOM 2000 N N . TRP A 1 286 ? 3.273 -11.903 1.072 1.00 95.38 286 TRP A N 1
ATOM 2001 C CA . TRP A 1 286 ? 4.699 -12.185 1.243 1.00 95.38 286 TRP A CA 1
ATOM 2002 C C . TRP A 1 286 ? 5.148 -12.294 2.706 1.00 95.38 286 TRP A C 1
ATOM 2004 O O . TRP A 1 286 ? 6.034 -13.096 3.010 1.00 95.38 286 TRP A O 1
ATOM 2014 N N . ARG A 1 287 ? 4.550 -11.498 3.599 1.00 92.19 287 ARG A N 1
ATOM 2015 C CA . ARG A 1 287 ? 4.903 -11.432 5.020 1.00 92.19 287 ARG A CA 1
ATOM 2016 C C . ARG A 1 287 ? 4.016 -12.305 5.900 1.00 92.19 287 ARG A C 1
ATOM 2018 O O . ARG A 1 287 ? 4.520 -12.884 6.853 1.00 92.19 287 ARG A O 1
ATOM 2025 N N . VAL A 1 288 ? 2.722 -12.408 5.589 1.00 92.06 288 VAL A N 1
ATOM 2026 C CA . VAL A 1 288 ? 1.741 -13.085 6.465 1.00 92.06 288 VAL A CA 1
ATOM 2027 C C . VAL A 1 288 ? 1.284 -14.4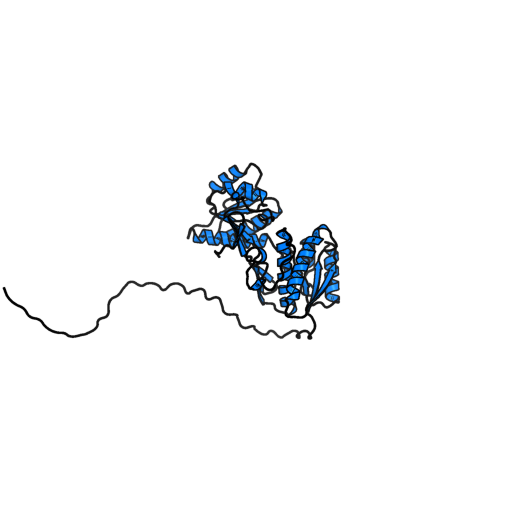55 5.967 1.00 92.06 288 VAL A C 1
ATOM 2029 O O . VAL A 1 288 ? 0.562 -15.154 6.670 1.00 92.06 288 VAL A O 1
ATOM 2032 N N . GLN A 1 289 ? 1.706 -14.858 4.769 1.00 91.12 289 GLN A N 1
ATOM 2033 C CA . GLN A 1 289 ? 1.401 -16.153 4.159 1.00 91.12 289 GLN A CA 1
ATOM 2034 C C . GLN A 1 289 ? 2.665 -16.747 3.507 1.00 91.12 289 GLN A C 1
ATOM 2036 O O . GLN A 1 289 ? 2.739 -16.864 2.280 1.00 91.12 289 GLN A O 1
ATOM 2041 N N . PRO A 1 290 ? 3.698 -17.107 4.294 1.00 85.81 290 PRO A N 1
ATOM 2042 C CA . PRO A 1 290 ? 4.964 -17.572 3.737 1.00 85.81 290 PRO A CA 1
ATOM 2043 C C . PRO A 1 290 ? 4.835 -18.841 2.884 1.00 85.81 290 PRO A C 1
ATOM 2045 O O . PRO A 1 290 ? 5.578 -18.979 1.912 1.00 85.81 290 PRO A O 1
ATOM 2048 N N . ASP A 1 291 ? 3.853 -19.688 3.205 1.00 89.31 291 ASP A N 1
ATOM 2049 C CA . ASP A 1 291 ? 3.566 -20.965 2.545 1.00 89.31 291 ASP A CA 1
ATOM 2050 C C . ASP A 1 291 ? 2.541 -20.850 1.399 1.00 89.31 291 ASP A C 1
ATOM 2052 O O . ASP A 1 291 ? 2.038 -21.861 0.906 1.00 89.31 291 ASP A O 1
ATOM 2056 N N . HIS A 1 292 ? 2.187 -19.631 0.966 1.00 92.81 292 HIS A N 1
ATOM 2057 C CA . HIS A 1 292 ? 1.220 -19.449 -0.118 1.00 92.81 292 HIS A CA 1
ATOM 2058 C C . HIS A 1 292 ? 1.736 -20.093 -1.424 1.00 92.81 292 HIS A C 1
ATOM 2060 O O . HIS A 1 292 ? 2.795 -19.688 -1.916 1.00 92.81 292 HIS A O 1
ATOM 2066 N N . PRO A 1 293 ? 0.996 -21.028 -2.060 1.00 94.31 293 PRO A N 1
ATOM 2067 C CA . PRO A 1 293 ? 1.494 -21.783 -3.214 1.00 94.31 293 PRO A CA 1
ATOM 2068 C C . PRO A 1 293 ? 1.947 -20.910 -4.389 1.00 94.31 293 PRO A C 1
ATOM 2070 O O . PRO A 1 293 ? 2.965 -21.196 -5.015 1.00 94.31 293 PRO A O 1
ATOM 2073 N N . ALA A 1 294 ? 1.243 -19.803 -4.656 1.00 93.69 294 ALA A N 1
ATOM 2074 C CA . ALA A 1 294 ? 1.614 -18.869 -5.724 1.00 93.69 294 ALA A CA 1
ATOM 2075 C C . ALA A 1 294 ? 2.952 -18.140 -5.482 1.00 93.69 294 ALA A C 1
ATOM 2077 O O . ALA A 1 294 ? 3.493 -17.539 -6.407 1.00 93.69 294 ALA A O 1
ATOM 2078 N N . LEU A 1 295 ? 3.479 -18.174 -4.253 1.00 94.88 295 LEU A N 1
ATOM 2079 C CA . LEU A 1 295 ? 4.720 -17.503 -3.865 1.00 94.88 295 LEU A CA 1
ATOM 2080 C C . LEU A 1 295 ? 5.901 -18.470 -3.714 1.00 94.88 295 LEU A C 1
ATOM 2082 O O . LEU A 1 295 ? 7.041 -18.016 -3.659 1.00 94.88 295 LEU A O 1
ATOM 2086 N N . ALA A 1 296 ? 5.649 -19.783 -3.696 1.00 93.38 296 ALA A N 1
ATOM 2087 C CA . ALA A 1 296 ? 6.652 -20.813 -3.418 1.00 93.38 296 ALA A CA 1
ATOM 2088 C C . ALA A 1 296 ? 7.824 -20.835 -4.418 1.00 93.38 296 ALA A C 1
ATOM 2090 O O . ALA A 1 296 ? 8.910 -21.301 -4.086 1.00 93.38 296 ALA A O 1
ATOM 2091 N N . GLY A 1 297 ? 7.617 -20.335 -5.641 1.00 92.81 297 GLY A N 1
ATOM 2092 C CA . GLY A 1 297 ? 8.663 -20.263 -6.662 1.00 92.81 297 GLY A CA 1
ATOM 2093 C C . GLY A 1 297 ? 9.669 -19.126 -6.460 1.00 92.81 297 GLY A C 1
ATOM 2094 O O . GLY A 1 297 ? 10.771 -19.197 -7.000 1.00 92.81 297 GLY A O 1
ATOM 2095 N N . PHE A 1 298 ? 9.326 -18.077 -5.705 1.00 95.69 298 PHE A N 1
ATOM 2096 C CA . PHE A 1 298 ? 10.198 -16.914 -5.544 1.00 95.69 298 PHE A CA 1
ATOM 2097 C C . PHE A 1 298 ? 11.187 -17.125 -4.398 1.00 95.69 298 PHE A C 1
ATOM 2099 O O . PHE A 1 298 ? 10.805 -17.460 -3.278 1.00 95.69 298 PHE A O 1
ATOM 2106 N N . ALA A 1 299 ? 12.470 -16.884 -4.677 1.00 94.69 299 ALA A N 1
ATOM 2107 C CA . ALA A 1 299 ? 13.515 -16.954 -3.664 1.00 94.69 299 ALA A CA 1
ATOM 2108 C C . ALA A 1 299 ? 13.232 -15.982 -2.507 1.00 94.69 299 ALA A C 1
ATOM 2110 O O . ALA A 1 299 ? 12.686 -14.899 -2.706 1.00 94.69 299 ALA A O 1
ATOM 2111 N N . ARG A 1 300 ? 13.632 -16.356 -1.292 1.00 93.81 300 ARG A N 1
ATOM 2112 C CA . ARG A 1 300 ? 13.622 -15.457 -0.134 1.00 93.81 300 ARG A CA 1
ATOM 2113 C C . ARG A 1 300 ? 14.978 -14.736 -0.038 1.00 93.81 300 ARG A C 1
ATOM 2115 O O . ARG A 1 300 ? 15.989 -15.320 -0.426 1.00 93.81 300 ARG A O 1
ATOM 2122 N N . PRO A 1 301 ? 15.032 -13.482 0.447 1.00 92.56 301 PRO A N 1
ATOM 2123 C CA . PRO A 1 301 ? 16.301 -12.817 0.728 1.00 92.56 301 PRO A CA 1
ATOM 2124 C C . PRO A 1 301 ? 17.111 -13.591 1.775 1.00 92.56 301 PRO A C 1
ATOM 2126 O O . PRO A 1 301 ? 16.603 -13.891 2.855 1.00 92.56 301 PRO A O 1
ATOM 2129 N N . GLU A 1 302 ? 18.376 -13.871 1.466 1.00 91.00 302 GLU A N 1
ATOM 2130 C CA . GLU A 1 302 ? 19.329 -14.510 2.376 1.00 91.00 302 GLU A CA 1
ATOM 2131 C C . GLU A 1 302 ? 20.607 -13.651 2.466 1.00 91.00 302 GLU A C 1
ATOM 2133 O O . GLU A 1 302 ? 21.326 -13.524 1.470 1.00 91.00 302 GLU A O 1
ATOM 2138 N N . PRO A 1 303 ? 20.902 -13.028 3.627 1.00 90.62 303 PRO A N 1
ATOM 2139 C CA . PRO A 1 303 ? 20.088 -13.015 4.847 1.00 90.62 303 PRO A CA 1
ATOM 2140 C C . PRO A 1 303 ? 18.780 -12.207 4.683 1.00 90.62 303 PRO A C 1
ATOM 2142 O O . PRO A 1 303 ? 18.705 -11.334 3.813 1.00 90.62 303 PRO A O 1
ATOM 2145 N N . PRO A 1 304 ? 17.766 -12.441 5.540 1.00 88.81 304 PRO A N 1
ATOM 2146 C CA . PRO A 1 304 ? 16.569 -11.605 5.590 1.00 88.81 304 PRO A CA 1
ATOM 2147 C C . PRO A 1 304 ? 16.915 -10.132 5.840 1.00 88.81 304 PRO A C 1
ATOM 2149 O O . PRO A 1 304 ? 17.865 -9.827 6.564 1.00 88.81 304 PRO A O 1
ATOM 2152 N N . TYR A 1 305 ? 16.123 -9.202 5.296 1.00 89.94 305 TYR A N 1
ATOM 2153 C CA . TYR A 1 305 ? 16.396 -7.768 5.450 1.00 89.94 305 TYR A CA 1
ATOM 2154 C C . TYR A 1 305 ? 16.260 -7.263 6.891 1.00 89.94 305 TYR A C 1
ATOM 2156 O O . TYR A 1 305 ? 16.873 -6.248 7.232 1.00 89.94 305 TYR A O 1
ATOM 2164 N N . GLY A 1 306 ? 15.440 -7.929 7.713 1.00 84.38 306 GLY A N 1
ATOM 2165 C CA . GLY A 1 306 ? 15.162 -7.520 9.093 1.00 84.38 306 GLY A CA 1
ATOM 2166 C C . GLY A 1 306 ? 14.457 -6.163 9.202 1.00 84.38 306 GLY A C 1
ATOM 2167 O O . GLY A 1 306 ? 14.548 -5.514 10.238 1.00 84.38 306 GLY A O 1
ATOM 2168 N N . ALA A 1 307 ? 13.810 -5.710 8.124 1.00 90.00 307 ALA A N 1
ATOM 2169 C CA . ALA A 1 307 ? 13.098 -4.440 8.045 1.00 90.00 307 ALA A CA 1
ATOM 2170 C C . ALA A 1 307 ? 11.843 -4.620 7.168 1.00 90.00 307 ALA A C 1
ATOM 2172 O O . ALA A 1 307 ? 11.996 -4.841 5.958 1.00 90.00 307 ALA A O 1
ATOM 2173 N N . PRO A 1 308 ? 10.622 -4.515 7.729 1.00 91.44 308 PRO A N 1
ATOM 2174 C CA . PRO A 1 308 ? 9.376 -4.732 6.997 1.00 91.44 308 PRO A CA 1
ATOM 2175 C C . PRO A 1 308 ? 9.256 -3.893 5.731 1.00 91.44 308 PRO A C 1
ATOM 2177 O O . PRO A 1 308 ? 8.746 -4.364 4.721 1.00 91.44 308 PRO A O 1
ATOM 2180 N N . GLU A 1 309 ? 9.750 -2.656 5.746 1.00 93.31 309 GLU A N 1
ATOM 2181 C CA . GLU A 1 309 ? 9.708 -1.762 4.590 1.00 93.31 309 GLU A CA 1
ATOM 2182 C C . GLU A 1 309 ? 10.501 -2.335 3.411 1.00 93.31 309 GLU A C 1
ATOM 2184 O O . GLU A 1 309 ? 10.068 -2.225 2.265 1.00 93.31 309 GLU A O 1
ATOM 2189 N N . LEU A 1 310 ? 11.638 -2.985 3.679 1.00 95.75 310 LEU A N 1
ATOM 2190 C CA . LEU A 1 310 ? 12.451 -3.619 2.641 1.00 95.75 310 LEU A CA 1
ATOM 2191 C C . LEU A 1 310 ? 11.815 -4.920 2.147 1.00 95.75 310 LEU A C 1
ATOM 2193 O O . LEU A 1 310 ? 11.808 -5.155 0.941 1.00 95.75 310 LEU A O 1
ATOM 2197 N N . ASP A 1 311 ? 11.212 -5.716 3.035 1.00 95.38 311 ASP A N 1
ATOM 2198 C CA . ASP A 1 311 ? 10.457 -6.915 2.641 1.00 95.38 311 ASP A CA 1
ATOM 2199 C C . ASP A 1 311 ? 9.265 -6.557 1.743 1.00 95.38 311 ASP A C 1
ATOM 2201 O O . ASP A 1 311 ? 8.991 -7.231 0.748 1.00 95.38 311 ASP A O 1
ATOM 2205 N N . ARG A 1 312 ? 8.576 -5.456 2.062 1.00 96.25 312 ARG A N 1
ATOM 2206 C CA . ARG A 1 312 ? 7.463 -4.929 1.268 1.00 96.25 312 ARG A CA 1
ATOM 2207 C C . ARG A 1 312 ? 7.921 -4.454 -0.110 1.00 96.25 312 ARG A C 1
ATOM 2209 O O . ARG A 1 312 ? 7.259 -4.741 -1.105 1.00 96.25 312 ARG A O 1
ATOM 2216 N N . LEU A 1 313 ? 9.065 -3.772 -0.192 1.00 97.56 313 LEU A N 1
ATOM 2217 C CA . LEU A 1 313 ? 9.649 -3.346 -1.469 1.00 97.56 313 LEU A CA 1
ATOM 2218 C C . LEU A 1 313 ? 10.153 -4.522 -2.309 1.00 97.56 313 LEU A C 1
ATOM 2220 O O . LEU A 1 313 ? 9.995 -4.504 -3.527 1.00 97.56 313 LEU A O 1
ATOM 2224 N N . TYR A 1 314 ? 10.704 -5.557 -1.677 1.00 98.19 314 TYR A N 1
ATOM 2225 C CA . TYR A 1 314 ? 11.069 -6.802 -2.348 1.00 98.19 314 TYR A CA 1
ATOM 2226 C C . TYR A 1 314 ? 9.843 -7.480 -2.971 1.00 98.19 314 TYR A C 1
ATOM 2228 O O . TYR A 1 314 ? 9.837 -7.794 -4.161 1.00 98.19 314 TYR A O 1
ATOM 2236 N N . ALA A 1 315 ? 8.763 -7.627 -2.200 1.00 98.00 315 ALA A N 1
ATOM 2237 C CA . ALA A 1 315 ? 7.494 -8.155 -2.695 1.00 98.00 315 ALA A CA 1
ATOM 2238 C C . ALA A 1 315 ? 6.907 -7.295 -3.829 1.00 98.00 315 ALA A C 1
ATOM 2240 O O . ALA A 1 315 ? 6.423 -7.832 -4.826 1.00 98.00 315 ALA A O 1
ATOM 2241 N N . LEU A 1 316 ? 7.006 -5.965 -3.719 1.00 98.44 316 LEU A N 1
ATOM 2242 C CA . LEU A 1 316 ? 6.623 -5.056 -4.796 1.00 98.44 316 LEU A CA 1
ATOM 2243 C C . LEU A 1 316 ? 7.450 -5.296 -6.063 1.00 98.44 316 LEU A C 1
ATOM 2245 O O . LEU A 1 316 ? 6.889 -5.291 -7.151 1.00 98.44 316 LEU A O 1
ATOM 2249 N N . GLY A 1 317 ? 8.754 -5.545 -5.940 1.00 98.31 317 GLY A N 1
ATOM 2250 C CA . GLY A 1 317 ? 9.612 -5.895 -7.071 1.00 98.31 317 GLY A CA 1
ATOM 2251 C C . GLY A 1 317 ? 9.159 -7.161 -7.802 1.00 98.31 317 GLY A C 1
ATOM 2252 O O . GLY A 1 317 ? 9.122 -7.174 -9.034 1.00 98.31 317 GLY A O 1
ATOM 2253 N N . ILE A 1 318 ? 8.758 -8.196 -7.052 1.00 98.50 318 ILE A N 1
ATOM 2254 C CA . ILE A 1 318 ? 8.216 -9.441 -7.621 1.00 98.50 318 ILE A CA 1
ATOM 2255 C C . ILE A 1 318 ? 6.988 -9.141 -8.485 1.00 98.50 318 ILE A C 1
ATOM 2257 O O . ILE A 1 318 ? 6.941 -9.504 -9.663 1.00 98.50 318 ILE A O 1
ATOM 2261 N N . ASP A 1 319 ? 5.994 -8.464 -7.911 1.00 98.50 319 ASP A N 1
ATOM 2262 C CA . ASP A 1 319 ? 4.739 -8.201 -8.614 1.00 98.50 319 ASP A CA 1
ATOM 2263 C C . ASP A 1 319 ? 4.900 -7.164 -9.727 1.00 98.50 319 ASP A C 1
ATOM 2265 O O . ASP A 1 319 ? 4.250 -7.291 -10.763 1.00 98.50 319 ASP A O 1
ATOM 2269 N N . ALA A 1 320 ? 5.806 -6.194 -9.575 1.00 98.31 320 ALA A N 1
ATOM 2270 C CA . ALA A 1 320 ? 6.129 -5.224 -10.614 1.00 98.31 320 ALA A CA 1
ATOM 2271 C C . ALA A 1 320 ? 6.588 -5.914 -11.896 1.00 98.31 320 ALA A C 1
ATOM 2273 O O . ALA A 1 320 ? 6.067 -5.606 -12.969 1.00 98.31 320 ALA A O 1
ATOM 2274 N N . LEU A 1 321 ? 7.500 -6.888 -11.800 1.00 98.19 321 LEU A N 1
ATOM 2275 C CA . LEU A 1 321 ? 7.917 -7.631 -12.984 1.00 98.19 321 LEU A CA 1
ATOM 2276 C C . LEU A 1 321 ? 6.752 -8.412 -13.597 1.00 98.19 321 LEU A C 1
ATOM 2278 O O . LEU A 1 321 ? 6.576 -8.390 -14.812 1.00 98.19 321 LEU A O 1
ATOM 2282 N N . ARG A 1 322 ? 5.945 -9.086 -12.774 1.00 97.62 322 ARG A N 1
ATOM 2283 C CA . ARG A 1 322 ? 4.801 -9.876 -13.257 1.00 97.62 322 ARG A CA 1
ATOM 2284 C C . ARG A 1 322 ? 3.798 -9.003 -14.011 1.00 97.62 322 ARG A C 1
ATOM 2286 O O . ARG A 1 322 ? 3.406 -9.358 -15.116 1.00 97.62 322 ARG A O 1
ATOM 2293 N N . VAL A 1 323 ? 3.464 -7.832 -13.465 1.00 97.62 323 VAL A N 1
ATOM 2294 C CA . VAL A 1 323 ? 2.642 -6.814 -14.139 1.00 97.62 323 VAL A CA 1
ATOM 2295 C C . VAL A 1 323 ? 3.291 -6.363 -15.447 1.00 97.62 323 VAL A C 1
ATOM 2297 O O . VAL A 1 323 ? 2.624 -6.321 -16.478 1.00 97.62 323 VAL A O 1
ATOM 2300 N N . ALA A 1 324 ? 4.587 -6.041 -15.436 1.00 97.06 324 ALA A N 1
ATOM 2301 C CA . ALA A 1 324 ? 5.287 -5.584 -16.632 1.00 97.06 324 ALA A CA 1
ATOM 2302 C C . ALA A 1 324 ? 5.293 -6.628 -17.752 1.00 97.06 324 ALA A C 1
ATOM 2304 O O . ALA A 1 324 ? 5.122 -6.261 -18.910 1.00 97.06 324 ALA A O 1
ATOM 2305 N N . LEU A 1 325 ? 5.428 -7.916 -17.428 1.00 96.62 325 LEU A N 1
ATOM 2306 C CA . LEU A 1 325 ? 5.352 -8.997 -18.411 1.00 96.62 325 LEU A CA 1
ATOM 2307 C C . LEU A 1 325 ? 3.960 -9.095 -19.049 1.00 96.62 325 LEU A C 1
ATOM 2309 O O . LEU A 1 325 ? 3.867 -9.247 -20.266 1.00 96.62 325 LEU A O 1
ATOM 2313 N N . GLU A 1 326 ? 2.887 -8.972 -18.265 1.00 96.25 326 GLU A N 1
ATOM 2314 C CA . GLU A 1 326 ? 1.517 -8.949 -18.794 1.00 96.25 326 GLU A CA 1
ATOM 2315 C C . GLU A 1 326 ? 1.289 -7.739 -19.712 1.00 96.25 326 GLU A C 1
ATOM 2317 O O . GLU A 1 326 ? 0.823 -7.882 -20.845 1.00 96.25 326 GLU A O 1
ATOM 2322 N N . VAL A 1 327 ? 1.708 -6.552 -19.270 1.00 95.12 327 VAL A N 1
ATOM 2323 C CA . VAL A 1 327 ? 1.578 -5.314 -20.049 1.00 95.12 327 VAL A CA 1
ATOM 2324 C C . VAL A 1 327 ? 2.420 -5.361 -21.331 1.00 95.12 327 VAL A C 1
ATOM 2326 O O . VAL A 1 327 ? 1.934 -4.966 -22.391 1.00 95.12 327 VAL A O 1
ATOM 2329 N N . ALA A 1 328 ? 3.642 -5.900 -21.282 1.00 94.25 328 ALA A N 1
ATOM 2330 C CA . ALA A 1 328 ? 4.510 -6.059 -22.452 1.00 94.25 328 ALA A CA 1
ATOM 2331 C C . ALA A 1 328 ? 3.936 -7.034 -23.494 1.00 94.25 328 ALA A C 1
ATOM 2333 O O . ALA A 1 328 ? 4.165 -6.861 -24.691 1.00 94.25 328 ALA A O 1
ATOM 2334 N N . ARG A 1 329 ? 3.150 -8.029 -23.061 1.00 92.88 329 ARG A N 1
ATOM 2335 C CA . ARG A 1 329 ? 2.410 -8.948 -23.945 1.00 92.88 329 ARG A CA 1
ATOM 2336 C C . ARG A 1 329 ? 1.161 -8.313 -24.565 1.00 92.88 329 ARG A C 1
ATOM 2338 O O . ARG A 1 329 ? 0.523 -8.933 -25.409 1.00 92.88 329 ARG A O 1
ATOM 2345 N N . GLY A 1 330 ? 0.813 -7.088 -24.168 1.00 91.94 330 GLY A N 1
ATOM 2346 C CA . GLY A 1 330 ? -0.396 -6.397 -24.612 1.00 91.94 330 GLY A CA 1
ATOM 2347 C C . GLY A 1 330 ? -1.654 -6.793 -23.837 1.00 91.94 330 GLY A C 1
ATOM 2348 O O . GLY A 1 330 ? -2.753 -6.392 -24.227 1.00 91.94 330 GLY A O 1
ATOM 2349 N N . ASN A 1 331 ? -1.520 -7.539 -22.734 1.00 93.81 331 ASN A N 1
ATOM 2350 C CA . ASN A 1 331 ? -2.662 -7.920 -21.913 1.00 93.81 331 ASN A CA 1
ATOM 2351 C C . ASN A 1 331 ? -3.168 -6.695 -21.146 1.00 93.81 331 ASN A C 1
ATOM 2353 O O . ASN A 1 331 ? -2.447 -6.072 -20.369 1.00 93.81 331 ASN A O 1
ATOM 2357 N N . ARG A 1 332 ? -4.437 -6.342 -21.375 1.00 90.94 332 ARG A N 1
ATOM 2358 C CA . ARG A 1 332 ? -5.115 -5.221 -20.695 1.00 90.94 332 ARG A CA 1
ATOM 2359 C C . ARG A 1 332 ? -5.949 -5.662 -19.495 1.00 90.94 332 ARG A C 1
ATOM 2361 O O . ARG A 1 332 ? -6.320 -4.816 -18.687 1.00 90.94 332 ARG A O 1
ATOM 2368 N N . TYR A 1 333 ? -6.233 -6.961 -19.409 1.00 96.06 333 TYR A N 1
ATOM 2369 C CA . TYR A 1 333 ? -6.993 -7.587 -18.337 1.00 96.06 333 TYR A CA 1
ATOM 2370 C C . TYR A 1 333 ? -6.246 -8.825 -17.864 1.00 96.06 333 TYR A C 1
ATOM 2372 O O . TYR A 1 333 ? -5.967 -9.719 -18.661 1.00 96.06 333 TYR A O 1
ATOM 2380 N N . PHE A 1 334 ? -5.913 -8.867 -16.581 1.00 96.81 334 PHE A N 1
ATOM 2381 C CA . PHE A 1 334 ? -5.237 -9.999 -15.957 1.00 96.81 334 PHE A CA 1
ATOM 2382 C C . PHE A 1 334 ? -5.487 -9.988 -14.451 1.00 96.81 334 PHE A C 1
ATOM 2384 O O . PHE A 1 334 ? -5.797 -8.948 -13.869 1.00 96.81 334 PHE A O 1
ATOM 2391 N N . SER A 1 335 ? -5.355 -11.149 -13.817 1.00 97.69 335 SER A N 1
ATOM 2392 C CA . SER A 1 335 ? -5.441 -11.286 -12.366 1.00 97.69 335 SER A CA 1
ATOM 2393 C C . SER A 1 335 ? -4.523 -12.404 -11.894 1.00 97.69 335 SER A C 1
ATOM 2395 O O . SER A 1 335 ? -4.390 -13.419 -12.581 1.00 97.69 335 SER A O 1
ATOM 2397 N N . PHE A 1 336 ? -3.863 -12.208 -10.756 1.00 97.50 336 PHE A N 1
ATOM 2398 C CA . PHE A 1 336 ? -3.012 -13.221 -10.143 1.00 97.50 336 PHE A CA 1
ATOM 2399 C C . PHE A 1 336 ? -2.805 -12.971 -8.648 1.00 97.50 336 PHE A C 1
ATOM 2401 O O . PHE A 1 336 ? -2.808 -11.828 -8.184 1.00 97.50 336 PHE A O 1
ATOM 2408 N N . ASP A 1 337 ? -2.524 -14.044 -7.910 1.00 97.38 337 ASP A N 1
ATOM 2409 C CA . ASP A 1 337 ? -2.087 -13.954 -6.518 1.00 97.38 337 ASP A CA 1
ATOM 2410 C C . ASP A 1 337 ? -0.660 -13.396 -6.461 1.00 97.38 337 ASP A C 1
ATOM 2412 O O . ASP A 1 337 ? 0.310 -14.019 -6.916 1.00 97.38 337 ASP A O 1
ATOM 2416 N N . GLY A 1 338 ? -0.555 -12.163 -5.978 1.00 97.38 338 GLY A N 1
ATOM 2417 C CA . GLY A 1 338 ? 0.662 -11.374 -5.866 1.00 97.38 338 GLY A CA 1
ATOM 2418 C C . GLY A 1 338 ? 1.361 -11.532 -4.523 1.00 97.38 338 GLY A C 1
ATOM 2419 O O . GLY A 1 338 ? 0.731 -11.790 -3.496 1.00 97.38 338 GLY A O 1
ATOM 2420 N N . ALA A 1 339 ? 2.670 -11.288 -4.507 1.00 97.69 339 ALA A N 1
ATOM 2421 C CA . ALA A 1 339 ? 3.423 -11.139 -3.263 1.00 97.69 339 ALA A CA 1
ATOM 2422 C C . ALA A 1 339 ? 2.901 -9.952 -2.426 1.00 97.69 339 ALA A C 1
ATOM 2424 O O . ALA A 1 339 ? 2.997 -9.958 -1.199 1.00 97.69 339 ALA A O 1
ATOM 2425 N N . THR A 1 340 ? 2.303 -8.954 -3.081 1.00 97.38 340 THR A N 1
ATOM 2426 C CA . THR A 1 340 ? 1.730 -7.753 -2.470 1.00 97.38 340 THR A CA 1
ATOM 2427 C C . THR A 1 340 ? 0.216 -7.825 -2.214 1.00 97.38 340 THR A C 1
ATOM 2429 O O . THR A 1 340 ? -0.350 -6.931 -1.577 1.00 97.38 340 THR A O 1
ATOM 2432 N N . GLY A 1 341 ? -0.453 -8.883 -2.673 1.00 96.62 341 GLY A N 1
ATOM 2433 C CA . GLY A 1 341 ? -1.905 -9.053 -2.603 1.00 96.62 341 GLY A CA 1
ATOM 2434 C C . GLY A 1 341 ? -2.464 -9.654 -3.888 1.00 96.62 341 GLY A C 1
ATOM 2435 O O . GLY A 1 341 ? -1.725 -9.883 -4.837 1.00 96.62 341 GLY A O 1
ATOM 2436 N N . LEU A 1 342 ? -3.777 -9.860 -3.960 1.00 97.19 342 LEU A N 1
ATOM 2437 C CA . LEU A 1 342 ? -4.428 -10.164 -5.232 1.00 97.19 342 LEU A CA 1
ATOM 2438 C C . LEU A 1 342 ? -4.286 -8.947 -6.154 1.00 97.19 342 LEU A C 1
ATOM 2440 O O . LEU A 1 342 ? -4.806 -7.869 -5.846 1.00 97.19 342 LEU A O 1
ATOM 2444 N N . ILE A 1 343 ? -3.585 -9.130 -7.270 1.00 97.94 343 ILE A N 1
ATOM 2445 C CA . ILE A 1 343 ? -3.423 -8.121 -8.313 1.00 97.94 343 ILE A CA 1
ATOM 2446 C C . ILE A 1 343 ? -4.476 -8.375 -9.372 1.00 97.94 343 ILE A C 1
ATOM 2448 O O . ILE A 1 343 ? -4.626 -9.496 -9.850 1.00 97.94 343 ILE A O 1
ATOM 2452 N N . SER A 1 344 ? -5.217 -7.339 -9.739 1.00 97.44 344 SER A N 1
ATOM 2453 C CA . SER A 1 344 ? -6.133 -7.367 -10.876 1.00 97.44 344 SER A CA 1
ATOM 2454 C C . SER A 1 344 ? -5.940 -6.106 -11.697 1.00 97.44 344 SER A C 1
ATOM 2456 O O . SER A 1 344 ? -5.783 -5.022 -11.143 1.00 97.44 344 SER A O 1
ATOM 2458 N N . ALA A 1 345 ? -5.942 -6.239 -13.014 1.00 95.50 345 ALA A N 1
ATOM 2459 C CA . ALA A 1 345 ? -5.833 -5.114 -13.920 1.00 95.50 345 ALA A CA 1
ATOM 2460 C C . ALA A 1 345 ? -6.987 -5.106 -14.915 1.00 95.50 345 ALA A C 1
ATOM 2462 O O . ALA A 1 345 ? -7.443 -6.157 -15.368 1.00 95.50 345 ALA A O 1
ATOM 2463 N N . GLY A 1 346 ? -7.435 -3.903 -15.253 1.00 92.12 346 GLY A N 1
ATOM 2464 C CA . GLY A 1 346 ? -8.458 -3.653 -16.255 1.00 92.12 346 GLY A CA 1
ATOM 2465 C C . GLY A 1 346 ? -8.409 -2.199 -16.695 1.00 92.12 346 GLY A C 1
ATOM 2466 O O . GLY A 1 346 ? -8.222 -1.301 -15.877 1.00 92.12 346 GLY A O 1
ATOM 2467 N N . ASP A 1 347 ? -8.528 -1.965 -18.000 1.00 81.50 347 ASP A N 1
ATOM 2468 C CA . ASP A 1 347 ? -8.652 -0.620 -18.577 1.00 81.50 347 ASP A CA 1
ATOM 2469 C C . ASP A 1 347 ? -7.602 0.407 -18.112 1.00 81.50 347 ASP A C 1
ATOM 2471 O O . ASP A 1 347 ? -7.908 1.571 -17.873 1.00 81.50 347 ASP A O 1
ATOM 2475 N N . GLY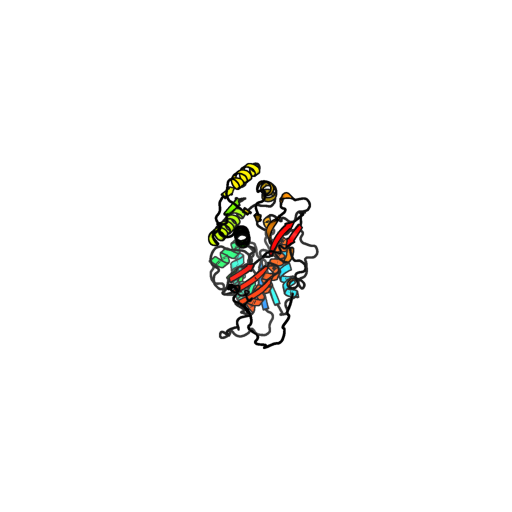 A 1 348 ? -6.332 -0.002 -18.026 1.00 79.12 348 GLY A N 1
ATOM 2476 C CA . GLY A 1 348 ? -5.244 0.912 -17.650 1.00 79.12 348 GLY A CA 1
ATOM 2477 C C . GLY A 1 348 ? -5.062 1.093 -16.144 1.00 79.12 348 GLY A C 1
ATOM 2478 O O . GLY A 1 348 ? -4.207 1.871 -15.727 1.00 79.12 348 GLY A O 1
ATOM 2479 N N . ARG A 1 349 ? -5.846 0.393 -15.318 1.00 89.06 349 ARG A N 1
ATOM 2480 C CA . ARG A 1 349 ? -5.789 0.486 -13.858 1.00 89.06 349 ARG A CA 1
ATOM 2481 C C . ARG A 1 349 ? -5.358 -0.839 -13.259 1.00 89.06 349 ARG A C 1
ATOM 2483 O O . ARG A 1 349 ? -5.736 -1.900 -13.753 1.00 89.06 349 ARG A O 1
ATOM 2490 N N . ILE A 1 350 ? -4.589 -0.752 -12.179 1.00 93.81 350 ILE A N 1
ATOM 2491 C CA . ILE A 1 350 ? -4.252 -1.889 -11.330 1.00 93.81 350 ILE A CA 1
ATOM 2492 C C . ILE A 1 350 ? -4.955 -1.695 -9.997 1.00 93.81 350 ILE A C 1
ATOM 2494 O O . ILE A 1 350 ? -4.829 -0.650 -9.359 1.00 93.81 350 ILE A O 1
ATOM 2498 N N . GLU A 1 351 ? -5.666 -2.724 -9.568 1.00 94.06 351 GLU A N 1
ATOM 2499 C CA . GLU A 1 351 ? -6.174 -2.857 -8.217 1.00 94.06 351 GLU A CA 1
ATOM 2500 C C . GLU A 1 351 ? -5.353 -3.904 -7.473 1.00 94.06 351 GLU A C 1
ATOM 2502 O O . GLU A 1 351 ? -5.111 -5.009 -7.965 1.00 94.06 351 GLU A O 1
ATOM 2507 N N . ARG A 1 352 ? -4.945 -3.549 -6.256 1.00 95.31 352 ARG A N 1
ATOM 2508 C CA . ARG A 1 352 ? -4.297 -4.459 -5.317 1.00 95.31 352 ARG A CA 1
ATOM 2509 C C . ARG A 1 352 ? -5.202 -4.646 -4.113 1.00 95.31 352 ARG A C 1
ATOM 2511 O O . ARG A 1 352 ? -5.610 -3.667 -3.490 1.00 95.31 352 ARG A O 1
ATOM 2518 N N . ARG A 1 353 ? -5.462 -5.901 -3.756 1.00 96.19 353 ARG A N 1
ATOM 2519 C CA . ARG A 1 353 ? -6.136 -6.271 -2.509 1.00 96.19 353 ARG A CA 1
ATOM 2520 C C . ARG A 1 353 ? -5.169 -7.055 -1.633 1.00 96.19 353 ARG A C 1
ATOM 2522 O O . ARG A 1 353 ? -4.860 -8.203 -1.939 1.00 96.19 353 ARG A O 1
ATOM 2529 N N . GLY A 1 354 ? -4.655 -6.423 -0.580 1.00 95.56 354 GLY A N 1
ATOM 2530 C CA . GLY A 1 354 ? -3.731 -7.075 0.353 1.00 95.56 354 GLY A CA 1
ATOM 2531 C C . GLY A 1 354 ? -4.431 -8.097 1.251 1.00 95.56 354 GLY A C 1
ATOM 2532 O O . GLY A 1 354 ? -5.661 -8.167 1.279 1.00 95.56 354 GLY A O 1
ATOM 2533 N N . ALA A 1 355 ? -3.651 -8.870 2.000 1.00 95.25 355 ALA A N 1
ATOM 2534 C CA . ALA A 1 355 ? -4.178 -9.753 3.033 1.00 95.25 355 ALA A CA 1
ATOM 2535 C C . ALA A 1 355 ? -4.555 -8.938 4.277 1.00 95.25 355 ALA A C 1
ATOM 2537 O O . ALA A 1 355 ? -3.926 -7.922 4.571 1.00 95.25 355 ALA A O 1
ATOM 2538 N N . ILE A 1 356 ? -5.566 -9.377 5.025 1.00 95.75 356 ILE A N 1
ATOM 2539 C CA . ILE A 1 356 ? -5.854 -8.798 6.339 1.00 95.75 356 ILE A CA 1
ATOM 2540 C C . ILE A 1 356 ? -5.003 -9.538 7.364 1.00 95.75 356 ILE A C 1
ATOM 2542 O O . ILE A 1 356 ? -5.072 -10.758 7.474 1.00 95.75 356 ILE A O 1
ATOM 2546 N N . ALA A 1 357 ? -4.170 -8.804 8.085 1.00 94.25 357 ALA A N 1
ATOM 2547 C CA . ALA A 1 357 ? -3.353 -9.327 9.164 1.00 94.25 357 ALA A CA 1
ATOM 2548 C C . ALA A 1 357 ? -3.918 -8.871 10.506 1.00 94.25 357 ALA A C 1
ATOM 2550 O O . ALA A 1 357 ? -4.410 -7.750 10.630 1.00 94.25 357 ALA A O 1
ATOM 2551 N N . THR A 1 358 ? -3.810 -9.734 11.510 1.00 92.75 358 THR A N 1
ATOM 2552 C CA . THR A 1 358 ? -4.095 -9.422 12.910 1.00 92.75 358 THR A CA 1
ATOM 2553 C C . THR A 1 358 ? -2.822 -9.592 13.723 1.00 92.75 358 THR A C 1
ATOM 2555 O O . THR A 1 358 ? -2.134 -10.604 13.582 1.00 92.75 358 THR A O 1
ATOM 2558 N N . LEU A 1 359 ? -2.529 -8.642 14.608 1.00 88.75 359 LEU A N 1
ATOM 2559 C CA . LEU A 1 359 ? -1.535 -8.855 15.659 1.00 88.75 359 LEU A CA 1
ATOM 2560 C C . LEU A 1 359 ? -2.135 -9.750 16.744 1.00 88.75 359 LEU A C 1
ATOM 2562 O O . LEU A 1 359 ? -3.149 -9.385 17.336 1.00 88.75 359 LEU A O 1
ATOM 2566 N N . ARG A 1 360 ? -1.533 -10.921 16.976 1.00 86.38 360 ARG A N 1
ATOM 2567 C CA . ARG A 1 360 ? -1.924 -11.850 18.046 1.00 86.38 360 ARG A CA 1
ATOM 2568 C C . ARG A 1 360 ? -0.718 -12.348 18.813 1.00 86.38 360 ARG A C 1
ATOM 2570 O O . ARG A 1 360 ? 0.210 -12.844 18.183 1.00 86.38 360 ARG A O 1
ATOM 2577 N N . ASP A 1 361 ? -0.727 -12.204 20.137 1.00 79.06 361 ASP A N 1
ATOM 2578 C CA . ASP A 1 361 ? 0.345 -12.685 21.030 1.00 79.06 361 ASP A CA 1
ATOM 2579 C C . ASP A 1 361 ? 1.760 -12.271 20.587 1.00 79.06 361 ASP A C 1
ATOM 2581 O O . ASP A 1 361 ? 2.744 -12.988 20.771 1.00 79.06 361 ASP A O 1
ATOM 2585 N N . GLY A 1 362 ? 1.877 -11.096 19.968 1.00 73.50 362 GLY A N 1
ATOM 2586 C CA . GLY A 1 362 ? 3.146 -10.652 19.417 1.00 73.50 362 GLY A CA 1
ATOM 2587 C C . GLY A 1 362 ? 3.569 -11.385 18.139 1.00 73.50 362 GLY A C 1
ATOM 2588 O O . GLY A 1 362 ? 4.750 -11.631 17.927 1.00 73.50 362 GLY A O 1
ATOM 2589 N N . ALA A 1 363 ? 2.627 -11.739 17.273 1.00 81.19 363 ALA A N 1
ATOM 2590 C CA . ALA A 1 363 ? 2.894 -12.259 15.939 1.00 81.19 363 ALA A CA 1
ATOM 2591 C C . ALA A 1 363 ? 1.873 -11.717 14.935 1.00 81.19 363 ALA A C 1
ATOM 2593 O O . ALA A 1 363 ? 0.744 -11.375 15.292 1.00 81.19 363 ALA A O 1
ATOM 2594 N N . LEU A 1 364 ? 2.265 -11.651 13.661 1.00 85.62 364 LEU A N 1
ATOM 2595 C CA . LEU A 1 364 ? 1.322 -11.401 12.576 1.00 85.62 364 LEU A CA 1
ATOM 2596 C C . LEU A 1 364 ? 0.659 -12.706 12.169 1.00 85.62 364 LEU A C 1
ATOM 2598 O O . LEU A 1 364 ? 1.328 -13.646 11.745 1.00 85.62 364 LEU A O 1
ATOM 2602 N N . VAL A 1 365 ? -0.662 -12.735 12.264 1.00 87.50 365 VAL A N 1
ATOM 2603 C CA . VAL A 1 365 ? -1.478 -13.874 11.857 1.00 87.50 365 VAL A CA 1
ATOM 2604 C C . VAL A 1 365 ? -2.406 -13.428 10.741 1.00 87.50 365 VAL A C 1
ATOM 2606 O O . VAL A 1 365 ? -2.980 -12.339 10.799 1.00 87.50 365 VAL A O 1
ATOM 2609 N N . LEU A 1 366 ? -2.558 -14.269 9.719 1.00 89.12 366 LEU A N 1
ATOM 2610 C CA . LEU A 1 366 ? -3.562 -14.048 8.689 1.00 89.12 366 LEU A CA 1
ATOM 2611 C C . LEU A 1 366 ? -4.956 -14.045 9.324 1.00 89.12 366 LEU A C 1
ATOM 2613 O O . LEU A 1 366 ? -5.330 -14.988 10.022 1.00 89.12 366 LEU A O 1
ATOM 2617 N N . ASP A 1 367 ? -5.730 -13.000 9.059 1.00 79.44 367 ASP A N 1
ATOM 2618 C CA . ASP A 1 367 ? -7.131 -12.976 9.436 1.00 79.44 367 ASP A CA 1
ATOM 2619 C C . ASP A 1 367 ? -7.931 -13.821 8.435 1.00 79.44 367 ASP A C 1
ATOM 2621 O O . ASP A 1 367 ? -7.982 -13.519 7.243 1.00 79.44 367 ASP A O 1
ATOM 2625 N N . GLY A 1 368 ? -8.504 -14.928 8.913 1.00 64.38 368 GLY A N 1
ATOM 2626 C CA . GLY A 1 368 ? -9.275 -15.866 8.089 1.00 64.38 368 GLY A CA 1
ATOM 2627 C C . GLY A 1 368 ? -10.689 -15.380 7.760 1.00 64.38 368 GLY A C 1
ATOM 2628 O O . GLY A 1 368 ? -11.399 -16.041 7.008 1.00 64.38 368 GLY A O 1
ATOM 2629 N N . THR A 1 369 ? -11.111 -14.252 8.334 1.00 47.97 369 THR A N 1
ATOM 2630 C CA . THR A 1 369 ? -12.406 -13.623 8.066 1.00 47.97 369 THR A CA 1
ATOM 2631 C C . THR A 1 369 ? -12.255 -12.458 7.097 1.00 47.97 369 THR A C 1
ATOM 2633 O O . THR A 1 369 ? -12.070 -11.343 7.565 1.00 47.97 369 THR A O 1
ATOM 2636 N N . VAL A 1 370 ? -12.346 -12.719 5.783 1.00 40.41 370 VAL A N 1
ATOM 2637 C CA . VAL A 1 370 ? -13.155 -11.975 4.781 1.00 40.41 370 VAL A CA 1
ATOM 2638 C C . VAL A 1 370 ? -13.385 -12.874 3.570 1.00 40.41 370 VAL A C 1
ATOM 2640 O O . VAL A 1 370 ? -12.378 -13.292 2.956 1.00 40.41 370 VAL A O 1
#

Radius of gyration: 27.2 Å; Cα contacts (8 Å, |Δi|>4): 674; chains: 1; bounding box: 93×74×63 Å

Organism: NCBI:txid1121388